Protein 1X9D (pdb70)

InterPro domains:
  IPR001382 Glycoside hydrolase family 47 [PF01532] (257-695)
  IPR001382 Glycoside hydrolase family 47 [PR00747] (256-276)
  IPR001382 Glycoside hydrolase family 47 [PR00747] (288-302)
  IPR001382 Glycoside hydrolase family 47 [PR00747] (325-343)
  IPR001382 Glycoside hydrolase family 47 [PR00747] (364-383)
  IPR001382 Glycoside hydrolase family 47 [PR00747] (459-476)
  IPR001382 Glycoside hydrolase family 47 [PR00747] (521-537)
  IPR001382 Glycoside hydrolase family 47 [PR00747] (595-619)
  IPR001382 Glycoside hydrolase family 47 [PR00747] (658-678)
  IPR012341 Six-hairpin glycosidase-like superfamily [G3DSA:1.50.10.10] (245-699)
  IPR036026 Seven-hairpin glycosidases [SSF48225] (245-696)
  IPR050749 Glycosyl Hydrolase Family 47 [PTHR11742] (71-697)

B-factor: mean 9.99, std 5.93, range [2.0, 48.61]

CATH classification: 1.50.10.10

Radius of gyration: 20.73 Å; Cα contacts (8 Å, |Δi|>4): 944; chains: 1; bounding box: 49×53×59 Å

Foldseek 3Di:
DADDLLVVLVVQLVLQVLLCVQAPPQAQWFLRQVSHGDHAQSFNQLLLLQLLLCLQSVVVVSNVVSVVCLVPPGDQQDFHKDFLQVCQQRQLLSLQLNCVSVVDCSSLVSSLLQLVLSLLQQPFQQSQGAGMGGSNPGDGAHDPPAQKDQLLSLQQRQVRLVQNCVVPVPCSSNVSSVSLVVLVLPAPQAQQLFAATIAGRHVRHDPLGQKGDCAPRGVCNLLSLLLVCQQAPNPPVSSVVSNVSVVVVQVVQFWAAFPPPGQIDGFITHNRDTFQKHFLRSLLQLLSLLLVVVVPDDCVSNVVSVSSLVVSLCCQCVAPLSGHWRMWGAHRDDDPPDDRTHDDLQGFKDALDASSLSSLLSNCVRPVDCVSLVSLSVNSVSQVQAFRDVSGRGFIFRHRRDSPPSHGPSIRRSLNSSPRSSSNSSSSDPDVRLDSNFWDARPSRRTDGRD

GO terms:
  GO:0044322 endoplasmic reticulum quality control compartment (C, IDA)
  GO:0036503 ERAD pathway (P, IDA)
  GO:1904380 endoplasmic reticulum mannose trimming (P, IDA)
  GO:0004571 mannosyl-oligosaccharide 1,2-alpha-mannosidase activity (F, IDA)
  GO:0044322 endoplasmic reticulum quality control compartment (C, TAS)
  GO:0005783 endoplasmic reticulum (C, TAS)
  GO:0005794 Golgi apparatus (C, TAS)
  GO:0036503 ERAD pathway (P, IMP)
  GO:1904380 endoplasmic reticulum mannose trimming (P, IMP)
  GO:0004571 mannosyl-oligosaccharide 1,2-alpha-mannosidase activity (F, IMP)
  GO:0005789 endoplasmic reticulum membrane (C, EXP)
  GO:0004571 mannosyl-oligosaccharide 1,2-alpha-mannosidase activity (F, EXP)
  GO:0009311 oligosaccharide metabolic process (P, TAS)
  GO:0004571 mannosyl-oligosaccharide 1,2-alpha-mannosidase activity (F, TAS)
  GO:0005789 endoplasmic reticulum membrane (C, IDA)
  GO:0140277 endoplasmic reticulum N-glycan trimming (P, IMP)
  GO:0036510 trimming of terminal mannose on C branch (P, TAS)
  GO:1904380 endoplasmic reticulum mannose trimming (P, TAS)
  GO:0019082 viral protein processing (P, TAS)
  GO:0005783 endoplasmic reticulum (C, IDA)

Sequence (451 aa):
HLNYRQKGVIDVFLHAWKGYRKFAWGHDELKPVSRSFSEWFFGLGLTLIDALDTMWILGLRKEFEEARKWVSKKLHFEKDVDVNLFESTIRILGGLLSAYHLSGDSLFLRKAEDFGNRLMPAFRTPSKIPYSDVNIGTGVAHPPRWTSDSTVAEVTSIQLEFRELSRLTGDKKFQEAVEKVTQHIHGLSGKKDGLVPMFINTHSGLFTHLGVFTLGARADSYYEYLLKQWIQGGKQETQLLEDYVEAIEGVRTHLLRHSEPSKLTFVGELAHGRFSAKMDHLVCFLPGTLALGVYHGLPASHMELAQELMETCYQMNRQMETGLSPEIVHFNLYPQPGRRDVEVKPADRHNLLRPETVESLFYLYRVTGDRKYQDWGWEILQSFSRFTRVPSGGYSSINNVQDPQKPEPRDKMESFFLGETLKYLFLLFSDDNLLSLDAYVFNTEAHPLPIW

Nearest PDB structures (foldseek):
  1x9d-assembly1_A  TM=1.002E+00  e=3.016E-83  Homo sapiens
  5kk7-assembly2_B  TM=1.002E+00  e=3.654E-81  Homo sapiens
  1fo3-assembly1_A  TM=9.950E-01  e=6.904E-77  Homo sapiens
  5kkb-assembly1_A  TM=9.571E-01  e=5.364E-42  Mus musculus
  1hcu-assembly3_C  TM=9.364E-01  e=4.295E-33  Trichoderma reesei

Solvent-accessible surface area: 15878 Å² total

Organism: Homo sapiens (NCBI:txid9606)

Secondary structure (P-SEA, 3-state):
cccaaaaaaaaaaaaaaaaaaacccccccccccccccccccccaaaaaaaaaaaaaacaaaaaaaaaaaaaccccccccccccaaaaaacaaaaaaaaaaaaccaaaaaaaaaaaaaaccccccccccccccccccccccccccccccccaaaaaaacaaaaaaaaacccaaaaaaaaaaaaaaaccccccccccccccccccccccccccccccccccaaaaaaaaaaaaacccaaaaaaaaaaaaaaaaccccccccccccccccccccccccccccccccaaaaaaaaaaaacccaaaaaaaaaaaaaaaaacccccccccccbbbbbcccccccccccccccccccccccaaaaaaaaaaaacccaaaaaaaaaaaaaaaacccccccbbbbbccccccccccccccccccccccaaaaaaaaaccccccccccccccccccccccc

Structure (mmCIF, N/CA/C/O backbone):
data_1X9D
#
_entry.id   1X9D
#
_cell.length_a   50.687
_cell.length_b   53.878
_cell.length_c   56.234
_cell.angle_alpha   89.49
_cell.angle_beta   63.60
_cell.angle_gamma   62.61
#
_symmetry.space_group_name_H-M   'P 1'
#
loop_
_entity.id
_entity.type
_entity.pdbx_description
1 polymer 'Endoplasmic reticulum mannosyl-oligosaccharide 1,2-alpha-mannosidase'
2 branched 'alpha-D-mannopyranose-(1-2)-methyl 2-thio-alpha-D-mannopyranoside'
3 non-polymer 'CALCIUM ION'
4 non-polymer 'SULFATE ION'
5 non-polymer 1,4-BUTANEDIOL
6 water water
#
loop_
_atom_site.group_PDB
_atom_site.id
_atom_site.type_symbol
_atom_site.label_atom_id
_atom_site.label_alt_id
_atom_site.label_comp_id
_atom_site.label_asym_id
_atom_site.label_entity_id
_atom_site.label_seq_id
_atom_site.pdbx_PDB_ins_code
_atom_site.Cartn_x
_atom_site.Cartn_y
_atom_site.Cartn_z
_atom_site.occupancy
_atom_site.B_iso_or_equiv
_atom_site.auth_seq_id
_atom_site.auth_comp_id
_atom_site.auth_asym_id
_atom_site.auth_atom_id
_atom_site.pdbx_PDB_model_num
ATOM 1 N N . HIS A 1 84 ? -4.300 26.686 3.330 1.00 28.32 245 HIS A N 1
ATOM 2 C CA . HIS A 1 84 ? -2.901 26.888 3.814 1.00 25.18 245 HIS A CA 1
ATOM 3 C C . HIS A 1 84 ? -2.338 25.592 4.393 1.00 17.30 245 HIS A C 1
ATOM 4 O O . HIS A 1 84 ? -3.090 24.785 4.968 1.00 20.39 245 HIS A O 1
ATOM 6 N N . LEU A 1 85 ? -1.025 25.389 4.257 1.00 15.30 246 LEU A N 1
ATOM 7 C CA . LEU A 1 85 ? -0.365 24.250 4.903 1.00 12.40 246 LEU A CA 1
ATOM 8 C C . LEU A 1 85 ? -0.181 24.548 6.349 1.00 12.85 246 LEU A C 1
ATOM 9 O O . LEU A 1 85 ? 0.184 25.664 6.714 1.00 14.84 246 LEU A O 1
ATOM 14 N N . ASN A 1 86 ? -0.422 23.559 7.186 1.00 8.70 247 ASN A N 1
ATOM 15 C CA . ASN A 1 86 ? -0.245 23.690 8.604 1.00 8.58 247 ASN A CA 1
ATOM 16 C C . ASN A 1 86 ? 1.101 23.121 9.084 1.00 7.35 247 ASN A C 1
ATOM 17 O O . ASN A 1 86 ? 1.882 22.566 8.296 1.00 7.41 247 ASN A O 1
ATOM 22 N N . TYR A 1 87 ? 1.396 23.282 10.357 1.00 6.64 248 TYR A N 1
ATOM 23 C CA . TYR A 1 87 ? 2.675 22.934 10.938 1.00 7.45 248 TYR A CA 1
ATOM 24 C C . TYR A 1 87 ? 3.056 21.482 10.673 1.00 8.54 248 TYR A C 1
ATOM 25 O O . TYR A 1 87 ? 4.181 21.190 10.305 1.00 7.91 248 TYR A O 1
ATOM 34 N N . ARG A 1 88 ? 2.118 20.570 10.876 1.00 6.83 249 ARG A N 1
ATOM 35 C CA . ARG A 1 88 ? 2.438 19.151 10.735 1.00 7.36 249 ARG A CA 1
ATOM 36 C C . ARG A 1 88 ? 2.634 18.797 9.239 1.00 6.11 249 ARG A C 1
ATOM 37 O O . ARG A 1 88 ? 3.516 18.005 8.907 1.00 6.23 249 ARG A O 1
ATOM 45 N N . GLN A 1 89 ? 1.878 19.412 8.347 1.00 6.49 250 GLN A N 1
ATOM 46 C CA . GLN A 1 89 ? 2.110 19.225 6.906 1.00 5.53 250 GLN A CA 1
ATOM 47 C C . GLN A 1 89 ? 3.466 19.745 6.482 1.00 6.24 250 GLN A C 1
ATOM 48 O O . GLN A 1 89 ? 4.125 19.133 5.666 1.00 5.71 250 GLN A O 1
ATOM 54 N N . LYS A 1 90 ? 3.892 20.881 7.027 1.00 5.63 251 LYS A N 1
ATOM 55 C CA . LYS A 1 90 ? 5.227 21.415 6.720 1.00 6.43 251 LYS A CA 1
ATOM 56 C C . LYS A 1 90 ? 6.301 20.446 7.164 1.00 5.96 251 LYS A C 1
ATOM 57 O O . LYS A 1 90 ? 7.326 20.281 6.507 1.00 6.39 251 LYS A O 1
ATOM 63 N N . GLY A 1 91 ? 6.071 19.769 8.274 1.00 5.97 252 GLY A N 1
ATOM 64 C CA . GLY A 1 91 ? 6.982 18.744 8.761 1.00 5.74 252 GLY A CA 1
ATOM 65 C C . GLY A 1 91 ? 7.062 17.553 7.809 1.00 6.13 252 GLY A C 1
ATOM 66 O O . GLY A 1 91 ? 8.148 17.038 7.526 1.00 6.40 252 GLY A O 1
ATOM 67 N N . VAL A 1 92 ? 5.921 17.134 7.271 1.00 4.98 253 VAL A N 1
ATOM 68 C CA . VAL A 1 92 ? 5.910 16.058 6.285 1.00 6.14 253 VAL A CA 1
ATOM 69 C C . VAL A 1 92 ? 6.692 16.465 5.040 1.00 5.11 253 VAL A C 1
ATOM 70 O O . VAL A 1 92 ? 7.466 15.698 4.521 1.00 4.74 253 VAL A O 1
ATOM 74 N N . ILE A 1 93 ? 6.479 17.685 4.563 1.00 4.48 254 ILE A N 1
ATOM 75 C CA . ILE A 1 93 ? 7.200 18.194 3.411 1.00 4.63 254 ILE A CA 1
ATOM 76 C C . ILE A 1 93 ? 8.725 18.242 3.685 1.00 5.26 254 ILE A C 1
ATOM 77 O O . ILE A 1 93 ? 9.518 17.862 2.815 1.00 4.56 254 ILE A O 1
ATOM 82 N N . ASP A 1 94 ? 9.138 18.646 4.885 1.00 4.27 255 ASP A N 1
ATOM 83 C CA . ASP A 1 94 ? 10.580 18.644 5.228 1.00 6.93 255 ASP A CA 1
ATOM 84 C C . ASP A 1 94 ? 11.143 17.227 5.132 1.00 4.96 255 ASP A C 1
ATOM 85 O O . ASP A 1 94 ? 12.244 17.011 4.621 1.00 5.28 255 ASP A O 1
ATOM 90 N N . VAL A 1 95 ? 10.366 16.269 5.591 1.00 4.51 256 VAL A N 1
ATOM 91 C CA . VAL A 1 95 ? 10.790 14.865 5.532 1.00 4.41 256 VAL A CA 1
ATOM 92 C C . VAL A 1 95 ? 10.853 14.401 4.086 1.00 3.69 256 VAL A C 1
ATOM 93 O O . VAL A 1 95 ? 11.856 13.800 3.660 1.00 4.62 256 VAL A O 1
ATOM 97 N N . PHE A 1 96 ? 9.830 14.707 3.289 1.00 4.23 257 PHE A N 1
ATOM 98 C CA . PHE A 1 96 ? 9.845 14.328 1.895 1.00 3.49 257 PHE A CA 1
ATOM 99 C C . PHE A 1 96 ? 11.071 14.894 1.178 1.00 4.58 257 PHE A C 1
ATOM 100 O O . PHE A 1 96 ? 11.773 14.194 0.453 1.00 4.16 257 PHE A O 1
ATOM 108 N N . LEU A 1 97 ? 11.342 16.169 1.386 1.00 3.90 258 LEU A N 1
ATOM 109 C CA . LEU A 1 97 ? 12.412 16.826 0.661 1.00 4.01 258 LEU A CA 1
ATOM 110 C C . LEU A 1 97 ? 13.774 16.342 1.099 1.00 4.25 258 LEU A C 1
ATOM 111 O O . LEU A 1 97 ? 14.702 16.284 0.269 1.00 5.26 258 LEU A O 1
ATOM 116 N N . HIS A 1 98 ? 13.929 16.003 2.369 1.00 3.84 259 HIS A N 1
ATOM 117 C CA . HIS A 1 98 ? 15.177 15.388 2.812 1.00 4.05 259 HIS A CA 1
ATOM 118 C C . HIS A 1 98 ? 15.367 13.993 2.186 1.00 4.37 259 HIS A C 1
ATOM 119 O O . HIS A 1 98 ? 16.499 13.604 1.799 1.00 4.93 259 HIS A O 1
ATOM 126 N N . ALA A 1 99 ? 14.299 13.234 2.090 1.00 3.52 260 ALA A N 1
ATOM 127 C CA . ALA A 1 99 ? 14.323 11.925 1.419 1.00 3.96 260 ALA A CA 1
ATOM 128 C C . ALA A 1 99 ? 14.683 12.081 -0.036 1.00 4.43 260 ALA A C 1
ATOM 129 O O . ALA A 1 99 ? 15.550 11.372 -0.574 1.00 5.24 260 ALA A O 1
ATOM 131 N N . TRP A 1 100 ? 14.009 13.020 -0.687 1.00 4.26 261 TRP A N 1
ATOM 132 C CA . TRP A 1 100 ? 14.159 13.240 -2.121 1.00 4.27 261 TRP A CA 1
ATOM 133 C C . TRP A 1 100 ? 15.518 13.768 -2.484 1.00 3.78 261 TRP A C 1
ATOM 134 O O . TRP A 1 100 ? 16.034 13.455 -3.542 1.00 4.95 261 TRP A O 1
ATOM 145 N N . LYS A 1 101 ? 16.129 14.572 -1.629 1.00 5.40 262 LYS A N 1
ATOM 146 C CA . LYS A 1 101 ? 17.460 15.081 -1.965 1.00 5.35 262 LYS A CA 1
ATOM 147 C C . LYS A 1 101 ? 18.463 13.923 -2.047 1.00 6.55 262 LYS A C 1
ATOM 148 O O . LYS A 1 101 ? 19.356 13.940 -2.895 1.00 6.91 262 LYS A O 1
ATOM 154 N N . GLY A 1 102 ? 18.306 12.913 -1.192 1.00 5.49 263 GLY A N 1
ATOM 155 C CA . GLY A 1 102 ? 19.133 11.731 -1.278 1.00 5.03 263 GLY A CA 1
ATOM 156 C C . GLY A 1 102 ? 18.869 10.972 -2.583 1.00 5.13 263 GLY A C 1
ATOM 157 O O . GLY A 1 102 ? 19.803 10.538 -3.270 1.00 5.11 263 GLY A O 1
ATOM 158 N N . TYR A 1 103 ? 17.593 10.819 -2.952 1.00 4.65 264 TYR A N 1
ATOM 159 C CA . TYR A 1 103 ? 17.243 10.128 -4.177 1.00 5.18 264 TYR A CA 1
ATOM 160 C C . TYR A 1 103 ? 17.856 10.846 -5.403 1.00 4.10 264 TYR A C 1
ATOM 161 O O . TYR A 1 103 ? 18.450 10.232 -6.272 1.00 5.34 264 TYR A O 1
ATOM 170 N N . ARG A 1 104 ? 17.711 12.158 -5.443 1.00 4.93 265 ARG A N 1
ATOM 171 C CA . ARG A 1 104 ? 18.230 12.941 -6.566 1.00 5.22 265 ARG A CA 1
ATOM 172 C C . ARG A 1 104 ? 19.751 12.858 -6.676 1.00 5.30 265 ARG A C 1
ATOM 173 O O . ARG A 1 104 ? 20.273 12.745 -7.761 1.00 6.53 265 ARG A O 1
ATOM 181 N N . LYS A 1 105 ? 20.442 12.917 -5.550 1.00 5.20 266 LYS A N 1
ATOM 182 C CA . LYS A 1 105 ? 21.900 12.989 -5.567 1.00 5.27 266 LYS A CA 1
ATOM 183 C C . LYS A 1 105 ? 22.523 11.662 -5.890 1.00 5.94 266 LYS A C 1
ATOM 184 O O . LYS A 1 105 ? 23.549 11.623 -6.558 1.00 8.36 266 LYS A O 1
ATOM 190 N N . PHE A 1 106 ? 21.917 10.586 -5.413 1.00 5.51 267 PHE A N 1
ATOM 191 C CA . PHE A 1 106 ? 22.590 9.281 -5.410 1.00 4.90 267 PHE A CA 1
ATOM 192 C C . PHE A 1 106 ? 21.871 8.176 -6.161 1.00 6.70 267 PHE A C 1
ATOM 193 O O . PHE A 1 106 ? 22.452 7.116 -6.374 1.00 7.84 267 PHE A O 1
ATOM 201 N N . ALA A 1 107 ? 20.614 8.383 -6.556 1.00 5.33 268 ALA A N 1
ATOM 202 C CA . ALA A 1 107 ? 19.832 7.298 -7.140 1.00 5.52 268 ALA A CA 1
ATOM 203 C C . ALA A 1 107 ? 18.880 7.754 -8.249 1.00 5.61 268 ALA A C 1
ATOM 204 O O . ALA A 1 107 ? 17.910 7.081 -8.523 1.00 6.17 268 ALA A O 1
ATOM 206 N N . TRP A 1 108 ? 19.175 8.881 -8.909 1.00 5.86 269 TRP A N 1
ATOM 207 C CA . TRP A 1 108 ? 18.198 9.472 -9.829 1.00 5.14 269 TRP A CA 1
ATOM 208 C C . TRP A 1 108 ? 17.890 8.543 -10.989 1.00 6.07 269 TRP A C 1
ATOM 209 O O . TRP A 1 108 ? 18.807 8.127 -11.719 1.00 6.69 269 TRP A O 1
ATOM 220 N N . GLY A 1 109 ? 16.604 8.229 -11.166 1.00 6.92 270 GLY A N 1
ATOM 221 C CA . GLY A 1 109 ? 16.163 7.372 -12.254 1.00 8.69 270 GLY A CA 1
ATOM 222 C C . GLY A 1 109 ? 16.337 5.897 -11.978 1.00 8.55 270 GLY A C 1
ATOM 223 O O . GLY A 1 109 ? 16.051 5.069 -12.821 1.00 10.51 270 GLY A O 1
ATOM 224 N N . HIS A 1 110 ? 16.812 5.575 -10.780 1.00 5.53 271 HIS A N 1
ATOM 225 C CA . HIS A 1 110 ? 16.995 4.186 -10.348 1.00 6.24 271 HIS A CA 1
ATOM 226 C C . HIS A 1 110 ? 15.866 3.756 -9.447 1.00 7.28 271 HIS A C 1
ATOM 227 O O . HIS A 1 110 ? 15.091 4.575 -8.956 1.00 6.28 271 HIS A O 1
ATOM 234 N N . ASP A 1 111 ? 15.739 2.460 -9.228 1.00 7.32 272 ASP A N 1
ATOM 235 C CA . ASP A 1 111 ? 14.563 1.965 -8.526 1.00 5.33 272 ASP A CA 1
ATOM 236 C C . ASP A 1 111 ? 14.539 2.354 -7.074 1.00 6.00 272 ASP A C 1
ATOM 237 O O . ASP A 1 111 ? 13.484 2.707 -6.557 1.00 6.54 272 ASP A O 1
ATOM 242 N N . GLU A 1 112 ? 15.667 2.238 -6.381 1.00 6.75 273 GLU A N 1
ATOM 243 C CA . GLU A 1 112 ? 15.736 2.495 -4.952 1.00 7.16 273 GLU A CA 1
ATOM 244 C C . GLU A 1 112 ? 17.017 3.148 -4.533 1.00 7.41 273 GLU A C 1
ATOM 245 O O . GLU A 1 112 ? 18.092 2.798 -5.012 1.00 9.31 273 GLU A O 1
ATOM 251 N N . LEU A 1 113 ? 16.888 4.087 -3.622 1.00 5.67 27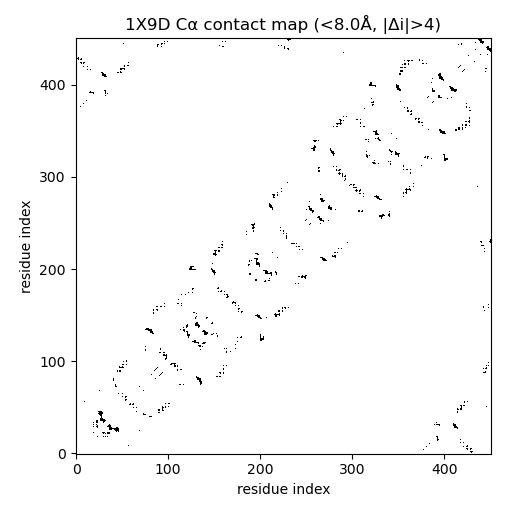4 LEU A N 1
ATOM 252 C CA . LEU A 1 113 ? 17.998 4.705 -2.929 1.00 5.64 274 LEU A CA 1
ATOM 253 C C . LEU A 1 113 ? 18.517 3.802 -1.832 1.00 6.58 274 LEU A C 1
ATOM 254 O O . LEU A 1 113 ? 17.735 3.231 -1.086 1.00 5.46 274 LEU A O 1
ATOM 259 N N . LYS A 1 114 ? 19.853 3.678 -1.768 1.00 4.66 275 LYS A N 1
ATOM 260 C CA . LYS A 1 114 ? 20.547 3.097 -0.640 1.00 4.67 275 LYS A CA 1
ATOM 261 C C . LYS A 1 114 ? 21.236 4.273 0.051 1.00 4.20 275 LYS A C 1
ATOM 262 O O . LYS A 1 114 ? 22.322 4.701 -0.354 1.00 5.74 275 LYS A O 1
ATOM 268 N N . PRO A 1 115 ? 20.579 4.869 1.050 1.00 4.04 276 PRO A N 1
ATOM 269 C CA . PRO A 1 115 ? 21.019 6.165 1.548 1.00 5.44 276 PRO A CA 1
ATOM 270 C C . PRO A 1 115 ? 22.271 6.154 2.387 1.00 4.75 276 PRO A C 1
ATOM 271 O O . PRO A 1 115 ? 23.025 7.117 2.361 1.00 5.56 276 PRO A O 1
ATOM 275 N N . VAL A 1 116 ? 22.492 5.081 3.141 1.00 5.84 277 VAL A N 1
ATOM 276 C CA . VAL A 1 116 ? 23.680 5.026 4.009 1.00 6.30 277 VAL A CA 1
ATOM 277 C C . VAL A 1 116 ? 24.971 4.924 3.158 1.00 4.98 277 VAL A C 1
ATOM 278 O O . VAL A 1 116 ? 25.978 5.588 3.481 1.00 7.50 277 VAL A O 1
ATOM 282 N N . SER A 1 117 ? 24.915 4.150 2.097 1.00 4.32 278 SER A N 1
ATOM 283 C CA . SER A 1 117 ? 26.040 3.981 1.179 1.00 4.99 278 SER A CA 1
ATOM 284 C C . SER A 1 117 ? 26.037 4.983 0.042 1.00 5.67 278 SER A C 1
ATOM 285 O O . SER A 1 117 ? 27.000 5.036 -0.711 1.00 6.77 278 SER A O 1
ATOM 290 N N . ARG A 1 118 ? 24.989 5.826 -0.057 1.00 5.19 279 ARG A N 1
ATOM 291 C CA . ARG A 1 118 ? 24.880 6.851 -1.088 1.00 6.91 279 ARG A CA 1
ATOM 292 C C . ARG A 1 118 ? 24.943 6.225 -2.461 1.00 5.88 279 ARG A C 1
ATOM 293 O O . ARG A 1 118 ? 25.699 6.668 -3.321 1.00 7.05 279 ARG A O 1
ATOM 301 N N . SER A 1 119 ? 24.116 5.213 -2.659 1.00 5.60 280 SER A N 1
ATOM 302 C CA . SER A 1 119 ? 24.064 4.487 -3.902 1.00 7.30 280 SER A CA 1
ATOM 303 C C . SER A 1 119 ? 22.630 4.084 -4.201 1.00 5.59 280 SER A C 1
ATOM 304 O O . SER A 1 119 ? 21.686 4.727 -3.694 1.00 6.08 280 SER A O 1
ATOM 309 N N . PHE A 1 120 ? 22.457 3.055 -5.018 1.00 7.28 281 PHE A N 1
ATOM 310 C CA . PHE A 1 120 ? 21.157 2.661 -5.482 1.00 7.21 281 PHE A CA 1
ATOM 311 C C . PHE A 1 120 ? 21.103 1.196 -5.802 1.00 8.85 281 PHE A C 1
ATOM 312 O O . PHE A 1 120 ? 22.146 0.559 -5.984 1.00 7.83 281 PHE A O 1
ATOM 320 N N . SER A 1 121 ? 19.887 0.667 -5.854 1.00 9.44 282 SER A N 1
ATOM 321 C CA . SER A 1 121 ? 19.634 -0.708 -6.307 1.00 10.68 282 SER A CA 1
ATOM 322 C C . SER A 1 121 ? 18.591 -0.697 -7.403 1.00 11.76 282 SER A C 1
ATOM 323 O O . SER A 1 121 ? 17.788 0.264 -7.555 1.00 10.96 282 SER A O 1
ATOM 326 N N . GLU A 1 122 ? 18.596 -1.755 -8.185 1.00 11.75 283 GLU A N 1
ATOM 327 C CA . GLU A 1 122 ? 17.619 -1.962 -9.243 1.00 12.61 283 GLU A CA 1
ATOM 328 C C . GLU A 1 122 ? 16.960 -3.320 -9.076 1.00 12.41 283 GLU A C 1
ATOM 329 O O . GLU A 1 122 ? 17.603 -4.290 -8.662 1.00 15.52 283 GLU A O 1
ATOM 335 N N . TRP A 1 123 ? 15.680 -3.398 -9.404 1.00 11.92 284 TRP A N 1
ATOM 336 C CA . TRP A 1 123 ? 15.039 -4.720 -9.631 1.00 13.17 284 TRP A CA 1
ATOM 337 C C . TRP A 1 123 ? 14.208 -4.760 -10.878 1.00 13.98 284 TRP A C 1
ATOM 338 O O . TRP A 1 123 ? 14.310 -5.715 -11.628 1.00 20.13 284 TRP A O 1
ATOM 349 N N A PHE A 1 124 ? 13.369 -3.729 -11.061 0.60 8.72 285 PHE A N 1
ATOM 350 N N B PHE A 1 124 ? 13.418 -3.741 -11.159 0.40 12.46 285 PHE A N 1
ATOM 351 C CA A PHE A 1 124 ? 12.680 -3.437 -12.323 0.60 11.36 285 PHE A CA 1
ATOM 352 C CA B PHE A 1 124 ? 12.800 -3.679 -12.474 0.40 13.28 285 PHE A CA 1
ATOM 353 C C A PHE A 1 124 ? 13.622 -2.808 -13.359 0.60 11.97 285 PHE A C 1
ATOM 354 C C B PHE A 1 124 ? 13.560 -2.743 -13.433 0.40 12.87 285 PHE A C 1
ATOM 355 O O A PHE A 1 124 ? 13.621 -3.171 -14.522 0.60 12.34 285 PHE A O 1
ATOM 356 O O B PHE A 1 124 ? 13.400 -2.855 -14.645 0.40 10.04 285 PHE A O 1
ATOM 371 N N . GLY A 1 125 ? 14.393 -1.831 -12.906 1.00 11.74 286 GLY A N 1
ATOM 372 C CA . GLY A 1 125 ? 15.145 -0.922 -13.788 1.00 10.95 286 GLY A CA 1
ATOM 373 C C . GLY A 1 125 ? 14.208 0.080 -14.462 1.00 13.54 286 GLY A C 1
ATOM 374 O O . GLY A 1 125 ? 14.438 0.475 -15.612 1.00 13.09 286 GLY A O 1
ATOM 375 N N . LEU A 1 126 ? 13.158 0.514 -13.736 1.00 10.42 287 LEU A N 1
ATOM 376 C CA . LEU A 1 126 ? 12.150 1.440 -14.265 1.00 10.00 287 LEU A CA 1
ATOM 377 C C . LEU A 1 126 ? 11.883 2.664 -13.354 1.00 8.55 287 LEU A C 1
ATOM 378 O O . LEU A 1 126 ? 10.765 3.171 -13.328 1.00 12.06 287 LEU A O 1
ATOM 383 N N . GLY A 1 127 ? 12.890 3.116 -12.656 1.00 9.16 288 GLY A N 1
ATOM 384 C CA . GLY A 1 127 ? 12.745 4.315 -11.817 1.00 7.40 288 GLY A CA 1
ATOM 385 C C . GLY A 1 127 ? 11.625 4.185 -10.796 1.00 6.70 288 GLY A C 1
ATOM 386 O O . GLY A 1 127 ? 10.880 5.127 -10.562 1.00 6.06 288 GLY A O 1
ATOM 387 N N . LEU A 1 128 ? 11.499 3.017 -10.164 1.00 6.17 289 LEU A N 1
ATOM 388 C CA . LEU A 1 128 ? 10.408 2.736 -9.280 1.00 6.72 289 LEU A CA 1
ATOM 389 C C . LEU A 1 128 ? 10.118 3.842 -8.256 1.00 5.02 289 LEU A C 1
ATOM 390 O O . LEU A 1 128 ? 8.967 4.243 -8.090 1.00 6.12 289 LEU A O 1
ATOM 399 N N . THR A 1 129 ? 11.131 4.308 -7.540 1.00 3.66 290 THR A N 1
ATOM 400 C CA . THR A 1 129 ? 10.898 5.295 -6.506 1.00 4.80 290 THR A CA 1
ATOM 401 C C . THR A 1 129 ? 10.349 6.579 -7.089 1.00 3.91 290 THR A C 1
ATOM 402 O O . THR A 1 129 ? 9.474 7.199 -6.507 1.00 4.44 290 THR A O 1
ATOM 406 N N . LEU A 1 130 ? 10.858 6.969 -8.252 1.00 2.94 291 LEU A N 1
ATOM 407 C CA . LEU A 1 130 ? 10.397 8.164 -8.922 1.00 3.82 291 LEU A CA 1
ATOM 408 C C . LEU A 1 130 ? 8.913 8.026 -9.319 1.00 4.41 291 LEU A C 1
ATOM 409 O O . LEU A 1 130 ? 8.085 8.914 -9.024 1.00 4.18 291 LEU A O 1
ATOM 414 N N . ILE A 1 131 ? 8.534 6.917 -9.945 1.00 3.80 292 ILE A N 1
ATOM 415 C CA . ILE A 1 131 ? 7.159 6.750 -10.389 1.00 4.62 292 ILE A CA 1
ATOM 416 C C . ILE A 1 131 ? 6.214 6.690 -9.198 1.00 4.05 292 ILE A C 1
ATOM 417 O O . ILE A 1 131 ? 5.144 7.307 -9.197 1.00 4.33 292 ILE A O 1
ATOM 424 N N . ASP A 1 132 ? 6.609 5.971 -8.168 1.00 3.62 293 ASP A N 1
ATOM 425 C CA . ASP A 1 132 ? 5.767 5.816 -6.977 1.00 3.99 293 ASP A CA 1
ATOM 426 C C . ASP A 1 132 ? 5.565 7.156 -6.271 1.00 5.05 293 ASP A C 1
ATOM 427 O O . ASP A 1 132 ? 4.552 7.339 -5.593 1.00 4.97 293 ASP A O 1
ATOM 432 N N . ALA A 1 133 ? 6.510 8.088 -6.425 1.00 3.68 294 ALA A N 1
ATOM 433 C CA . ALA A 1 133 ? 6.465 9.369 -5.745 1.00 4.10 294 ALA A CA 1
ATOM 434 C C . ALA A 1 133 ? 5.828 10.474 -6.553 1.00 3.90 294 ALA A C 1
ATOM 435 O O . ALA A 1 133 ? 5.652 11.580 -6.015 1.00 4.04 294 ALA A O 1
ATOM 437 N N . LEU A 1 134 ? 5.502 10.241 -7.828 1.00 3.60 295 LEU A N 1
ATOM 438 C CA . LEU A 1 134 ? 4.943 11.318 -8.682 1.00 4.49 295 LEU A CA 1
ATOM 439 C C . LEU A 1 134 ? 3.754 11.957 -8.040 1.00 3.88 295 LEU A C 1
ATOM 440 O O . LEU A 1 134 ? 3.693 13.197 -7.905 1.00 4.73 295 LEU A O 1
ATOM 445 N N . ASP A 1 135 ? 2.748 11.156 -7.710 1.00 3.40 296 ASP A N 1
ATOM 446 C CA . ASP A 1 135 ? 1.532 11.736 -7.149 1.00 4.60 296 ASP A CA 1
ATOM 447 C C . ASP A 1 135 ? 1.752 12.365 -5.783 1.00 4.55 296 ASP A C 1
ATOM 448 O O . ASP A 1 135 ? 1.156 13.420 -5.480 1.00 4.31 296 ASP A O 1
ATOM 453 N N . THR A 1 136 ? 2.609 11.790 -4.973 1.00 4.07 297 THR A N 1
ATOM 454 C CA . THR A 1 136 ? 2.939 12.411 -3.688 1.00 3.52 297 THR A CA 1
ATOM 455 C C . THR A 1 136 ? 3.544 13.806 -3.918 1.00 3.24 297 THR A C 1
ATOM 456 O O . THR A 1 136 ? 3.169 14.770 -3.231 1.00 4.42 297 THR A O 1
ATOM 460 N N . MET A 1 137 ? 4.470 13.938 -4.868 1.00 3.74 298 MET A N 1
ATOM 461 C CA . MET A 1 137 ? 5.038 15.276 -5.153 1.00 4.68 298 MET A CA 1
ATOM 462 C C . MET A 1 137 ? 3.939 16.249 -5.561 1.00 4.12 298 MET A C 1
ATOM 463 O O . MET A 1 137 ? 3.910 17.391 -5.098 1.00 5.33 298 MET A O 1
ATOM 468 N N . TRP A 1 138 ? 3.038 15.803 -6.434 1.00 4.79 299 TRP A N 1
ATOM 469 C CA . TRP A 1 138 ? 1.964 16.670 -6.897 1.00 5.23 299 TRP A CA 1
ATOM 470 C C . TRP A 1 138 ? 1.119 17.141 -5.698 1.00 5.73 299 TRP A C 1
ATOM 471 O O . TRP A 1 138 ? 0.878 18.335 -5.504 1.00 6.01 299 TRP A O 1
ATOM 482 N N . ILE A 1 139 ? 0.671 16.203 -4.881 1.00 4.66 300 ILE A N 1
ATOM 483 C CA . ILE A 1 139 ? -0.232 16.495 -3.762 1.00 5.24 300 ILE A CA 1
ATOM 484 C C . ILE A 1 139 ? 0.432 17.426 -2.737 1.00 6.38 300 ILE A C 1
ATOM 485 O O . ILE A 1 139 ? -0.208 18.323 -2.197 1.00 7.19 300 ILE A O 1
ATOM 490 N N . LEU A 1 140 ? 1.708 17.209 -2.477 1.00 5.09 301 LEU A N 1
ATOM 491 C CA . LEU A 1 140 ? 2.458 18.015 -1.518 1.00 5.12 301 LEU A CA 1
ATOM 492 C C . LEU A 1 140 ? 2.821 19.403 -2.075 1.00 7.03 301 LEU A C 1
ATOM 493 O O . LEU A 1 140 ? 3.381 20.222 -1.340 1.00 7.74 301 LEU A O 1
ATOM 498 N N . GLY A 1 141 ? 2.524 19.655 -3.339 1.00 5.62 302 GLY A N 1
ATOM 499 C CA . GLY A 1 141 ? 2.813 20.961 -3.946 1.00 5.49 302 GLY A CA 1
ATOM 500 C C . GLY A 1 141 ? 4.252 21.101 -4.403 1.00 6.00 302 GLY A C 1
ATOM 501 O O . GLY A 1 141 ? 4.730 22.219 -4.614 1.00 7.69 302 GLY A O 1
ATOM 502 N N . LEU A 1 142 ? 4.951 19.986 -4.572 1.00 5.39 303 LEU A N 1
ATOM 503 C CA . LEU A 1 142 ? 6.367 19.987 -4.927 1.00 5.19 303 LEU A CA 1
ATOM 504 C C . LEU A 1 142 ? 6.456 19.990 -6.429 1.00 5.18 303 LEU A C 1
ATOM 505 O O . LEU A 1 142 ? 6.884 18.997 -7.072 1.00 5.99 303 LEU A O 1
ATOM 510 N N . ARG A 1 143 ? 6.026 21.100 -7.032 1.00 5.74 304 ARG A N 1
ATOM 511 C CA . ARG A 1 143 ? 5.784 21.136 -8.448 1.00 6.75 304 ARG A CA 1
ATOM 512 C C . ARG A 1 143 ? 7.051 21.230 -9.289 1.00 6.55 304 ARG A C 1
ATOM 513 O O . ARG A 1 143 ? 7.104 20.701 -10.393 1.00 6.13 304 ARG A O 1
ATOM 521 N N . LYS A 1 144 ? 8.081 21.888 -8.788 1.00 5.36 305 LYS A N 1
ATOM 522 C CA . LYS A 1 144 ? 9.361 21.897 -9.520 1.00 5.04 305 LYS A CA 1
ATOM 523 C C . LYS A 1 144 ? 9.987 20.502 -9.543 1.00 5.52 305 LYS A C 1
ATOM 524 O O . LYS A 1 144 ? 10.545 20.069 -10.549 1.00 5.78 305 LYS A O 1
ATOM 530 N N . GLU A 1 145 ? 9.874 19.785 -8.431 1.00 4.65 306 GLU A N 1
ATOM 531 C CA . GLU A 1 145 ? 10.335 18.397 -8.371 1.00 4.52 306 GLU A CA 1
ATOM 532 C C . GLU A 1 145 ? 9.528 17.496 -9.309 1.00 4.01 306 GLU A C 1
ATOM 533 O O . GLU A 1 145 ? 10.096 16.649 -10.016 1.00 5.08 306 GLU A O 1
ATOM 539 N N . PHE A 1 146 ? 8.217 17.702 -9.333 1.00 4.82 307 PHE A N 1
ATOM 540 C CA . PHE A 1 146 ? 7.359 16.954 -10.231 1.00 4.67 307 PHE A CA 1
ATOM 541 C C . PHE A 1 146 ? 7.742 17.179 -11.689 1.00 4.44 307 PHE A C 1
ATOM 542 O O . PHE A 1 146 ? 7.855 16.225 -12.451 1.00 5.69 307 PHE A O 1
ATOM 550 N N . GLU A 1 147 ? 7.979 18.433 -12.069 1.00 5.44 308 GLU A N 1
ATOM 551 C CA . GLU A 1 147 ? 8.365 18.746 -13.425 1.00 6.09 308 GLU A CA 1
ATOM 552 C C . GLU A 1 147 ? 9.663 18.053 -13.811 1.00 6.34 308 GLU A C 1
ATOM 553 O O . GLU A 1 147 ? 9.789 17.556 -14.935 1.00 6.66 308 GLU A O 1
ATOM 563 N N . GLU A 1 148 ? 10.638 18.031 -12.894 1.00 5.81 309 GLU A N 1
ATOM 564 C CA . GLU A 1 148 ? 11.904 17.381 -13.175 1.00 5.31 309 GLU A CA 1
ATOM 565 C C . GLU A 1 148 ? 11.687 15.877 -13.379 1.00 6.75 309 GLU A C 1
ATOM 566 O O . GLU A 1 148 ? 12.242 15.266 -14.294 1.00 5.95 309 GLU A O 1
ATOM 572 N N . ALA A 1 149 ? 10.835 15.289 -12.562 1.00 5.15 310 ALA A N 1
ATOM 573 C CA . ALA A 1 149 ? 10.543 13.863 -12.670 1.00 5.12 310 ALA A CA 1
ATOM 574 C C . ALA A 1 149 ? 9.755 13.548 -13.949 1.00 5.09 310 ALA A C 1
ATOM 575 O O . ALA A 1 149 ? 9.969 12.512 -14.584 1.00 5.49 310 ALA A O 1
ATOM 577 N N . ARG A 1 150 ? 8.856 14.443 -14.336 1.00 5.48 311 ARG A N 1
ATOM 578 C CA . ARG A 1 150 ? 8.098 14.293 -15.577 1.00 5.12 311 ARG A CA 1
ATOM 579 C C . ARG A 1 150 ? 9.036 14.257 -16.775 1.00 6.44 311 ARG A C 1
ATOM 580 O O . ARG A 1 150 ? 8.853 13.445 -17.700 1.00 6.64 311 ARG A O 1
ATOM 588 N N . LYS A 1 151 ? 10.046 15.128 -16.781 1.00 6.30 312 LYS A N 1
ATOM 589 C CA . LYS A 1 151 ? 11.017 15.121 -17.848 1.00 8.65 312 LYS A CA 1
ATOM 590 C C . LYS A 1 151 ? 11.727 13.769 -17.935 1.00 7.20 312 LYS A C 1
ATOM 591 O O . LYS A 1 151 ? 11.944 13.243 -19.046 1.00 8.65 312 LYS A O 1
ATOM 594 N N . TRP A 1 152 ? 12.071 13.170 -16.785 1.00 7.27 313 TRP A N 1
ATOM 595 C CA . TRP A 1 152 ? 12.698 11.849 -16.782 1.00 7.13 313 TRP A CA 1
ATOM 596 C C . TRP A 1 152 ? 11.752 10.821 -17.395 1.00 6.17 313 TRP A C 1
ATOM 597 O O . TRP A 1 152 ? 12.159 10.003 -18.253 1.00 7.62 313 TRP A O 1
ATOM 608 N N . VAL A 1 153 ? 10.487 10.838 -17.003 1.00 5.82 314 VAL A N 1
ATOM 609 C CA . VAL A 1 153 ? 9.519 9.907 -17.590 1.00 6.33 314 VAL A CA 1
ATOM 610 C C . VAL A 1 153 ? 9.451 10.083 -19.117 1.00 6.50 314 VAL A C 1
ATOM 611 O O . VAL A 1 153 ? 9.413 9.092 -19.858 1.00 8.95 314 VAL A O 1
ATOM 615 N N . SER A 1 154 ? 9.448 11.328 -19.569 1.00 6.73 315 SER A N 1
ATOM 616 C CA . SER A 1 154 ? 9.305 11.626 -20.997 1.00 7.95 315 SER A CA 1
ATOM 617 C C . SER A 1 154 ? 10.478 11.104 -21.820 1.00 9.62 315 SER A C 1
ATOM 618 O O . SER A 1 154 ? 10.278 10.651 -22.950 1.00 12.51 315 SER A O 1
ATOM 623 N N . LYS A 1 155 ? 11.686 11.190 -21.279 1.00 8.58 316 LYS A N 1
ATOM 624 C CA . LYS A 1 155 ? 12.926 10.883 -22.020 1.00 10.54 316 LYS A CA 1
ATOM 625 C C . LYS A 1 155 ? 13.553 9.539 -21.706 1.00 11.97 316 LYS A C 1
ATOM 626 O O . LYS A 1 155 ? 14.212 8.939 -22.580 1.00 9.77 316 LYS A O 1
ATOM 628 N N . LYS A 1 156 ? 13.379 9.047 -20.483 1.00 8.75 317 LYS A N 1
ATOM 629 C CA . LYS A 1 156 ? 14.184 7.930 -19.989 1.00 9.12 317 LYS A CA 1
ATOM 630 C C . LYS A 1 156 ? 13.426 6.659 -19.622 1.00 9.64 317 LYS A C 1
ATOM 631 O O . LYS A 1 156 ? 14.063 5.626 -19.407 1.00 11.66 317 LYS A O 1
ATOM 637 N N . LEU A 1 157 ? 12.097 6.720 -19.505 1.00 7.39 318 LEU A N 1
ATOM 638 C CA . LEU A 1 157 ? 11.296 5.548 -19.097 1.00 7.13 318 LEU A CA 1
ATOM 639 C C . LEU A 1 157 ? 10.903 4.754 -20.323 1.00 8.69 318 LEU A C 1
ATOM 640 O O . LEU A 1 157 ? 10.147 5.242 -21.160 1.00 9.54 318 LEU A O 1
ATOM 645 N N . HIS A 1 158 ? 11.432 3.541 -20.420 1.00 7.45 319 HIS A N 1
ATOM 646 C CA . HIS A 1 158 ? 11.229 2.656 -21.577 1.00 7.30 319 HIS A CA 1
ATOM 647 C C . HIS A 1 158 ? 11.036 1.240 -21.067 1.00 9.43 319 HIS A C 1
ATOM 648 O O . HIS A 1 158 ? 11.734 0.807 -20.152 1.00 13.67 319 HIS A O 1
ATOM 655 N N . PHE A 1 159 ? 10.077 0.531 -21.657 1.00 10.26 320 PHE A N 1
ATOM 656 C CA . PHE A 1 159 ? 9.641 -0.755 -21.130 1.00 9.03 320 PHE A CA 1
ATOM 657 C C . PHE A 1 159 ? 10.093 -1.976 -21.945 1.00 13.00 320 PHE A C 1
ATOM 658 O O . PHE A 1 159 ? 9.599 -3.058 -21.725 1.00 13.16 320 PHE A O 1
ATOM 666 N N . GLU A 1 160 ? 11.045 -1.814 -22.865 1.00 16.71 321 GLU A N 1
ATOM 667 C CA . GLU A 1 160 ? 11.424 -2.944 -23.766 1.00 15.94 321 GLU A CA 1
ATOM 668 C C . GLU A 1 160 ? 12.549 -3.853 -23.246 1.00 15.62 321 GLU A C 1
ATOM 669 O O . GLU A 1 160 ? 12.909 -4.813 -23.930 1.00 15.68 321 GLU A O 1
ATOM 680 N N . LYS A 1 161 ? 13.121 -3.581 -22.079 1.00 13.16 322 LYS A N 1
ATOM 681 C CA . LYS A 1 161 ? 14.265 -4.359 -21.617 1.00 16.42 322 LYS A CA 1
ATOM 682 C C . LYS A 1 161 ? 13.873 -5.799 -21.324 1.00 15.44 322 LYS A C 1
ATOM 683 O O . LYS A 1 161 ? 12.720 -6.093 -20.979 1.00 17.39 322 LYS A O 1
ATOM 685 N N . ASP A 1 162 ? 14.853 -6.677 -21.450 1.00 18.18 323 ASP A N 1
ATOM 686 C CA . ASP A 1 162 ? 14.712 -8.073 -21.123 1.00 19.53 323 ASP A CA 1
ATOM 687 C C . ASP A 1 162 ? 14.794 -8.179 -19.624 1.00 17.76 323 ASP A C 1
ATOM 688 O O . ASP A 1 162 ? 15.879 -8.329 -19.047 1.00 19.20 323 ASP A O 1
ATOM 693 N N . VAL A 1 163 ? 13.631 -8.081 -18.982 1.00 14.74 324 VAL A N 1
ATOM 694 C CA . VAL A 1 163 ? 13.551 -8.107 -17.531 1.00 13.22 324 VAL A CA 1
ATOM 695 C C . VAL A 1 163 ? 12.219 -8.714 -17.086 1.00 10.44 324 VAL A C 1
ATOM 696 O O . VAL A 1 163 ? 11.180 -8.380 -17.624 1.00 11.23 324 VAL A O 1
ATOM 700 N N . ASP A 1 164 ? 12.325 -9.632 -16.130 1.00 11.52 325 ASP A N 1
ATOM 701 C CA . ASP A 1 164 ? 11.166 -10.252 -15.492 1.00 11.11 325 ASP A CA 1
ATOM 702 C C . ASP A 1 164 ? 10.695 -9.352 -14.384 1.00 11.07 325 ASP A C 1
ATOM 703 O O . ASP A 1 164 ? 11.488 -8.938 -13.553 1.00 14.84 325 ASP A O 1
ATOM 708 N N . VAL A 1 165 ? 9.406 -9.097 -14.375 1.00 8.24 326 VAL A N 1
ATOM 709 C CA . VAL A 1 165 ? 8.763 -8.299 -13.323 1.00 7.68 326 VAL A CA 1
ATOM 710 C C . VAL A 1 165 ? 7.639 -9.109 -12.674 1.00 7.70 326 VAL A C 1
ATOM 711 O O . VAL A 1 165 ? 6.992 -9.935 -13.333 1.00 8.43 326 VAL A O 1
ATOM 715 N N . ASN A 1 166 ? 7.392 -8.861 -11.406 1.00 6.49 327 ASN A N 1
ATOM 716 C CA . ASN A 1 166 ? 6.251 -9.431 -10.709 1.00 6.27 327 ASN A CA 1
ATOM 717 C C . ASN A 1 166 ? 5.016 -8.640 -11.133 1.00 5.87 327 ASN A C 1
ATOM 718 O O . ASN A 1 166 ? 5.009 -7.403 -11.022 1.00 5.93 327 ASN A O 1
ATOM 723 N N . LEU A 1 167 ? 3.981 -9.328 -11.636 1.00 4.82 328 LEU A N 1
ATOM 724 C CA . LEU A 1 167 ? 2.791 -8.675 -12.123 1.00 4.42 328 LEU A CA 1
ATOM 725 C C . LEU A 1 167 ? 2.163 -7.766 -11.064 1.00 4.66 328 LEU A C 1
ATOM 726 O O . LEU A 1 167 ? 1.801 -6.615 -11.342 1.00 4.53 328 LEU A O 1
ATOM 731 N N . PHE A 1 168 ? 2.000 -8.271 -9.851 1.00 5.27 329 PHE A N 1
ATOM 732 C CA . PHE A 1 168 ? 1.376 -7.486 -8.796 1.00 4.39 329 PHE A CA 1
ATOM 733 C C . PHE A 1 168 ? 2.199 -6.247 -8.419 1.00 4.76 329 PHE A C 1
ATOM 734 O O . PHE A 1 168 ? 1.667 -5.139 -8.351 1.00 4.99 329 PHE A O 1
ATOM 742 N N . GLU A 1 169 ? 3.480 -6.411 -8.173 1.00 5.21 330 GLU A N 1
ATOM 743 C CA . GLU A 1 169 ? 4.282 -5.265 -7.731 1.00 5.14 330 GLU A CA 1
ATOM 744 C C . GLU A 1 169 ? 4.326 -4.205 -8.818 1.00 6.89 330 GLU A C 1
ATOM 745 O O . GLU A 1 169 ? 4.259 -3.012 -8.536 1.00 9.17 330 GLU A O 1
ATOM 751 N N . SER A 1 170 ? 4.467 -4.658 -10.053 1.00 6.99 331 SER A N 1
ATOM 752 C CA . SER A 1 170 ? 4.394 -3.818 -11.287 1.00 8.72 331 SER A CA 1
ATOM 753 C C . SER A 1 170 ? 3.128 -3.014 -11.335 1.00 6.10 331 SER A C 1
ATOM 754 O O . SER A 1 170 ? 3.132 -1.784 -11.615 1.00 6.83 331 SER A O 1
ATOM 757 N N . THR A 1 171 ? 2.032 -3.697 -11.167 1.00 4.78 332 THR A N 1
ATOM 758 C CA . THR A 1 171 ? 0.726 -3.126 -11.309 1.00 4.67 332 THR A CA 1
ATOM 759 C C . THR A 1 171 ? 0.468 -2.075 -10.238 1.00 5.62 332 THR A C 1
ATOM 760 O O . THR A 1 171 ? 0.024 -0.941 -10.551 1.00 5.18 332 THR A O 1
ATOM 764 N N . ILE A 1 172 ? 0.705 -2.418 -8.971 1.00 4.04 333 ILE A N 1
ATOM 765 C CA . ILE A 1 172 ? 0.312 -1.470 -7.901 1.00 3.24 333 ILE A CA 1
ATOM 766 C C . ILE A 1 172 ? 1.208 -0.239 -7.860 1.00 4.42 333 ILE A C 1
ATOM 767 O O . ILE A 1 172 ? 0.737 0.850 -7.553 1.00 5.46 333 ILE A O 1
ATOM 772 N N . ARG A 1 173 ? 2.484 -0.405 -8.208 1.00 5.91 334 ARG A N 1
ATOM 773 C CA . ARG A 1 173 ? 3.447 0.699 -8.143 1.00 6.65 334 ARG A CA 1
ATOM 774 C C . ARG A 1 173 ? 3.480 1.492 -9.446 1.00 7.32 334 ARG A C 1
ATOM 775 O O . ARG A 1 173 ? 3.230 2.708 -9.483 1.00 7.44 334 ARG A O 1
ATOM 783 N N . ILE A 1 174 ? 3.802 0.817 -10.541 1.00 7.20 335 ILE A N 1
ATOM 784 C CA . ILE A 1 174 ? 4.045 1.509 -11.808 1.00 8.18 335 ILE A CA 1
ATOM 785 C C . ILE A 1 174 ? 2.737 1.846 -12.543 1.00 7.43 335 ILE A C 1
ATOM 786 O O . ILE A 1 174 ? 2.457 2.997 -12.905 1.00 6.53 335 ILE A O 1
ATOM 791 N N . LEU A 1 175 ? 1.881 0.866 -12.750 1.00 7.49 336 LEU A N 1
ATOM 792 C CA . LEU A 1 175 ? 0.661 1.173 -13.409 1.00 6.36 336 LEU A CA 1
ATOM 793 C C . LEU A 1 175 ? -0.197 2.128 -12.573 1.00 6.56 336 LEU A C 1
ATOM 794 O O . LEU A 1 175 ? -0.655 3.154 -13.050 1.00 6.92 336 LEU A O 1
ATOM 799 N N . GLY A 1 176 ? -0.377 1.811 -11.292 1.00 5.36 337 GLY A N 1
ATOM 800 C CA . GLY A 1 176 ? -1.118 2.675 -10.408 1.00 6.18 337 GLY A CA 1
ATOM 801 C C . GLY A 1 176 ? -0.521 4.076 -10.297 1.00 4.20 337 GLY A C 1
ATOM 802 O O . GLY A 1 176 ? -1.231 5.065 -10.310 1.00 6.74 337 GLY A O 1
ATOM 803 N N . GLY A 1 177 ? 0.801 4.149 -10.181 1.00 4.59 338 GLY A N 1
ATOM 804 C CA . GLY A 1 177 ? 1.460 5.432 -10.027 1.00 5.37 338 GLY A CA 1
ATOM 805 C C . GLY A 1 177 ? 1.351 6.315 -11.271 1.00 4.68 338 GLY A C 1
ATOM 806 O O . GLY A 1 177 ? 1.215 7.529 -11.171 1.00 4.42 338 GLY A O 1
ATOM 807 N N . LEU A 1 178 ? 1.446 5.703 -12.438 1.00 5.19 339 LEU A N 1
ATOM 808 C CA . LEU A 1 178 ? 1.278 6.441 -13.667 1.00 5.01 339 LEU A CA 1
ATOM 809 C C . LEU A 1 178 ? -0.148 6.920 -13.815 1.00 4.97 339 LEU A C 1
ATOM 810 O O . LEU A 1 178 ? -0.377 8.043 -14.263 1.00 5.39 339 LEU A O 1
ATOM 815 N N . LEU A 1 179 ? -1.127 6.080 -13.480 1.00 6.21 340 LEU A N 1
ATOM 816 C CA . LEU A 1 179 ? -2.527 6.456 -13.621 1.00 5.71 340 LEU A CA 1
ATOM 817 C C . LEU A 1 179 ? -2.908 7.606 -12.696 1.00 5.36 340 LEU A C 1
ATOM 818 O O . LEU A 1 179 ? -3.594 8.512 -13.094 1.00 6.50 340 LEU A O 1
ATOM 823 N N . SER A 1 180 ? -2.431 7.572 -11.455 1.00 5.36 341 SER A N 1
ATOM 824 C CA . SER A 1 180 ? -2.698 8.665 -10.538 1.00 5.49 341 SER A CA 1
ATOM 825 C C . SER A 1 180 ? -1.988 9.932 -10.991 1.00 5.64 341 SER A C 1
ATOM 826 O O . SER A 1 180 ? -2.567 11.000 -10.927 1.00 5.94 341 SER A O 1
ATOM 831 N N . ALA A 1 181 ? -0.736 9.810 -11.453 1.00 5.31 342 ALA A N 1
ATOM 832 C CA . ALA A 1 181 ? -0.017 10.987 -11.986 1.00 6.36 342 ALA A CA 1
ATOM 833 C C . ALA A 1 181 ? -0.814 11.606 -13.141 1.00 6.21 342 ALA A C 1
ATOM 834 O O . ALA A 1 181 ? -0.918 12.818 -13.226 1.00 7.19 342 ALA A O 1
ATOM 836 N N . TYR A 1 182 ? -1.367 10.783 -14.024 1.00 6.00 343 TYR A N 1
ATOM 837 C CA . TYR A 1 182 ? -2.217 11.278 -15.119 1.00 7.18 343 TYR A CA 1
ATOM 838 C C . TYR A 1 182 ? -3.408 12.059 -14.626 1.00 7.64 343 TYR A C 1
ATOM 839 O O . TYR A 1 182 ? -3.697 13.176 -15.114 1.00 7.49 343 TYR A O 1
ATOM 848 N N . HIS A 1 183 ? -4.148 11.483 -13.701 1.00 6.41 344 HIS A N 1
ATOM 849 C CA . HIS A 1 183 ? -5.360 12.108 -13.218 1.00 7.25 344 HIS A CA 1
ATOM 850 C C . HIS A 1 183 ? -5.092 13.428 -12.519 1.00 9.23 344 HIS A C 1
ATOM 851 O O . HIS A 1 183 ? -5.811 14.389 -12.722 1.00 10.47 344 HIS A O 1
ATOM 858 N N . LEU A 1 184 ? -4.059 13.477 -11.688 1.00 7.26 345 LEU A N 1
ATOM 859 C CA . LEU A 1 184 ? -3.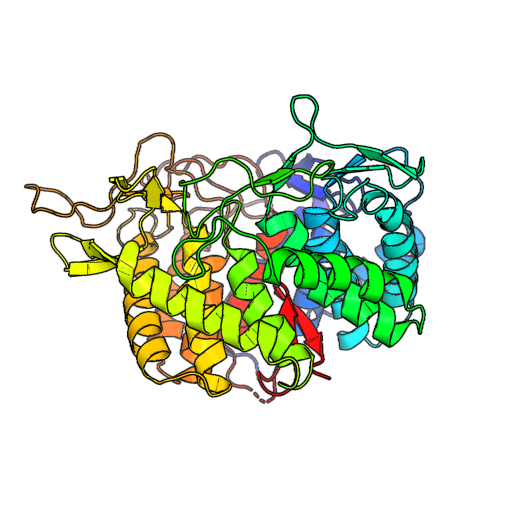742 14.688 -10.943 1.00 7.85 345 LEU A CA 1
ATOM 860 C C . LEU A 1 184 ? -3.194 15.791 -11.854 1.00 8.50 345 LEU A C 1
ATOM 861 O O . LEU A 1 184 ? -3.609 16.945 -11.746 1.00 11.12 345 LEU A O 1
ATOM 866 N N . SER A 1 185 ? -2.279 15.449 -12.741 1.00 7.19 346 SER A N 1
ATOM 867 C CA . SER A 1 185 ? -1.567 16.442 -13.562 1.00 9.69 346 SER A CA 1
ATOM 868 C C . SER A 1 185 ? -2.283 16.790 -14.851 1.00 11.78 346 SER A C 1
ATOM 869 O O . SER A 1 185 ? -2.000 17.827 -15.461 1.00 12.20 346 SER A O 1
ATOM 872 N N . GLY A 1 186 ? -3.175 15.912 -15.293 1.00 9.71 347 GLY A N 1
ATOM 873 C CA . GLY A 1 186 ? -3.797 16.027 -16.613 1.00 12.65 347 GLY A CA 1
ATOM 874 C C . GLY A 1 186 ? -2.854 15.774 -17.787 1.00 11.37 347 GLY A C 1
ATOM 875 O O . GLY A 1 186 ? -3.211 16.030 -18.939 1.00 13.23 347 GLY A O 1
ATOM 876 N N . ASP A 1 187 ? -1.639 15.271 -17.524 1.00 9.28 348 ASP A N 1
ATOM 877 C CA . ASP A 1 187 ? -0.616 15.137 -18.553 1.00 9.08 348 ASP A CA 1
ATOM 878 C C . ASP A 1 187 ? -0.692 13.755 -19.209 1.00 10.79 348 ASP A C 1
ATOM 879 O O . ASP A 1 187 ? -0.417 12.734 -18.577 1.00 8.75 348 ASP A O 1
ATOM 884 N N . SER A 1 188 ? -1.050 13.728 -20.487 1.00 10.52 349 SER A N 1
ATOM 885 C CA . SER A 1 188 ? -1.286 12.482 -21.197 1.00 11.63 349 SER A CA 1
ATOM 886 C C . SER A 1 188 ? -0.041 11.571 -21.328 1.00 8.41 349 SER A C 1
ATOM 887 O O . SER A 1 188 ? -0.163 10.391 -21.622 1.00 8.08 349 SER A O 1
ATOM 892 N N . LEU A 1 189 ? 1.159 12.119 -21.138 1.00 6.92 350 LEU A N 1
ATOM 893 C CA . LEU A 1 189 ? 2.368 11.307 -21.114 1.00 8.36 350 LEU A CA 1
ATOM 894 C C . LEU A 1 189 ? 2.174 10.102 -20.185 1.00 6.24 350 LEU A C 1
ATOM 895 O O . LEU A 1 189 ? 2.539 9.000 -20.503 1.00 6.89 350 LEU A O 1
ATOM 900 N N . PHE A 1 190 ? 1.616 10.372 -19.018 1.00 6.44 351 PHE A N 1
ATOM 901 C CA . PHE A 1 190 ? 1.514 9.343 -17.983 1.00 6.59 351 PHE A CA 1
ATOM 902 C C . PHE A 1 190 ? 0.572 8.233 -18.415 1.00 7.42 351 PHE A C 1
ATOM 903 O O . PHE A 1 190 ? 0.843 7.065 -18.152 1.00 7.06 351 PHE A O 1
ATOM 911 N N . LEU A 1 191 ? -0.523 8.586 -19.112 1.00 6.05 352 LEU A N 1
ATOM 912 C CA . LEU A 1 191 ? -1.447 7.593 -19.635 1.00 7.49 352 LEU A CA 1
ATOM 913 C C . LEU A 1 191 ? -0.817 6.805 -20.787 1.00 7.52 352 LEU A C 1
ATOM 914 O O . LEU A 1 191 ? -0.987 5.598 -20.884 1.00 8.40 352 LEU A O 1
ATOM 919 N N . ARG A 1 192 ? -0.069 7.465 -21.672 1.00 7.24 353 ARG A N 1
ATOM 920 C CA . ARG A 1 192 ? 0.585 6.748 -22.754 1.00 9.26 353 ARG A CA 1
ATOM 921 C C . ARG A 1 192 ? 1.546 5.712 -22.202 1.00 7.97 353 ARG A C 1
ATOM 922 O O . ARG A 1 192 ? 1.574 4.569 -22.660 1.00 7.88 353 ARG A O 1
ATOM 930 N N . LYS A 1 193 ? 2.307 6.089 -21.189 1.00 7.50 354 LYS A N 1
ATOM 931 C CA . LYS A 1 193 ? 3.227 5.153 -20.565 1.00 7.32 354 LYS A CA 1
ATOM 932 C C . LYS A 1 193 ? 2.488 4.021 -19.843 1.00 7.42 354 LYS A C 1
ATOM 933 O O . LYS A 1 193 ? 2.899 2.863 -19.926 1.00 7.17 354 LYS A O 1
ATOM 939 N N . ALA A 1 194 ? 1.395 4.360 -19.181 1.00 6.95 355 ALA A N 1
ATOM 940 C CA . ALA A 1 194 ? 0.590 3.323 -18.477 1.00 7.78 355 ALA A CA 1
ATOM 941 C C . ALA A 1 194 ? 0.067 2.275 -19.468 1.00 7.63 355 ALA A C 1
ATOM 942 O O . ALA A 1 194 ? 0.088 1.081 -19.187 1.00 7.92 355 ALA A O 1
ATOM 944 N N . GLU A 1 195 ? -0.398 2.737 -20.628 1.00 6.59 356 GLU A N 1
ATOM 945 C CA . GLU A 1 195 ? -0.971 1.832 -21.621 1.00 9.02 356 GLU A CA 1
ATOM 946 C C . GLU A 1 195 ? 0.091 0.930 -22.222 1.00 7.75 356 GLU A C 1
ATOM 947 O O . GLU A 1 195 ? -0.130 -0.259 -22.414 1.00 8.35 356 GLU A O 1
ATOM 953 N N . ASP A 1 196 ? 1.260 1.482 -22.501 1.00 7.32 357 ASP A N 1
ATOM 954 C CA . ASP A 1 196 ? 2.385 0.709 -23.017 1.00 8.93 357 ASP A CA 1
ATOM 955 C C . ASP A 1 196 ? 2.748 -0.398 -22.000 1.00 10.00 357 ASP A C 1
ATOM 956 O O . ASP A 1 196 ? 2.853 -1.592 -22.334 1.00 10.45 357 ASP A O 1
ATOM 961 N N . PHE A 1 197 ? 2.876 -0.013 -20.741 1.00 9.32 358 PHE A N 1
ATOM 962 C CA . PHE A 1 197 ? 3.220 -0.968 -19.681 1.00 8.84 358 PHE A CA 1
ATOM 963 C C . PHE A 1 197 ? 2.146 -2.032 -19.508 1.00 9.02 358 PHE A C 1
ATOM 964 O O . PHE A 1 197 ? 2.464 -3.222 -19.430 1.00 8.93 358 PHE A O 1
ATOM 972 N N . GLY A 1 198 ? 0.881 -1.607 -19.451 1.00 6.98 359 GLY A N 1
ATOM 973 C CA . GLY A 1 198 ? -0.226 -2.527 -19.314 1.00 7.36 359 GLY A CA 1
ATOM 974 C C . GLY A 1 198 ? -0.230 -3.586 -20.406 1.00 8.06 359 GLY A C 1
ATOM 975 O O . GLY A 1 198 ? -0.423 -4.767 -20.148 1.00 7.75 359 GLY A O 1
ATOM 976 N N . ASN A 1 199 ? 0.009 -3.166 -21.636 1.00 7.91 360 ASN A N 1
ATOM 977 C CA . ASN A 1 199 ? 0.066 -4.120 -22.742 1.00 7.64 360 ASN A CA 1
ATOM 978 C C . ASN A 1 199 ? 1.145 -5.153 -22.541 1.00 9.58 360 ASN A C 1
ATOM 979 O O . ASN A 1 199 ? 0.946 -6.338 -22.849 1.00 9.87 360 ASN A O 1
ATOM 984 N N . ARG A 1 200 ? 2.284 -4.744 -22.010 1.00 7.23 361 ARG A N 1
ATOM 985 C CA . ARG A 1 200 ? 3.407 -5.649 -21.790 1.00 8.53 361 ARG A CA 1
ATOM 986 C C . ARG A 1 200 ? 3.177 -6.620 -20.613 1.00 8.15 361 ARG A C 1
ATOM 987 O O . ARG A 1 200 ? 3.891 -7.642 -20.503 1.00 8.87 361 ARG A O 1
ATOM 995 N N . LEU A 1 201 ? 2.199 -6.317 -19.736 1.00 7.45 362 LEU A N 1
ATOM 996 C CA . LEU A 1 201 ? 1.862 -7.229 -18.619 1.00 7.32 362 LEU A CA 1
ATOM 997 C C . LEU A 1 201 ? 0.907 -8.337 -19.043 1.00 9.70 362 LEU A C 1
ATOM 998 O O . LEU A 1 201 ? 0.826 -9.404 -18.396 1.00 9.09 362 LEU A O 1
ATOM 1003 N N . MET A 1 202 ? 0.220 -8.137 -20.153 1.00 8.65 363 MET A N 1
ATOM 1004 C CA . MET A 1 202 ? -0.878 -9.031 -20.545 1.00 10.03 363 MET A CA 1
ATOM 1005 C C . MET A 1 202 ? -0.498 -10.517 -20.720 1.00 9.26 363 MET A C 1
ATOM 1006 O O . MET A 1 202 ? -1.339 -11.383 -20.446 1.00 10.02 363 MET A O 1
ATOM 1011 N N . PRO A 1 203 ? 0.708 -10.859 -21.189 1.00 7.66 364 PRO A N 1
ATOM 1012 C CA . PRO A 1 203 ? 1.041 -12.288 -21.311 1.00 9.85 364 PRO A CA 1
ATOM 1013 C C . PRO A 1 203 ? 0.926 -13.088 -20.002 1.00 8.90 364 PRO A C 1
ATOM 1014 O O . PRO A 1 203 ? 0.806 -14.330 -20.043 1.00 9.19 364 PRO A O 1
ATOM 1018 N N . ALA A 1 204 ? 0.949 -12.409 -18.847 1.00 8.26 365 ALA A N 1
ATOM 1019 C CA . ALA A 1 204 ? 0.803 -13.127 -17.585 1.00 8.02 365 ALA A CA 1
ATOM 1020 C C . ALA A 1 204 ? -0.532 -13.881 -17.460 1.00 6.44 365 ALA A C 1
ATOM 1021 O O . ALA A 1 204 ? -0.600 -14.875 -16.739 1.00 7.34 365 ALA A O 1
ATOM 1023 N N . PHE A 1 205 ? -1.573 -13.417 -18.131 1.00 7.61 366 PHE A N 1
ATOM 1024 C CA . PHE A 1 205 ? -2.903 -14.039 -18.043 1.00 7.47 366 PHE A CA 1
ATOM 1025 C C . PHE A 1 205 ? -3.098 -15.278 -18.911 1.00 10.77 366 PHE A C 1
ATOM 1026 O O . PHE A 1 205 ? -4.130 -15.935 -18.808 1.00 11.33 366 PHE A O 1
ATOM 1034 N N . ARG A 1 206 ? -2.120 -15.608 -19.750 1.00 10.53 367 ARG A N 1
ATOM 1035 C CA . ARG A 1 206 ? -2.261 -16.735 -20.685 1.00 11.88 367 ARG A CA 1
ATOM 1036 C C . ARG A 1 206 ? -1.892 -18.046 -19.988 1.00 10.87 367 ARG A C 1
ATOM 1037 O O . ARG A 1 206 ? -0.846 -18.629 -20.236 1.00 13.67 367 ARG A O 1
ATOM 1040 N N . THR A 1 207 ? -2.770 -18.461 -19.079 1.00 11.22 368 THR A N 1
ATOM 1041 C CA . THR A 1 207 ? -2.625 -19.706 -18.327 1.00 9.95 368 THR A CA 1
ATOM 1042 C C . THR A 1 207 ? -3.876 -20.527 -18.579 1.00 9.49 368 THR A C 1
ATOM 1043 O O . THR A 1 207 ? -4.877 -19.993 -18.994 1.00 12.72 368 THR A O 1
ATOM 1047 N N . PRO A 1 208 ? -3.839 -21.829 -18.288 1.00 12.67 369 PRO A N 1
ATOM 1048 C CA . PRO A 1 208 ? -5.024 -22.636 -18.514 1.00 12.04 369 PRO A CA 1
ATOM 1049 C C . PRO A 1 208 ? -6.271 -22.134 -17.783 1.00 12.96 369 PRO A C 1
ATOM 1050 O O . PRO A 1 208 ? -7.360 -22.181 -18.314 1.00 13.80 369 PRO A O 1
ATOM 1054 N N . SER A 1 209 ? -6.098 -21.618 -16.575 1.00 10.23 370 SER A N 1
ATOM 1055 C CA . SER A 1 209 ? -7.219 -21.174 -15.771 1.00 9.99 370 SER A CA 1
ATOM 1056 C C . SER A 1 209 ? -7.571 -19.682 -15.942 1.00 8.07 370 SER A C 1
ATOM 1057 O O . SER A 1 209 ? -8.578 -19.220 -15.429 1.00 10.99 370 SER A O 1
ATOM 1060 N N . LYS A 1 210 ? -6.674 -18.950 -16.628 1.00 9.79 371 LYS A N 1
ATOM 1061 C CA . LYS A 1 210 ? -6.740 -17.477 -16.753 1.00 10.82 371 LYS A CA 1
ATOM 1062 C C . LYS A 1 210 ? -6.421 -16.739 -15.446 1.00 9.61 371 LYS A C 1
ATOM 1063 O O . LYS A 1 210 ? -6.489 -15.530 -15.394 1.00 9.52 371 LYS A O 1
ATOM 1067 N N . ILE A 1 211 ? -6.049 -17.470 -14.409 1.00 7.30 372 ILE A N 1
ATOM 1068 C CA . ILE A 1 211 ? -5.415 -16.870 -13.227 1.00 6.80 372 ILE A CA 1
ATOM 1069 C C . ILE A 1 211 ? -3.968 -16.613 -13.615 1.00 7.21 372 ILE A C 1
ATOM 1070 O O . ILE A 1 211 ? -3.296 -17.520 -14.077 1.00 7.87 372 ILE A O 1
ATOM 1075 N N . PRO A 1 212 ? -3.481 -15.383 -13.483 1.00 6.12 373 PRO A N 1
ATOM 1076 C CA . PRO A 1 212 ? -2.174 -15.056 -14.063 1.00 6.18 373 PRO A CA 1
ATOM 1077 C C . PRO A 1 212 ? -0.986 -15.644 -13.347 1.00 6.68 373 PRO A C 1
ATOM 1078 O O . PRO A 1 212 ? -1.003 -15.803 -12.127 1.00 7.13 373 PRO A O 1
ATOM 1082 N N . TYR A 1 213 ? 0.057 -15.922 -14.118 1.00 6.38 374 TYR A N 1
ATOM 1083 C CA . TYR A 1 213 ? 1.355 -16.213 -13.573 1.00 6.97 374 TYR A CA 1
ATOM 1084 C C . TYR A 1 213 ? 1.889 -15.062 -12.729 1.00 5.41 374 TYR A C 1
ATOM 1085 O O . TYR A 1 213 ? 1.490 -13.895 -12.907 1.00 8.34 374 TYR A O 1
ATOM 1094 N N . SER A 1 214 ? 2.817 -15.367 -11.850 1.00 6.10 375 SER A N 1
ATOM 1095 C CA . SER A 1 214 ? 3.421 -14.375 -10.943 1.00 6.32 375 SER A CA 1
ATOM 1096 C C . SER A 1 214 ? 4.283 -13.370 -11.696 1.00 7.55 375 SER A C 1
ATOM 1097 O O . SER A 1 214 ? 4.328 -12.190 -11.332 1.00 7.18 375 SER A O 1
ATOM 1102 N N . ASP A 1 215 ? 4.992 -13.834 -12.724 1.00 7.38 376 ASP A N 1
ATOM 1103 C CA . ASP A 1 215 ? 6.025 -13.037 -13.387 1.00 8.27 376 ASP A CA 1
ATOM 1104 C C . ASP A 1 215 ? 5.822 -12.939 -14.878 1.00 9.30 376 ASP A C 1
ATOM 1105 O O . ASP A 1 215 ? 5.292 -13.865 -15.513 1.00 8.26 376 ASP A O 1
ATOM 1110 N N . VAL A 1 216 ? 6.242 -11.816 -15.449 1.00 7.14 377 VAL A N 1
ATOM 1111 C CA . VAL A 1 216 ? 6.180 -11.602 -16.885 1.00 9.05 377 VAL A CA 1
ATOM 1112 C C . VAL A 1 216 ? 7.373 -10.751 -17.314 1.00 9.21 377 VAL A C 1
ATOM 1113 O O . VAL A 1 216 ? 7.786 -9.823 -16.603 1.00 9.68 377 VAL A O 1
ATOM 1117 N N . ASN A 1 217 ? 7.965 -11.101 -18.456 1.00 10.04 378 ASN A N 1
ATOM 1118 C CA . ASN A 1 217 ? 9.076 -10.349 -18.991 1.00 10.41 378 ASN A CA 1
ATOM 1119 C C . ASN A 1 217 ? 8.506 -9.339 -19.953 1.00 9.62 378 ASN A C 1
ATOM 1120 O O . ASN A 1 217 ? 7.887 -9.674 -20.976 1.00 10.76 378 ASN A O 1
ATOM 1125 N N . ILE A 1 218 ? 8.669 -8.067 -19.603 1.00 10.04 379 ILE A N 1
ATOM 1126 C CA . ILE A 1 218 ? 8.063 -6.992 -20.368 1.00 10.14 379 ILE A CA 1
ATOM 1127 C C . ILE A 1 218 ? 8.696 -6.786 -21.756 1.00 10.70 379 ILE A C 1
ATOM 1128 O O . ILE A 1 218 ? 8.076 -6.226 -22.620 1.00 13.10 379 ILE A O 1
ATOM 1133 N N . GLY A 1 219 ? 9.928 -7.227 -21.916 1.00 12.79 380 GLY A N 1
ATOM 1134 C CA . GLY A 1 219 ? 10.641 -7.105 -23.206 1.00 14.90 380 GLY A CA 1
ATOM 1135 C C . GLY A 1 219 ? 10.458 -8.299 -24.133 1.00 16.70 380 GLY A C 1
ATOM 1136 O O . GLY A 1 219 ? 10.325 -8.128 -25.351 1.00 17.96 380 GLY A O 1
ATOM 1137 N N . THR A 1 220 ? 10.425 -9.511 -23.571 1.00 12.54 381 THR A N 1
ATOM 1138 C CA . THR A 1 220 ? 10.369 -10.731 -24.408 1.00 14.85 381 THR A CA 1
ATOM 1139 C C . THR A 1 220 ? 8.954 -11.299 -24.552 1.00 15.18 381 THR A C 1
ATOM 1140 O O . THR A 1 220 ? 8.705 -12.100 -25.436 1.00 15.65 381 THR A O 1
ATOM 1144 N N . GLY A 1 221 ? 8.045 -10.916 -23.645 1.00 14.08 382 GLY A N 1
ATOM 1145 C CA . GLY A 1 221 ? 6.655 -11.410 -23.685 1.00 14.87 382 GLY A CA 1
ATOM 1146 C C . GLY A 1 221 ? 6.426 -12.774 -23.032 1.00 12.08 382 GLY A C 1
ATOM 1147 O O . GLY A 1 221 ? 5.327 -13.332 -23.121 1.00 17.92 382 GLY A O 1
ATOM 1148 N N . VAL A 1 222 ? 7.457 -13.316 -22.403 1.00 12.76 383 VAL A N 1
ATOM 1149 C CA . VAL A 1 222 ? 7.371 -14.611 -21.758 1.00 12.24 383 VAL A CA 1
ATOM 1150 C C . VAL A 1 222 ? 6.882 -14.400 -20.320 1.00 13.78 383 VAL A C 1
ATOM 1151 O O . VAL A 1 222 ? 7.422 -13.593 -19.607 1.00 12.79 383 VAL A O 1
ATOM 1155 N N . ALA A 1 223 ? 5.858 -15.149 -19.914 1.00 12.70 384 ALA A N 1
ATOM 1156 C CA . ALA A 1 223 ? 5.418 -15.158 -18.518 1.00 10.54 384 ALA A CA 1
ATOM 1157 C C . ALA A 1 223 ? 5.631 -16.549 -17.929 1.00 10.43 384 ALA A C 1
ATOM 1158 O O . ALA A 1 223 ? 5.652 -17.547 -18.662 1.00 12.90 384 ALA A O 1
ATOM 1160 N N . HIS A 1 224 ? 5.785 -16.629 -16.613 1.00 10.07 385 HIS A N 1
ATOM 1161 C CA . HIS A 1 224 ? 6.020 -17.885 -15.956 1.00 9.38 385 HIS A CA 1
ATOM 1162 C C . HIS A 1 224 ? 5.722 -17.781 -14.462 1.00 12.32 385 HIS A C 1
ATOM 1163 O O . HIS A 1 224 ? 5.710 -16.675 -13.890 1.00 9.84 385 HIS A O 1
ATOM 1170 N N . PRO A 1 225 ? 5.483 -18.918 -13.815 1.00 10.43 386 PRO A N 1
ATOM 1171 C CA . PRO A 1 225 ? 5.337 -18.952 -12.371 1.00 11.92 386 PRO A CA 1
ATOM 1172 C C . PRO A 1 225 ? 6.692 -19.027 -11.701 1.00 15.31 386 PRO A C 1
ATOM 1173 O O . PRO A 1 225 ? 7.711 -19.109 -12.413 1.00 16.71 386 PRO A O 1
ATOM 1177 N N . PRO A 1 226 ? 6.749 -19.044 -10.370 1.00 14.90 387 PRO A N 1
ATOM 1178 C CA . PRO A 1 226 ? 8.018 -19.264 -9.682 1.00 18.32 387 PRO A CA 1
ATOM 1179 C C . PRO A 1 226 ? 8.632 -20.641 -10.048 1.00 22.85 387 PRO A C 1
ATOM 1180 O O . PRO A 1 226 ? 7.939 -21.515 -10.589 1.00 21.95 387 PRO A O 1
ATOM 1184 N N . ARG A 1 227 ? 9.919 -20.809 -9.767 1.00 27.86 388 ARG A N 1
ATOM 1185 C CA . ARG A 1 227 ? 10.654 -22.014 -10.170 1.00 29.11 388 ARG A CA 1
ATOM 1186 C C . ARG A 1 227 ? 10.094 -23.318 -9.592 1.00 31.55 388 ARG A C 1
ATOM 1187 O O . ARG A 1 227 ? 10.050 -24.335 -10.286 1.00 30.98 388 ARG A O 1
ATOM 1188 N N . TRP A 1 228 ? 9.655 -23.277 -8.333 1.00 30.47 389 TRP A N 1
ATOM 1189 C CA . TRP A 1 228 ? 9.230 -24.492 -7.616 1.00 29.78 389 TRP A CA 1
ATOM 1190 C C . TRP A 1 228 ? 7.724 -24.812 -7.630 1.00 26.58 389 TRP A C 1
ATOM 1191 O O . TRP A 1 228 ? 7.300 -25.840 -7.095 1.00 25.04 389 TRP A O 1
ATOM 1192 N N . THR A 1 229 ? 6.920 -23.954 -8.248 1.00 21.97 390 THR A N 1
ATOM 1193 C CA . THR A 1 229 ? 5.467 -24.139 -8.202 1.00 19.74 390 THR A CA 1
ATOM 1194 C C . THR A 1 229 ? 4.772 -23.497 -9.379 1.00 14.29 390 THR A C 1
ATOM 1195 O O . THR A 1 229 ? 5.278 -22.518 -9.938 1.00 16.75 390 THR A O 1
ATOM 1199 N N . SER A 1 230 ? 3.598 -24.027 -9.755 1.00 11.74 391 SER A N 1
ATOM 1200 C CA . SER A 1 230 ? 2.717 -23.329 -10.702 1.00 14.37 391 SER A CA 1
ATOM 1201 C C . SER A 1 230 ? 1.613 -22.516 -9.974 1.00 11.07 391 SER A C 1
ATOM 1202 O O . SER A 1 230 ? 0.691 -22.000 -10.608 1.00 10.80 391 SER A O 1
ATOM 1205 N N . ASP A 1 231 ? 1.732 -22.390 -8.651 1.00 9.65 392 ASP A N 1
ATOM 1206 C CA . ASP A 1 231 ? 0.838 -21.494 -7.887 1.00 8.16 392 ASP A CA 1
ATOM 1207 C C . ASP A 1 231 ? 1.189 -20.034 -8.063 1.00 9.27 392 ASP A C 1
ATOM 1208 O O . ASP A 1 231 ? 2.358 -19.685 -8.283 1.00 10.67 392 ASP A O 1
ATOM 1213 N N . SER A 1 232 ? 0.147 -19.200 -8.011 1.00 6.96 393 SER A N 1
ATOM 1214 C CA . SER A 1 232 ? 0.263 -17.774 -7.753 1.00 6.69 393 SER A CA 1
ATOM 1215 C C . SER A 1 232 ? -0.212 -17.457 -6.341 1.00 6.31 393 SER A C 1
ATOM 1216 O O . SER A 1 232 ? -0.845 -18.286 -5.666 1.00 6.56 393 SER A O 1
ATOM 1219 N N . THR A 1 233 ? 0.081 -16.249 -5.902 1.00 6.10 394 THR A N 1
ATOM 1220 C CA . THR A 1 233 ? -0.304 -15.757 -4.595 1.00 5.71 394 THR A CA 1
ATOM 1221 C C . THR A 1 233 ? -1.672 -15.091 -4.701 1.00 7.00 394 THR A C 1
ATOM 1222 O O . THR A 1 233 ? -1.899 -14.262 -5.579 1.00 5.86 394 THR A O 1
ATOM 1226 N N . VAL A 1 234 ? -2.576 -15.425 -3.800 1.00 5.40 395 VAL A N 1
ATOM 1227 C CA . VAL A 1 234 ? -3.955 -14.955 -3.917 1.00 4.85 395 VAL A CA 1
ATOM 1228 C C . VAL A 1 234 ? -4.049 -13.415 -3.867 1.00 5.81 395 VAL A C 1
ATOM 1229 O O . VAL A 1 234 ? -4.706 -12.824 -4.704 1.00 5.19 395 VAL A O 1
ATOM 1233 N N . ALA A 1 235 ? -3.384 -12.775 -2.922 1.00 5.10 396 ALA A N 1
ATOM 1234 C CA . ALA A 1 235 ? -3.441 -11.318 -2.898 1.00 4.67 396 ALA A CA 1
ATOM 1235 C C . ALA A 1 235 ? -2.902 -10.742 -4.185 1.00 6.58 396 ALA A C 1
ATOM 1236 O O . ALA A 1 235 ? -3.394 -9.723 -4.647 1.00 5.81 396 ALA A O 1
ATOM 1238 N N . GLU A 1 236 ? -1.880 -11.364 -4.772 1.00 4.28 397 GLU A N 1
ATOM 1239 C CA . GLU A 1 236 ? -1.288 -10.802 -5.983 1.00 4.70 397 GLU A CA 1
ATOM 1240 C C . GLU A 1 236 ? -2.242 -10.811 -7.158 1.00 6.14 397 GLU A C 1
ATOM 1241 O O . GLU A 1 236 ? -2.243 -9.857 -7.944 1.00 9.11 397 GLU A O 1
ATOM 1247 N N . VAL A 1 237 ? -3.042 -11.849 -7.326 1.00 4.55 398 VAL A N 1
ATOM 1248 C CA . VAL A 1 237 ? -3.949 -11.922 -8.471 1.00 4.73 398 VAL A CA 1
ATOM 1249 C C . VAL A 1 237 ? -5.275 -11.189 -8.246 1.00 4.46 398 VAL A C 1
ATOM 1250 O O . VAL A 1 237 ? -6.021 -10.957 -9.203 1.00 4.47 398 VAL A O 1
ATOM 1254 N N . THR A 1 238 ? -5.566 -10.832 -6.986 1.00 4.40 399 THR A N 1
ATOM 1255 C CA . THR A 1 238 ? -6.808 -10.138 -6.619 1.00 3.51 399 THR A CA 1
ATOM 1256 C C . THR A 1 238 ? -6.594 -8.693 -6.196 1.00 5.48 399 THR A C 1
ATOM 1257 O O . THR A 1 238 ? -7.552 -8.038 -5.750 1.00 5.25 399 THR A O 1
ATOM 1261 N N . SER A 1 239 ? -5.375 -8.194 -6.358 1.00 4.30 400 SER A N 1
ATOM 1262 C CA . SER A 1 239 ? -5.015 -6.815 -5.986 1.00 5.07 400 SER A CA 1
ATOM 1263 C C . SER A 1 239 ? -4.437 -6.044 -7.154 1.00 4.51 400 SER A C 1
ATOM 1264 O O . SER A 1 239 ? -3.630 -5.141 -6.968 1.00 5.29 400 SER A O 1
ATOM 1267 N N . ILE A 1 240 ? -4.902 -6.373 -8.368 1.00 4.14 401 ILE A N 1
ATOM 1268 C CA . ILE A 1 240 ? -4.509 -5.678 -9.604 1.00 4.62 401 ILE A CA 1
ATOM 1269 C C . ILE A 1 240 ? -5.717 -5.095 -10.368 1.00 4.38 401 ILE A C 1
ATOM 1270 O O . ILE A 1 240 ? -5.580 -4.532 -11.449 1.00 4.80 401 ILE A O 1
ATOM 1275 N N . GLN A 1 241 ? -6.901 -5.240 -9.792 1.00 3.31 402 GLN A N 1
ATOM 1276 C CA . GLN A 1 241 ? -8.153 -5.000 -10.525 1.00 4.00 402 GLN A CA 1
ATOM 1277 C C . GLN A 1 241 ? -8.468 -3.534 -10.686 1.00 3.47 402 GLN A C 1
ATOM 1278 O O . GLN A 1 241 ? -8.933 -3.122 -11.740 1.00 5.03 402 GLN A O 1
ATOM 1284 N N . LEU A 1 242 ? -8.249 -2.731 -9.656 1.00 3.41 403 LEU A N 1
ATOM 1285 C CA . LEU A 1 242 ? -8.563 -1.304 -9.741 1.00 3.72 403 LEU A CA 1
ATOM 1286 C C . LEU A 1 242 ? -7.841 -0.688 -10.926 1.00 3.83 403 LEU A C 1
ATOM 1287 O O . LEU A 1 242 ? -8.418 0.118 -11.695 1.00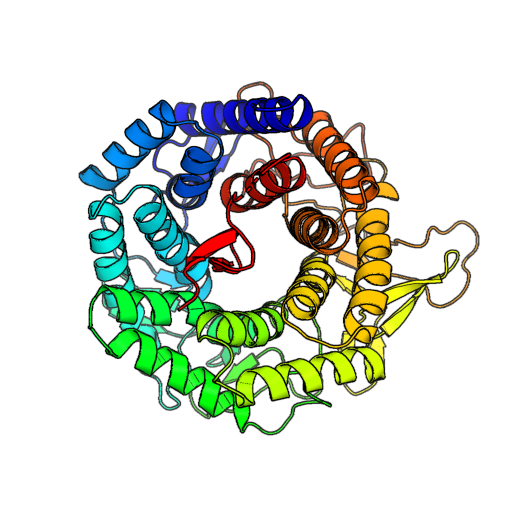 4.80 403 LEU A O 1
ATOM 1292 N N . GLU A 1 243 ? -6.581 -1.065 -11.073 1.00 3.90 404 GLU A N 1
ATOM 1293 C CA . GLU A 1 243 ? -5.667 -0.458 -12.017 1.00 4.70 404 GLU A CA 1
ATOM 1294 C C . GLU A 1 243 ? -5.978 -0.874 -13.427 1.00 4.59 404 GLU A C 1
ATOM 1295 O O . GLU A 1 243 ? -6.039 -0.040 -14.343 1.00 4.59 404 GLU A O 1
ATOM 1301 N N . PHE A 1 244 ? -6.171 -2.163 -13.638 1.00 4.39 405 PHE A N 1
ATOM 1302 C CA . PHE A 1 244 ? -6.526 -2.646 -14.988 1.00 4.21 405 PHE A CA 1
ATOM 1303 C C . PHE A 1 244 ? -7.923 -2.172 -15.401 1.00 4.56 405 PHE A C 1
ATOM 1304 O O . PHE A 1 244 ? -8.142 -1.834 -16.588 1.00 5.47 405 PHE A O 1
ATOM 1312 N N . ARG A 1 245 ? -8.876 -2.142 -14.482 1.00 5.40 406 ARG A N 1
ATOM 1313 C CA . ARG A 1 245 ? -10.198 -1.614 -14.772 1.00 5.08 406 ARG A CA 1
ATOM 1314 C C . ARG A 1 245 ? -10.113 -0.173 -15.197 1.00 5.74 406 ARG A C 1
ATOM 1315 O O . ARG A 1 245 ? -10.732 0.226 -16.197 1.00 6.50 406 ARG A O 1
ATOM 1323 N N . GLU A 1 246 ? -9.364 0.643 -14.467 1.00 6.02 407 GLU A N 1
ATOM 1324 C CA . GLU A 1 246 ? -9.237 2.052 -14.815 1.00 6.03 407 GLU A CA 1
ATOM 1325 C C . GLU A 1 246 ? -8.509 2.229 -16.137 1.00 6.52 407 GLU A C 1
ATOM 1326 O O . GLU A 1 246 ? -8.905 3.093 -16.953 1.00 6.92 407 GLU A O 1
ATOM 1332 N N . LEU A 1 247 ? -7.471 1.445 -16.399 1.00 4.56 408 LEU A N 1
ATOM 1333 C CA . LEU A 1 247 ? -6.777 1.522 -17.692 1.00 6.22 408 LEU A CA 1
ATOM 1334 C C . LEU A 1 247 ? -7.747 1.248 -18.844 1.00 6.96 408 LEU A C 1
ATOM 1335 O O . LEU A 1 247 ? -7.718 1.966 -19.875 1.00 7.37 408 LEU A O 1
ATOM 1340 N N . SER A 1 248 ? -8.610 0.241 -18.716 1.00 6.58 409 SER A N 1
ATOM 1341 C CA . SER A 1 248 ? -9.618 0.009 -19.762 1.00 7.06 409 SER A CA 1
ATOM 1342 C C . SER A 1 248 ? -10.557 1.196 -19.906 1.00 8.09 409 SER A C 1
ATOM 1343 O O . SER A 1 248 ? -10.907 1.574 -21.043 1.00 8.64 409 SER A O 1
ATOM 1346 N N . ARG A 1 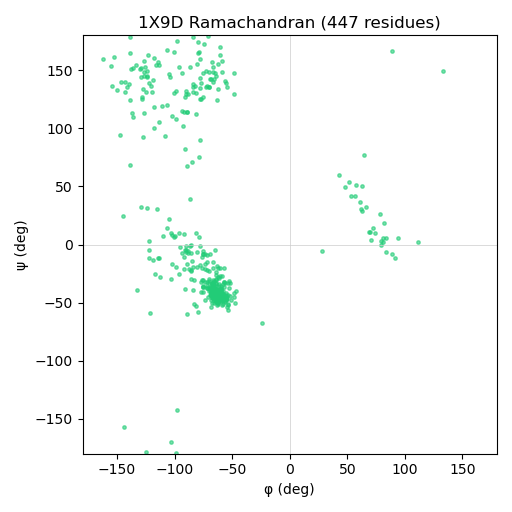249 ? -10.977 1.788 -18.806 1.00 6.60 410 ARG A N 1
ATOM 1347 C CA . ARG A 1 249 ? -11.915 2.926 -18.869 1.00 7.91 410 ARG A CA 1
ATOM 1348 C C . ARG A 1 249 ? -11.295 4.085 -19.654 1.00 8.80 410 ARG A C 1
ATOM 1349 O O . ARG A 1 249 ? -11.960 4.710 -20.477 1.00 11.27 410 ARG A O 1
ATOM 1357 N N . LEU A 1 250 ? -10.038 4.375 -19.396 1.00 7.96 411 LEU A N 1
ATOM 1358 C CA . LEU A 1 250 ? -9.380 5.535 -20.012 1.00 7.14 411 LEU A CA 1
ATOM 1359 C C . LEU A 1 250 ? -9.025 5.290 -21.458 1.00 9.45 411 LEU A C 1
ATOM 1360 O O . LEU A 1 250 ? -9.093 6.231 -22.270 1.00 11.12 411 LEU A O 1
ATOM 1365 N N . THR A 1 251 ? -8.627 4.075 -21.804 1.00 9.22 412 THR A N 1
ATOM 1366 C CA . THR A 1 251 ? -8.133 3.761 -23.157 1.00 8.66 412 THR A CA 1
ATOM 1367 C C . THR A 1 251 ? -9.202 3.283 -24.098 1.00 11.16 412 THR A C 1
ATOM 1368 O O . THR A 1 251 ? -8.986 3.306 -25.296 1.00 13.35 412 THR A O 1
ATOM 1372 N N . GLY A 1 252 ? -10.315 2.780 -23.573 1.00 9.90 413 GLY A N 1
ATOM 1373 C CA . GLY A 1 252 ? -11.352 2.137 -24.421 1.00 10.03 413 GLY A CA 1
ATOM 1374 C C . GLY A 1 252 ? -10.930 0.747 -24.929 1.00 13.04 413 GLY A C 1
ATOM 1375 O O . GLY A 1 252 ? -11.608 0.144 -25.794 1.00 13.85 413 GLY A O 1
ATOM 1376 N N . ASP A 1 253 ? -9.826 0.217 -24.395 1.00 10.81 414 ASP A N 1
ATOM 1377 C CA . ASP A 1 253 ? -9.364 -1.125 -24.724 1.00 9.84 414 ASP A CA 1
ATOM 1378 C C . ASP A 1 253 ? -9.831 -2.051 -23.614 1.00 9.67 414 ASP A C 1
ATOM 1379 O O . ASP A 1 253 ? -9.318 -1.985 -22.488 1.00 10.65 414 ASP A O 1
ATOM 1384 N N . LYS A 1 254 ? -10.815 -2.891 -23.899 1.00 11.48 415 LYS A N 1
ATOM 1385 C CA . LYS A 1 254 ? -11.462 -3.721 -22.858 1.00 11.80 415 LYS A CA 1
ATOM 1386 C C . LYS A 1 254 ? -10.618 -4.881 -22.364 1.00 8.86 415 LYS A C 1
ATOM 1387 O O . LYS A 1 254 ? -11.001 -5.541 -21.372 1.00 10.38 415 LYS A O 1
ATOM 1389 N N . LYS A 1 255 ? -9.491 -5.146 -22.988 1.00 9.34 416 LYS A N 1
ATOM 1390 C CA . LYS A 1 255 ? -8.731 -6.366 -22.664 1.00 10.20 416 LYS A CA 1
ATOM 1391 C C . LYS A 1 255 ? -8.209 -6.385 -21.211 1.00 8.95 416 LYS A C 1
ATOM 1392 O O . LYS A 1 255 ? -8.119 -7.441 -20.595 1.00 8.69 416 LYS A O 1
ATOM 1398 N N . PHE A 1 256 ? -7.880 -5.211 -20.681 1.00 7.71 417 PHE A N 1
ATOM 1399 C CA . PHE A 1 256 ? -7.323 -5.106 -19.311 1.00 5.95 417 PHE A CA 1
ATOM 1400 C C . PHE A 1 256 ? -8.407 -5.468 -18.291 1.00 6.95 417 PHE A C 1
ATOM 1401 O O . PHE A 1 256 ? -8.214 -6.338 -17.451 1.00 7.20 417 PHE A O 1
ATOM 1409 N N . GLN A 1 257 ? -9.553 -4.803 -18.382 1.00 6.44 418 GLN A N 1
ATOM 1410 C CA . GLN A 1 257 ? -10.683 -5.092 -17.512 1.00 8.20 418 GLN A CA 1
ATOM 1411 C C . GLN A 1 257 ? -11.125 -6.538 -17.650 1.00 8.36 418 GLN A C 1
ATOM 1412 O O . GLN A 1 257 ? -11.370 -7.214 -16.638 1.00 7.25 418 GLN A O 1
ATOM 1418 N N . GLU A 1 258 ? -11.212 -7.046 -18.881 1.00 6.65 419 GLU A N 1
ATOM 1419 C CA . GLU A 1 258 ? -11.741 -8.388 -19.063 1.00 8.30 419 GLU A CA 1
ATOM 1420 C C . GLU A 1 258 ? -10.852 -9.409 -18.375 1.00 7.93 419 GLU A C 1
ATOM 1421 O O . GLU A 1 258 ? -11.348 -10.328 -17.713 1.00 8.42 419 GLU A O 1
ATOM 1427 N N . ALA A 1 259 ? -9.552 -9.235 -18.472 1.00 7.18 420 ALA A N 1
ATOM 1428 C CA . ALA A 1 259 ? -8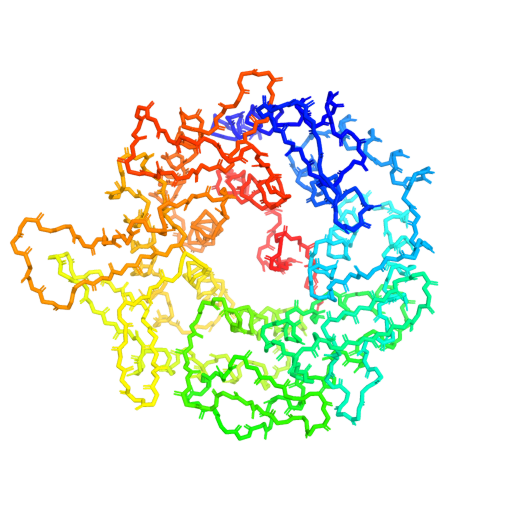.606 -10.192 -17.881 1.00 6.20 420 ALA A CA 1
ATOM 1429 C C . ALA A 1 259 ? -8.715 -10.212 -16.356 1.00 6.15 420 ALA A C 1
ATOM 1430 O O . ALA A 1 259 ? -8.787 -11.277 -15.752 1.00 7.17 420 ALA A O 1
ATOM 1432 N N . VAL A 1 260 ? -8.738 -9.047 -15.723 1.00 5.85 421 VAL A N 1
ATOM 1433 C CA . VAL A 1 260 ? -8.745 -9.034 -14.275 1.00 5.90 421 VAL A CA 1
ATOM 1434 C C . VAL A 1 260 ? -10.090 -9.377 -13.721 1.00 5.16 421 VAL A C 1
ATOM 1435 O O . VAL A 1 260 ? -10.158 -9.961 -12.640 1.00 6.35 421 VAL A O 1
ATOM 1439 N N . GLU A 1 261 ? -11.184 -9.058 -14.419 1.00 5.73 422 GLU A N 1
ATOM 1440 C CA . GLU A 1 261 ? -12.508 -9.396 -13.921 1.00 6.02 422 GLU A CA 1
ATOM 1441 C C . GLU A 1 261 ? -12.763 -10.903 -13.977 1.00 6.38 422 GLU A C 1
ATOM 1442 O O . GLU A 1 261 ? -13.488 -11.428 -13.122 1.00 6.68 422 GLU A O 1
ATOM 1448 N N . LYS A 1 262 ? -12.141 -11.598 -14.926 1.00 7.06 423 LYS A N 1
ATOM 1449 C CA . LYS A 1 262 ? -12.261 -13.070 -14.977 1.00 8.67 423 LYS A CA 1
ATOM 1450 C C . LYS A 1 262 ? -11.725 -13.675 -13.673 1.00 8.37 423 LYS A C 1
ATOM 1451 O O . LYS A 1 262 ? -12.282 -14.630 -13.133 1.00 7.16 423 LYS A O 1
ATOM 1456 N N . VAL A 1 263 ? -10.630 -13.126 -13.182 1.00 6.46 424 VAL A N 1
ATOM 1457 C CA . VAL A 1 263 ? -9.995 -13.606 -11.963 1.00 6.76 424 VAL A CA 1
ATOM 1458 C C . VAL A 1 263 ? -10.943 -13.430 -10.785 1.00 6.44 424 VAL A C 1
ATOM 1459 O O . VAL A 1 263 ? -11.211 -14.372 -10.032 1.00 6.95 424 VAL A O 1
ATOM 1463 N N . THR A 1 264 ? -11.471 -12.220 -10.622 1.00 6.04 425 THR A N 1
ATOM 1464 C CA . THR A 1 264 ? -12.420 -11.922 -9.536 1.00 5.64 425 THR A CA 1
ATOM 1465 C C . THR A 1 264 ? -13.645 -12.856 -9.542 1.00 5.85 425 THR A C 1
ATOM 1466 O O . THR A 1 264 ? -14.063 -13.367 -8.498 1.00 5.77 425 THR A O 1
ATOM 1470 N N . GLN A 1 265 ? -14.227 -13.035 -10.711 1.00 5.97 426 GLN A N 1
ATOM 1471 C CA . GLN A 1 265 ? -15.428 -13.852 -10.857 1.00 5.33 426 GLN A CA 1
ATOM 1472 C C . GLN A 1 265 ? -15.153 -15.300 -10.563 1.00 6.39 426 GLN A C 1
ATOM 1473 O O . GLN A 1 265 ? -15.976 -15.969 -9.914 1.00 7.07 426 GLN A O 1
ATOM 1479 N N . HIS A 1 266 ? -14.012 -15.784 -11.010 1.00 5.60 427 HIS A N 1
ATOM 1480 C CA . HIS A 1 266 ? -13.597 -17.154 -10.731 1.00 6.25 427 HIS A CA 1
ATOM 1481 C C . HIS A 1 266 ? -13.417 -17.394 -9.243 1.00 6.77 427 HIS A C 1
ATOM 1482 O O . HIS A 1 266 ? -13.955 -18.335 -8.690 1.00 6.64 427 HIS A O 1
ATOM 1489 N N . ILE A 1 267 ? -12.710 -16.491 -8.568 1.00 5.72 428 ILE A N 1
ATOM 1490 C CA . ILE A 1 267 ? -12.480 -16.645 -7.143 1.00 5.11 428 ILE A CA 1
ATOM 1491 C C . ILE A 1 267 ? -13.769 -16.520 -6.342 1.00 5.75 428 ILE A C 1
ATOM 1492 O O . ILE A 1 267 ? -13.932 -17.197 -5.301 1.00 6.14 428 ILE A O 1
ATOM 1497 N N . HIS A 1 268 ? -14.715 -15.735 -6.837 1.00 5.80 429 HIS A N 1
ATOM 1498 C CA . HIS A 1 268 ? -16.027 -15.656 -6.216 1.00 6.43 429 HIS A CA 1
ATOM 1499 C C . HIS A 1 268 ? -16.698 -17.015 -6.034 1.00 6.64 429 HIS A C 1
ATOM 1500 O O . HIS A 1 268 ? -17.435 -17.222 -5.088 1.00 8.31 429 HIS A O 1
ATOM 1507 N N . GLY A 1 269 ? -16.440 -17.934 -6.952 1.00 6.52 430 GLY A N 1
ATOM 1508 C CA . GLY A 1 269 ? -17.092 -19.264 -6.909 1.00 6.03 430 GLY A CA 1
ATOM 1509 C C . GLY A 1 269 ? -16.242 -20.413 -6.383 1.00 7.68 430 GLY A C 1
ATOM 1510 O O . GLY A 1 269 ? -16.676 -21.571 -6.442 1.00 8.61 430 GLY A O 1
ATOM 1511 N N . LEU A 1 270 ? -15.044 -20.135 -5.844 1.00 6.60 431 LEU A N 1
ATOM 1512 C CA . LEU A 1 270 ? -14.133 -21.203 -5.416 1.00 5.69 431 LEU A CA 1
ATOM 1513 C C . LEU A 1 270 ? -14.531 -21.800 -4.084 1.00 6.33 431 LEU A C 1
ATOM 1514 O O . LEU A 1 270 ? -14.986 -21.090 -3.172 1.00 6.62 431 LEU A O 1
ATOM 1519 N N . SER A 1 271 ? -14.329 -23.115 -3.967 1.00 5.96 432 SER A N 1
ATOM 1520 C CA . SER A 1 271 ? -14.456 -23.823 -2.708 1.00 5.49 432 SER A CA 1
ATOM 1521 C C . SER A 1 271 ? -13.197 -23.593 -1.866 1.00 5.99 432 SER A C 1
ATOM 1522 O O . SER A 1 271 ? -12.154 -23.143 -2.354 1.00 7.57 432 SER A O 1
ATOM 1527 N N . GLY A 1 272 ? -13.298 -23.928 -0.587 1.00 5.94 433 GLY A N 1
ATOM 1528 C CA . GLY A 1 272 ? -12.156 -23.890 0.306 1.00 5.11 433 GLY A CA 1
ATOM 1529 C C . GLY A 1 272 ? -11.964 -22.611 1.122 1.00 5.78 433 GLY A C 1
ATOM 1530 O O . GLY A 1 272 ? -10.954 -22.490 1.810 1.00 7.92 433 GLY A O 1
ATOM 1531 N N . LYS A 1 273 ? -12.904 -21.679 1.057 1.00 6.15 434 LYS A N 1
ATOM 1532 C CA . LYS A 1 273 ? -12.861 -20.535 1.944 1.00 4.78 434 LYS A CA 1
ATOM 1533 C C . LYS A 1 273 ? -13.361 -20.952 3.326 1.00 8.44 434 LYS A C 1
ATOM 1534 O O . LYS A 1 273 ? -14.071 -21.979 3.490 1.00 9.86 434 LYS A O 1
ATOM 1540 N N . LYS A 1 274 ? -13.006 -20.185 4.342 1.00 6.39 435 LYS A N 1
ATOM 1541 C CA . LYS A 1 274 ? -13.573 -20.371 5.686 1.00 6.42 435 LYS A CA 1
ATOM 1542 C C . LYS A 1 274 ? -14.334 -19.093 6.050 1.00 7.63 435 LYS A C 1
ATOM 1543 O O . LYS A 1 274 ? -13.728 -18.093 6.417 1.00 5.91 435 LYS A O 1
ATOM 1552 N N . ASP A 1 275 ? -15.646 -19.116 5.913 1.00 7.02 436 ASP A N 1
ATOM 1553 C CA . ASP A 1 275 ? -16.499 -17.963 6.196 1.00 6.35 436 ASP A CA 1
ATOM 1554 C C . ASP A 1 275 ? -15.939 -16.704 5.530 1.00 7.28 436 ASP A C 1
ATOM 1555 O O . ASP A 1 275 ? -15.827 -15.636 6.145 1.00 7.21 436 ASP A O 1
ATOM 1560 N N . GLY A 1 276 ? -15.621 -16.830 4.252 1.00 7.05 437 GLY A N 1
ATOM 1561 C CA . GLY A 1 276 ? -15.152 -15.711 3.437 1.00 6.65 437 GLY A CA 1
ATOM 1562 C C . GLY A 1 276 ? -13.650 -15.499 3.467 1.00 6.03 437 GLY A C 1
ATOM 1563 O O . GLY A 1 276 ? -13.123 -14.665 2.716 1.00 6.90 437 GLY A O 1
ATOM 1564 N N . LEU A 1 277 ? -12.941 -16.207 4.332 1.00 5.40 438 LEU A N 1
ATOM 1565 C CA . LEU A 1 277 ? -11.496 -16.086 4.412 1.00 4.83 438 LEU A CA 1
ATOM 1566 C C . LEU A 1 277 ? -10.874 -16.962 3.335 1.00 6.77 438 LEU A C 1
ATOM 1567 O O . LEU A 1 277 ? -11.298 -18.109 3.151 1.00 5.78 438 LEU A O 1
ATOM 1572 N N . VAL A 1 278 ? -9.868 -16.444 2.631 1.00 4.17 439 VAL A N 1
ATOM 1573 C CA . VAL A 1 278 ? -9.253 -17.177 1.523 1.00 4.29 439 VAL A CA 1
ATOM 1574 C C . VAL A 1 278 ? -7.885 -17.772 1.868 1.00 4.90 439 VAL A C 1
ATOM 1575 O O . VAL A 1 278 ? -7.119 -17.185 2.637 1.00 5.14 439 VAL A O 1
ATOM 1579 N N . PRO A 1 279 ? -7.569 -18.935 1.287 1.00 4.76 440 PRO A N 1
ATOM 1580 C CA . PRO A 1 279 ? -6.203 -19.429 1.316 1.00 5.62 440 PRO A CA 1
ATOM 1581 C C . PRO A 1 279 ? -5.204 -18.487 0.624 1.00 6.21 440 PRO A C 1
ATOM 1582 O O . PRO A 1 279 ? -5.621 -17.542 -0.052 1.00 7.44 440 PRO A O 1
ATOM 1586 N N . MET A 1 280 ? -3.917 -18.766 0.788 1.00 5.54 441 MET A N 1
ATOM 1587 C CA . MET A 1 280 ? -2.838 -17.886 0.345 1.00 7.52 441 MET A CA 1
ATOM 1588 C C . MET A 1 280 ? -2.421 -18.075 -1.088 1.00 6.94 441 MET A C 1
ATOM 1589 O O . MET A 1 280 ? -1.804 -17.188 -1.663 1.00 5.73 441 MET A O 1
ATOM 1594 N N . PHE A 1 281 ? -2.709 -19.263 -1.649 1.00 5.29 442 PHE A N 1
ATOM 1595 C CA . PHE A 1 281 ? -2.191 -19.618 -2.959 1.00 6.36 442 PHE A CA 1
ATOM 1596 C C . PHE A 1 281 ? -3.288 -20.202 -3.826 1.00 4.70 442 PHE A C 1
ATOM 1597 O O . PHE A 1 281 ? -4.287 -20.739 -3.309 1.00 5.94 442 PHE A O 1
ATOM 1605 N N . ILE A 1 282 ? -3.104 -20.066 -5.138 1.00 4.64 443 ILE A N 1
ATOM 1606 C CA . ILE A 1 282 ? -4.059 -20.516 -6.128 1.00 6.31 443 ILE A CA 1
ATOM 1607 C C . ILE A 1 282 ? -3.270 -21.057 -7.317 1.00 6.72 443 ILE A C 1
ATOM 1608 O O . ILE A 1 282 ? -2.326 -20.422 -7.790 1.00 7.54 443 ILE A O 1
ATOM 1613 N N . ASN A 1 283 ? -3.628 -22.255 -7.780 1.00 5.96 444 ASN A N 1
ATOM 1614 C CA . ASN A 1 283 ? -2.892 -22.872 -8.856 1.00 6.63 444 ASN A CA 1
ATOM 1615 C C . ASN A 1 283 ? -3.316 -22.341 -10.213 1.00 7.31 444 ASN A C 1
ATOM 1616 O O . ASN A 1 283 ? -4.504 -22.287 -10.534 1.00 6.96 444 ASN A O 1
ATOM 1621 N N . THR A 1 284 ? -2.331 -21.944 -11.024 1.00 8.02 445 THR A N 1
ATOM 1622 C CA . THR A 1 284 ? -2.643 -21.371 -12.350 1.00 7.84 445 THR A CA 1
ATOM 1623 C C . THR A 1 284 ? -3.105 -22.391 -13.384 1.00 7.10 445 THR A C 1
ATOM 1624 O O . THR A 1 284 ? -3.731 -22.010 -14.376 1.00 9.11 445 THR A O 1
ATOM 1628 N N . HIS A 1 285 ? -2.783 -23.673 -13.184 1.00 8.00 446 HIS A N 1
ATOM 1629 C CA . HIS A 1 285 ? -3.235 -24.699 -14.128 1.00 7.61 446 HIS A CA 1
ATOM 1630 C C . HIS A 1 285 ? -4.664 -25.126 -13.798 1.00 7.25 446 HIS A C 1
ATOM 1631 O O . HIS A 1 285 ? -5.512 -25.114 -14.655 1.00 9.39 446 HIS A O 1
ATOM 1644 N N . SER A 1 286 ? -4.925 -25.471 -12.531 1.00 6.92 447 SER A N 1
ATOM 1645 C CA . SER A 1 286 ? -6.255 -25.981 -12.130 1.00 7.32 447 SER A CA 1
ATOM 1646 C C . SER A 1 286 ? -7.234 -24.873 -11.791 1.00 6.81 447 SER A C 1
ATOM 1647 O O . SER A 1 286 ? -8.454 -25.087 -11.842 1.00 7.31 447 SER A O 1
ATOM 1650 N N . GLY A 1 287 ? -6.713 -23.688 -11.426 1.00 6.83 448 GLY A N 1
ATOM 1651 C CA . GLY A 1 287 ? -7.551 -22.615 -10.961 1.00 7.21 448 GLY A CA 1
ATOM 1652 C C . GLY A 1 287 ? -8.012 -22.738 -9.509 1.00 6.08 448 GLY A C 1
ATOM 1653 O O . GLY A 1 287 ? -8.731 -21.864 -9.030 1.00 8.15 448 GLY A O 1
ATOM 1654 N N . LEU A 1 288 ? -7.622 -23.804 -8.802 1.00 6.93 449 LEU A N 1
ATOM 1655 C CA . LEU A 1 288 ? -8.130 -24.024 -7.444 1.00 5.44 449 LEU A CA 1
ATOM 1656 C C . LEU A 1 288 ? -7.165 -23.502 -6.381 1.00 5.62 449 LEU A C 1
ATOM 1657 O O . LEU A 1 288 ? -5.940 -23.461 -6.587 1.00 6.54 449 LEU A O 1
ATOM 1662 N N . PHE A 1 289 ? -7.701 -23.129 -5.225 1.00 4.99 450 PHE A N 1
ATOM 1663 C CA . PHE A 1 289 ? -6.852 -22.787 -4.088 1.00 5.82 450 PHE A CA 1
ATOM 1664 C C . PHE A 1 289 ? -5.963 -23.967 -3.707 1.00 6.53 450 PHE A C 1
ATOM 1665 O O . PHE A 1 289 ? -6.385 -25.138 -3.822 1.00 6.83 450 PHE A O 1
ATOM 1673 N N . THR A 1 290 ? -4.782 -23.644 -3.207 1.00 5.9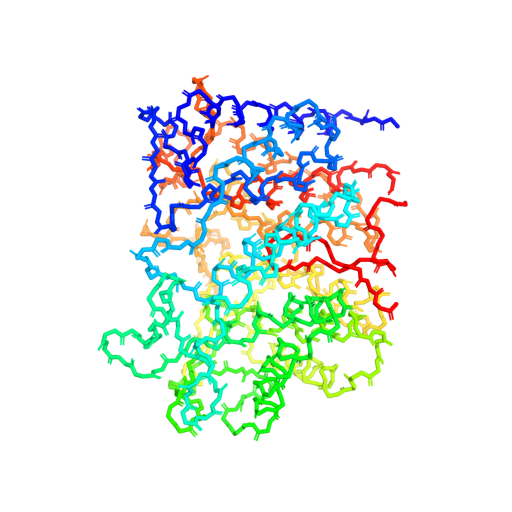4 451 THR A N 1
ATOM 1674 C CA . THR A 1 290 ? -3.909 -24.618 -2.572 1.00 5.95 451 THR A CA 1
ATOM 1675 C C . THR A 1 290 ? -3.565 -24.102 -1.171 1.00 8.08 451 THR A C 1
ATOM 1676 O O . THR A 1 290 ? -4.048 -23.047 -0.742 1.00 8.36 451 THR A O 1
ATOM 1680 N N . HIS A 1 291 ? -2.743 -24.862 -0.450 1.00 8.10 452 HIS A N 1
ATOM 1681 C CA . HIS A 1 291 ? -2.461 -24.596 0.966 1.00 8.98 452 HIS A CA 1
ATOM 1682 C C . HIS A 1 291 ? -3.760 -24.442 1.721 1.00 8.47 452 HIS A C 1
ATOM 1683 O O . HIS A 1 291 ? -3.993 -23.461 2.450 1.00 8.17 452 HIS A O 1
ATOM 1690 N N . LEU A 1 292 ? -4.613 -25.429 1.582 1.00 9.16 453 LEU A N 1
ATOM 1691 C CA . LEU A 1 292 ? -5.930 -25.374 2.173 1.00 8.82 453 LEU A CA 1
ATOM 1692 C C . LEU A 1 292 ? -5.865 -25.405 3.695 1.00 8.51 453 LEU A C 1
ATOM 1693 O O . LEU A 1 292 ? -4.953 -25.997 4.285 1.00 9.58 453 LEU A O 1
ATOM 1698 N N . GLY A 1 293 ? -6.826 -24.752 4.315 1.00 7.04 454 GLY A N 1
ATOM 1699 C CA . GLY A 1 293 ? -6.961 -24.747 5.743 1.00 7.56 454 GLY A CA 1
ATOM 1700 C C . GLY A 1 293 ? -6.062 -23.780 6.487 1.00 8.57 454 GLY A C 1
ATOM 1701 O O . GLY A 1 293 ? -6.092 -23.756 7.722 1.00 8.00 454 GLY A O 1
ATOM 1702 N N . VAL A 1 294 ? -5.324 -22.947 5.761 1.00 7.07 455 VAL A N 1
ATOM 1703 C CA . VAL A 1 294 ? -4.392 -21.997 6.353 1.00 6.20 455 VAL A CA 1
ATOM 1704 C C . VAL A 1 294 ? -4.821 -20.576 5.994 1.00 6.65 455 VAL A C 1
ATOM 1705 O O . VAL A 1 294 ? -4.849 -20.208 4.808 1.00 6.71 455 VAL A O 1
ATOM 1709 N N . PHE A 1 295 ? -5.143 -19.782 7.020 1.00 5.57 456 PHE A N 1
ATOM 1710 C CA . PHE A 1 295 ? -5.775 -18.468 6.842 1.00 7.16 456 PHE A CA 1
ATOM 1711 C C . PHE A 1 295 ? -5.046 -17.378 7.576 1.00 7.39 456 PHE A C 1
ATOM 1712 O O . PHE A 1 295 ? -4.835 -17.455 8.802 1.00 8.21 456 PHE A O 1
ATOM 1720 N N . THR A 1 296 ? -4.685 -16.344 6.824 1.00 6.11 457 THR A N 1
ATOM 1721 C CA . THR A 1 296 ? -4.055 -15.156 7.368 1.00 7.04 457 THR A CA 1
ATOM 1722 C C . THR A 1 296 ? -4.666 -13.931 6.718 1.00 5.42 457 THR A C 1
ATOM 1723 O O . THR A 1 296 ? -5.094 -13.977 5.555 1.00 5.55 457 THR A O 1
ATOM 1727 N N . LEU A 1 297 ? -4.684 -12.825 7.444 1.00 6.74 458 LEU A N 1
ATOM 1728 C CA . LEU A 1 297 ? -5.011 -11.519 6.880 1.00 5.79 458 LEU A CA 1
ATOM 1729 C C . LEU A 1 297 ? -3.777 -10.689 6.582 1.00 5.50 458 LEU A C 1
ATOM 1730 O O . LEU A 1 297 ? -3.882 -9.496 6.270 1.00 6.50 458 LEU A O 1
ATOM 1735 N N . GLY A 1 298 ? -2.601 -11.283 6.709 1.00 5.58 459 GLY A N 1
ATOM 1736 C CA . GLY A 1 298 ? -1.350 -10.597 6.415 1.00 6.17 459 GLY A CA 1
ATOM 1737 C C . GLY A 1 298 ? -0.847 -10.932 5.032 1.00 6.09 459 GLY A C 1
ATOM 1738 O O . GLY A 1 298 ? -1.631 -11.091 4.084 1.00 6.43 459 GLY A O 1
ATOM 1739 N N . ALA A 1 299 ? 0.467 -11.055 4.904 1.00 7.17 460 ALA A N 1
ATOM 1740 C CA . ALA A 1 299 ? 1.089 -11.222 3.606 1.00 7.25 460 ALA A CA 1
ATOM 1741 C C . ALA A 1 299 ? 0.472 -12.399 2.896 1.00 6.03 460 ALA A C 1
ATOM 1742 O O . ALA A 1 299 ? 0.265 -13.463 3.489 1.00 7.80 460 ALA A O 1
ATOM 1744 N N . ARG A 1 300 ? 0.175 -12.181 1.604 1.00 5.99 461 ARG A N 1
ATOM 1745 C CA . ARG A 1 300 ? -0.361 -13.155 0.616 1.00 7.06 461 ARG A CA 1
ATOM 1746 C C . ARG A 1 300 ? -1.863 -13.179 0.541 1.00 5.60 461 ARG A C 1
ATOM 1747 O O . ARG A 1 300 ? -2.410 -13.772 -0.373 1.00 6.99 461 ARG A O 1
ATOM 1752 N N . ALA A 1 301 ? -2.554 -12.539 1.495 1.00 5.72 462 ALA A N 1
ATOM 1753 C CA . ALA A 1 301 ? -4.022 -12.473 1.464 1.00 5.28 462 ALA A CA 1
ATOM 1754 C C . ALA A 1 301 ? -4.608 -11.063 1.712 1.00 7.00 462 ALA A C 1
ATOM 1755 O O . ALA A 1 301 ? -5.593 -10.723 1.091 1.00 6.43 462 ALA A O 1
ATOM 1757 N N . ASP A 1 302 ? -4.026 -10.289 2.628 1.00 4.57 463 ASP A N 1
ATOM 1758 C CA . ASP A 1 302 ? -4.476 -8.932 2.974 1.00 5.31 463 ASP A CA 1
ATOM 1759 C C . ASP A 1 302 ? -5.263 -8.171 1.908 1.00 3.79 463 ASP A C 1
ATOM 1760 O O . ASP A 1 302 ? -6.425 -7.854 2.106 1.00 4.21 463 ASP A O 1
ATOM 1765 N N . SER A 1 303 ? -4.617 -7.815 0.803 1.00 3.47 464 SER A N 1
ATOM 1766 C CA . SER A 1 303 ? -5.221 -6.874 -0.108 1.00 4.60 464 SER A CA 1
ATOM 1767 C C . SER A 1 303 ? -6.328 -7.474 -0.965 1.00 4.26 464 SER A C 1
ATOM 1768 O O . SER A 1 303 ? -7.075 -6.718 -1.589 1.00 3.97 464 SER A O 1
ATOM 1771 N N . TYR A 1 304 ? -6.496 -8.792 -0.981 1.00 3.79 465 TYR A N 1
ATOM 1772 C CA . TYR A 1 304 ? -7.733 -9.367 -1.493 1.00 3.96 465 TYR A CA 1
ATOM 1773 C C . TYR A 1 304 ? -8.959 -8.726 -0.863 1.00 3.47 465 TYR A C 1
ATOM 1774 O O . TYR A 1 304 ? -9.899 -8.333 -1.554 1.00 4.48 465 TYR A O 1
ATOM 1783 N N . TYR A 1 305 ? -8.942 -8.612 0.451 1.00 3.94 466 TYR A N 1
ATOM 1784 C CA . TYR A 1 305 ? -10.089 -8.095 1.185 1.00 4.04 466 TYR A CA 1
ATOM 1785 C C . TYR A 1 305 ? -10.287 -6.615 0.903 1.00 4.19 466 TYR A C 1
ATOM 1786 O O . TYR A 1 305 ? -11.392 -6.150 0.661 1.00 4.28 466 TYR A O 1
ATOM 1795 N N . GLU A 1 306 ? -9.185 -5.898 0.909 1.00 3.52 467 GLU A N 1
ATOM 1796 C CA . GLU A 1 306 ? -9.147 -4.487 0.585 1.00 3.24 467 GLU A CA 1
ATOM 1797 C C . GLU A 1 306 ? -9.756 -4.209 -0.773 1.00 3.72 467 GLU A C 1
ATOM 1798 O O . GLU A 1 306 ? -10.547 -3.287 -0.920 1.00 3.56 467 GLU A O 1
ATOM 1804 N N . TYR A 1 307 ? -9.381 -4.998 -1.782 1.00 3.12 468 TYR A N 1
ATOM 1805 C CA . TYR A 1 307 ? -9.848 -4.762 -3.143 1.00 2.90 468 TYR A CA 1
ATOM 1806 C C . TYR A 1 307 ? -11.248 -5.227 -3.394 1.00 4.30 468 TYR A C 1
ATOM 1807 O O . TYR A 1 307 ? -11.866 -4.756 -4.356 1.00 3.96 468 TYR A O 1
ATOM 1816 N N . LEU A 1 308 ? -11.819 -6.098 -2.558 1.00 4.36 469 LEU A N 1
ATOM 1817 C CA . LEU A 1 308 ? -13.276 -6.375 -2.686 1.00 3.43 469 LEU A CA 1
ATOM 1818 C C . LEU A 1 308 ? -14.045 -5.097 -2.427 1.00 4.36 469 LEU A C 1
ATOM 1819 O O . LEU A 1 308 ? -14.886 -4.657 -3.229 1.00 4.86 469 LEU A O 1
ATOM 1824 N N . LEU A 1 309 ? -13.738 -4.452 -1.321 1.00 3.63 470 LEU A N 1
ATOM 1825 C CA . LEU A 1 309 ? -14.416 -3.203 -0.963 1.00 3.89 470 LEU A CA 1
ATOM 1826 C C . LEU A 1 309 ? -14.088 -2.120 -1.966 1.00 4.14 470 LEU A C 1
ATOM 1827 O O . LEU A 1 309 ? -14.976 -1.406 -2.444 1.00 4.29 470 LEU A O 1
ATOM 1832 N N . LYS A 1 310 ? -12.819 -1.955 -2.297 1.00 3.62 471 LYS A N 1
ATOM 1833 C CA . LYS A 1 310 ? -12.445 -0.827 -3.135 1.00 3.85 471 LYS A CA 1
ATOM 1834 C C . LYS A 1 310 ? -12.982 -0.937 -4.564 1.00 4.38 471 LYS A C 1
ATOM 1835 O O . LYS A 1 310 ? -13.370 0.067 -5.162 1.00 4.83 471 LYS A O 1
ATOM 1841 N N . GLN A 1 311 ? -13.036 -2.144 -5.117 1.00 4.08 472 GLN A N 1
ATOM 1842 C CA . GLN A 1 311 ? -13.663 -2.323 -6.440 1.00 3.95 472 GLN A CA 1
ATOM 1843 C C . GLN A 1 311 ? -15.141 -1.977 -6.370 1.00 5.19 472 GLN A C 1
ATOM 1844 O O . GLN A 1 311 ? -15.696 -1.353 -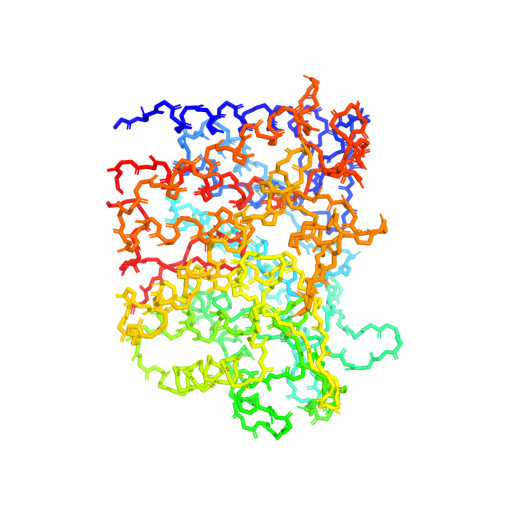7.299 1.00 5.32 472 GLN A O 1
ATOM 1850 N N . TRP A 1 312 ? -15.802 -2.404 -5.302 1.00 4.66 473 TRP A N 1
ATOM 1851 C CA . TRP A 1 312 ? -17.227 -2.094 -5.132 1.00 4.58 473 TRP A CA 1
ATOM 1852 C C . TRP A 1 312 ? -17.428 -0.571 -5.142 1.00 4.80 473 TRP A C 1
ATOM 1853 O O . TRP A 1 312 ? -18.319 -0.046 -5.852 1.00 5.12 473 TRP A O 1
ATOM 1864 N N . ILE A 1 313 ? -16.597 0.153 -4.398 1.00 4.78 474 ILE A N 1
ATOM 1865 C CA . ILE A 1 313 ? -16.659 1.621 -4.375 1.00 5.33 474 ILE A CA 1
ATOM 1866 C C . ILE A 1 313 ? -16.358 2.187 -5.756 1.00 6.35 474 ILE A C 1
ATOM 1867 O O . ILE A 1 313 ? -17.117 3.043 -6.272 1.00 6.59 474 ILE A O 1
ATOM 1872 N N . GLN A 1 314 ? -15.272 1.727 -6.365 1.00 5.44 475 GLN A N 1
ATOM 1873 C CA . GLN A 1 314 ? -14.846 2.243 -7.687 1.00 4.60 475 GLN A CA 1
ATOM 1874 C C . GLN A 1 314 ? -15.970 2.152 -8.703 1.00 6.53 475 GLN A C 1
ATOM 1875 O O . GLN A 1 314 ? -16.201 3.096 -9.487 1.00 6.16 475 GLN A O 1
ATOM 1881 N N . GLY A 1 315 ? -16.659 1.026 -8.699 1.00 5.56 476 GLY A N 1
ATOM 1882 C CA . GLY A 1 315 ? -17.693 0.755 -9.686 1.00 6.93 476 GLY A CA 1
ATOM 1883 C C . GLY A 1 315 ? -19.034 1.385 -9.390 1.00 8.27 476 GLY A C 1
ATOM 1884 O O . GLY A 1 315 ? -20.019 1.085 -10.067 1.00 9.59 476 GLY A O 1
ATOM 1885 N N . GLY A 1 316 ? -19.105 2.274 -8.408 1.00 6.60 477 GLY A N 1
ATOM 1886 C CA . GLY A 1 316 ? -20.371 2.951 -8.101 1.00 7.40 477 GLY A CA 1
ATOM 1887 C C . GLY A 1 316 ? -21.346 2.101 -7.313 1.00 10.09 477 GLY A C 1
ATOM 1888 O O . GLY A 1 316 ? -22.573 2.296 -7.393 1.00 10.08 477 GLY A O 1
ATOM 1889 N N . LYS A 1 317 ? -20.825 1.145 -6.541 1.00 7.72 478 LYS A N 1
ATOM 1890 C CA . LYS A 1 317 ? -21.631 0.352 -5.608 1.00 7.41 478 LYS A CA 1
ATOM 1891 C C . LYS A 1 317 ? -22.714 -0.501 -6.285 1.00 10.23 478 LYS A C 1
ATOM 1892 O O . LYS A 1 317 ? -23.755 -0.828 -5.678 1.00 10.69 478 LYS A O 1
ATOM 1898 N N . GLN A 1 318 ? -22.452 -0.902 -7.516 1.00 8.92 479 GLN A N 1
ATOM 1899 C CA . GLN A 1 318 ? -23.396 -1.750 -8.250 1.00 10.51 479 GLN A CA 1
ATOM 1900 C C . GLN A 1 318 ? -23.019 -3.243 -8.319 1.00 11.54 479 GLN A C 1
ATOM 1901 O O . GLN A 1 318 ? -23.870 -4.094 -8.595 1.00 13.43 479 GLN A O 1
ATOM 1907 N N . GLU A 1 319 ? -21.768 -3.563 -8.030 1.00 8.66 480 GLU A N 1
ATOM 1908 C CA . GLU A 1 319 ? -21.266 -4.922 -8.139 1.00 9.83 480 GLU A CA 1
ATOM 1909 C C . GLU A 1 319 ? -21.447 -5.639 -6.792 1.00 9.75 480 GLU A C 1
ATOM 1910 O O . GLU A 1 319 ? -20.542 -5.758 -5.972 1.00 9.80 480 GLU A O 1
ATOM 1916 N N . THR A 1 320 ? -22.656 -6.136 -6.579 1.00 9.63 481 THR A N 1
ATOM 1917 C CA . THR A 1 320 ? -23.055 -6.624 -5.264 1.00 8.72 481 THR A CA 1
ATOM 1918 C C . THR A 1 320 ? -22.264 -7.833 -4.782 1.00 9.19 481 THR A C 1
ATOM 1919 O O . THR A 1 320 ? -22.092 -8.006 -3.576 1.00 8.95 481 THR A O 1
ATOM 1926 N N . GLN A 1 321 ? -21.778 -8.677 -5.699 1.00 7.43 482 GLN A N 1
ATOM 1927 C CA . GLN A 1 321 ? -20.997 -9.845 -5.295 1.00 7.00 482 GLN A CA 1
ATOM 1928 C C . GLN A 1 321 ? -19.744 -9.441 -4.523 1.00 7.00 482 GLN A C 1
ATOM 1929 O O . GLN A 1 321 ? -19.339 -10.122 -3.593 1.00 8.12 482 GLN A O 1
ATOM 1935 N N . LEU A 1 322 ? -19.120 -8.337 -4.937 1.00 6.84 483 LEU A N 1
ATOM 1936 C CA . LEU A 1 322 ? -17.900 -7.842 -4.251 1.00 8.23 483 LEU A CA 1
ATOM 1937 C C . LEU A 1 322 ? -18.235 -7.476 -2.811 1.00 6.66 483 LEU A C 1
ATOM 1938 O O . LEU A 1 322 ? -17.512 -7.855 -1.878 1.00 6.85 483 LEU A O 1
ATOM 1943 N N . LEU A 1 323 ? -19.305 -6.711 -2.646 1.00 6.55 484 LEU A N 1
ATOM 1944 C CA . LEU A 1 323 ? -19.772 -6.326 -1.304 1.00 6.55 484 LEU A CA 1
ATOM 1945 C C . LEU A 1 323 ? -20.108 -7.549 -0.459 1.00 6.62 484 LEU A C 1
ATOM 1946 O O . LEU A 1 323 ? -19.688 -7.661 0.687 1.00 6.70 484 LEU A O 1
ATOM 1951 N N . GLU A 1 324 ? -20.858 -8.477 -1.038 1.00 7.35 485 GLU A N 1
ATOM 1952 C CA . GLU A 1 324 ? -21.234 -9.688 -0.314 1.00 8.52 485 GLU A CA 1
ATOM 1953 C C . GLU A 1 324 ? -20.006 -10.455 0.188 1.00 7.58 485 GLU A C 1
ATOM 1954 O O . GLU A 1 324 ? -19.951 -10.897 1.332 1.00 7.29 485 GLU A O 1
ATOM 1960 N N . ASP A 1 325 ? -19.009 -10.610 -0.678 1.00 6.59 486 ASP A N 1
ATOM 1961 C CA . ASP A 1 325 ? -17.810 -11.362 -0.309 1.00 6.72 486 ASP A CA 1
ATOM 1962 C C . ASP A 1 325 ? -16.991 -10.627 0.769 1.00 5.41 486 ASP A C 1
ATOM 1963 O O . ASP A 1 325 ? -16.383 -11.254 1.616 1.00 6.63 486 ASP A O 1
ATOM 1968 N N . TYR A 1 326 ? -17.003 -9.299 0.705 1.00 5.86 487 TYR A N 1
ATOM 1969 C CA . TYR A 1 326 ? -16.334 -8.484 1.705 1.00 6.11 487 TYR A CA 1
ATOM 1970 C C . TYR A 1 326 ? -17.015 -8.599 3.066 1.00 5.88 487 TYR A C 1
ATOM 1971 O O . TYR A 1 326 ? -16.359 -8.839 4.093 1.00 5.33 487 TYR A O 1
ATOM 1980 N N . VAL A 1 327 ? -18.337 -8.413 3.072 1.00 5.63 488 VAL A N 1
ATOM 1981 C CA . VAL A 1 327 ? -19.120 -8.509 4.299 1.00 5.88 488 VAL A CA 1
ATOM 1982 C C . VAL A 1 327 ? -18.966 -9.881 4.939 1.00 6.37 488 VAL A C 1
ATOM 1983 O O . VAL A 1 327 ? -18.838 -9.993 6.152 1.00 6.47 488 VAL A O 1
ATOM 1987 N N . GLU A 1 328 ? -18.992 -10.932 4.107 1.00 6.31 489 GLU A N 1
ATOM 1988 C CA . GLU A 1 328 ? -18.804 -12.271 4.589 1.00 6.79 489 GLU A CA 1
ATOM 1989 C C . GLU A 1 328 ? -17.433 -12.439 5.272 1.00 6.77 489 GLU A C 1
ATOM 1990 O O . GLU A 1 328 ? -17.318 -12.974 6.376 1.00 6.52 489 GLU A O 1
ATOM 1996 N N . ALA A 1 329 ? -16.388 -11.947 4.604 1.00 5.56 490 ALA A N 1
ATOM 1997 C CA . ALA A 1 329 ? -15.021 -12.045 5.124 1.00 6.63 490 ALA A CA 1
ATOM 1998 C C . ALA A 1 329 ? -14.875 -11.347 6.470 1.00 5.04 490 ALA A C 1
ATOM 1999 O O . ALA A 1 329 ? -14.217 -11.876 7.367 1.00 6.37 490 ALA A O 1
ATOM 2001 N N . ILE A 1 330 ? -15.461 -10.151 6.622 1.00 5.90 491 ILE A N 1
ATOM 2002 C CA . ILE A 1 330 ? -15.315 -9.460 7.901 1.00 5.43 491 ILE A CA 1
ATOM 2003 C C . ILE A 1 330 ? -15.997 -10.260 9.017 1.00 6.61 491 ILE A C 1
ATOM 2004 O O . ILE A 1 330 ? -15.471 -10.362 10.104 1.00 7.20 491 ILE A O 1
ATOM 2009 N N . GLU A 1 331 ? -17.142 -10.875 8.722 1.00 6.49 492 GLU A N 1
ATOM 2010 C CA . GLU A 1 331 ? -17.742 -11.772 9.713 1.00 8.51 492 GLU A CA 1
ATOM 2011 C C . GLU A 1 331 ? -16.834 -12.955 10.029 1.00 6.34 492 GLU A C 1
ATOM 2012 O O . GLU A 1 331 ? -16.712 -13.363 11.171 1.00 7.56 492 GLU A O 1
ATOM 2018 N N . GLY A 1 332 ? -16.185 -13.524 9.011 1.00 7.63 493 GLY A N 1
ATOM 2019 C CA . GLY A 1 332 ? -15.194 -14.546 9.229 1.00 6.00 493 GLY A CA 1
ATOM 2020 C C . GLY A 1 332 ? -14.017 -14.141 10.109 1.00 6.14 493 GLY A C 1
ATOM 2021 O O . GLY A 1 332 ? -13.568 -14.921 10.952 1.00 7.33 493 GLY A O 1
ATOM 2022 N N . VAL A 1 333 ? -13.484 -12.936 9.894 1.00 6.00 494 VAL A N 1
ATOM 2023 C CA . VAL A 1 333 ? -12.453 -12.392 10.775 1.00 7.08 494 VAL A CA 1
ATOM 2024 C C . VAL A 1 333 ? -12.974 -12.357 12.237 1.00 6.39 494 VAL A C 1
ATOM 2025 O O . VAL A 1 333 ? -12.312 -12.839 13.146 1.00 7.54 494 VAL A O 1
ATOM 2029 N N . ARG A 1 334 ? -14.163 -11.826 12.425 1.00 8.27 495 ARG A N 1
ATOM 2030 C CA . ARG A 1 334 ? -14.759 -11.741 13.776 1.00 10.04 495 ARG A CA 1
ATOM 2031 C C . ARG A 1 334 ? -14.935 -13.112 14.416 1.00 12.45 495 ARG A C 1
ATOM 2032 O O . ARG A 1 334 ? -14.670 -13.300 15.614 1.00 13.01 495 ARG A O 1
ATOM 2040 N N . THR A 1 335 ? -15.346 -14.089 13.622 1.00 9.43 496 THR A N 1
ATOM 2041 C CA . THR A 1 335 ? -15.649 -15.403 14.146 1.00 9.96 496 THR A CA 1
ATOM 2042 C C . THR A 1 335 ? -14.423 -16.206 14.482 1.00 13.05 496 THR A C 1
ATOM 2043 O O . THR A 1 335 ? -14.402 -16.921 15.501 1.00 13.55 496 THR A O 1
ATOM 2047 N N . HIS A 1 336 ? -13.394 -16.128 13.627 1.00 8.10 497 HIS A N 1
ATOM 2048 C CA . HIS A 1 336 ? -12.253 -17.032 13.700 1.00 9.93 497 HIS A CA 1
ATOM 2049 C C . HIS A 1 336 ? -10.920 -16.425 14.091 1.00 9.54 497 HIS A C 1
ATOM 2050 O O . HIS A 1 336 ? -10.062 -17.142 14.601 1.00 11.94 497 HIS A O 1
ATOM 2057 N N . LEU A 1 337 ? -10.701 -15.134 13.809 1.00 7.68 498 LEU A N 1
ATOM 2058 C CA . LEU A 1 337 ? -9.332 -14.592 13.911 1.00 7.86 498 LEU A CA 1
ATOM 2059 C C . LEU A 1 337 ? -9.133 -13.573 15.004 1.00 5.94 498 LEU A C 1
ATOM 2060 O O . LEU A 1 337 ? -7.986 -13.235 15.294 1.00 8.30 498 LEU A O 1
ATOM 2065 N N . LEU A 1 338 ? -10.204 -13.077 15.605 1.00 6.83 499 LEU A N 1
ATOM 2066 C CA . LEU A 1 338 ? -10.087 -12.020 16.598 1.00 6.38 499 LEU A CA 1
ATOM 2067 C C . LEU A 1 338 ? -9.922 -12.578 17.994 1.00 8.55 499 LEU A C 1
ATOM 2068 O O . LEU A 1 338 ? -10.703 -13.440 18.427 1.00 10.84 499 LEU A O 1
ATOM 2073 N N . ARG A 1 339 ? -8.911 -12.088 18.698 1.00 7.17 500 ARG A N 1
ATOM 2074 C CA . ARG A 1 339 ? -8.689 -12.400 20.134 1.00 7.67 500 ARG A CA 1
ATOM 2075 C C . ARG A 1 339 ? -8.269 -11.108 20.849 1.00 7.49 500 ARG A C 1
ATOM 2076 O O . ARG A 1 339 ? -8.179 -10.041 20.230 1.00 7.62 500 ARG A O 1
ATOM 2088 N N . HIS A 1 340 ? -8.050 -11.203 22.159 1.00 7.01 501 HIS A N 1
ATOM 2089 C CA . HIS A 1 340 ? -7.604 -10.075 22.956 1.00 7.07 501 HIS A CA 1
ATOM 2090 C C . HIS A 1 340 ? -6.297 -10.375 23.656 1.00 8.17 501 HIS A C 1
ATOM 2091 O O . HIS A 1 340 ? -6.084 -11.473 24.190 1.00 8.82 501 HIS A O 1
ATOM 2098 N N . SER A 1 341 ? -5.419 -9.385 23.672 1.00 7.42 502 SER A N 1
ATOM 2099 C CA . SER A 1 341 ? -4.112 -9.511 24.286 1.00 8.31 502 SER A CA 1
ATOM 2100 C C . SER A 1 341 ? -4.142 -9.350 25.808 1.00 7.40 502 SER A C 1
ATOM 2101 O O . SER A 1 341 ? -5.112 -8.852 26.400 1.00 7.73 502 SER A O 1
ATOM 2104 N N . GLU A 1 342 ? -3.042 -9.766 26.418 1.00 7.99 503 GLU A N 1
ATOM 2105 C CA . GLU A 1 342 ? -2.748 -9.475 27.829 1.00 7.20 503 GLU A CA 1
ATOM 2106 C C . GLU A 1 342 ? -1.450 -8.664 27.895 1.00 9.02 503 GLU A C 1
ATOM 2107 O O . GLU A 1 342 ? -0.518 -8.968 27.155 1.00 9.00 503 GLU A O 1
ATOM 2113 N N . PRO A 1 343 ? -1.338 -7.670 28.783 1.00 8.86 504 PRO A N 1
ATOM 2114 C CA . PRO A 1 343 ? -2.327 -7.326 29.799 1.00 10.08 504 PRO A CA 1
ATOM 2115 C C . PRO A 1 343 ? -3.407 -6.322 29.424 1.00 10.27 504 PRO A C 1
ATOM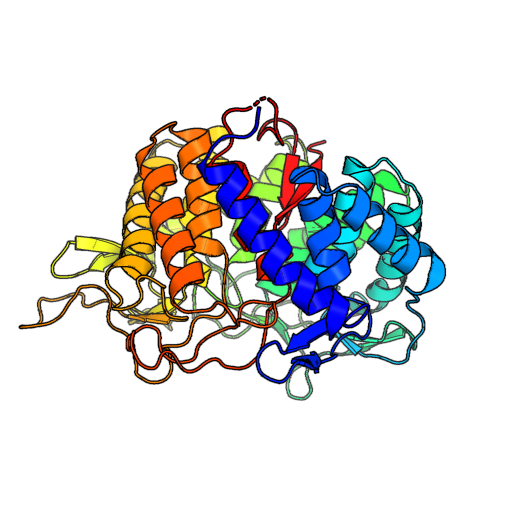 2116 O O . PRO A 1 343 ? -4.320 -6.087 30.222 1.00 12.33 504 PRO A O 1
ATOM 2120 N N . SER A 1 344 ? -3.322 -5.710 28.246 1.00 9.08 505 SER A N 1
ATOM 2121 C CA . SER A 1 344 ? -4.184 -4.566 27.920 1.00 8.69 505 SER A CA 1
ATOM 2122 C C . SER A 1 344 ? -5.532 -4.891 27.223 1.00 6.51 505 SER A C 1
ATOM 2123 O O . SER A 1 344 ? -6.319 -3.969 26.993 1.00 8.56 505 SER A O 1
ATOM 2126 N N . LYS A 1 345 ? -5.766 -6.172 26.880 1.00 6.87 506 LYS A N 1
ATOM 2127 C CA . LYS A 1 345 ? -7.016 -6.590 26.190 1.00 8.31 506 LYS A CA 1
ATOM 2128 C C . LYS A 1 345 ? -7.192 -5.913 24.840 1.00 8.29 506 LYS A C 1
ATOM 2129 O O . LYS A 1 345 ? -8.309 -5.583 24.438 1.00 9.13 506 LYS A O 1
ATOM 2135 N N . LEU A 1 346 ? -6.088 -5.723 24.129 1.00 6.68 507 LEU A N 1
ATOM 2136 C CA . LEU A 1 346 ? -6.122 -5.168 22.774 1.00 7.14 507 LEU A CA 1
ATOM 2137 C C . LEU A 1 346 ? -6.718 -6.191 21.849 1.00 6.67 507 LEU A C 1
ATOM 2138 O O . LEU A 1 346 ? -6.350 -7.373 21.896 1.00 7.06 507 LEU A O 1
ATOM 2143 N N . THR A 1 347 ? -7.614 -5.743 20.981 1.00 6.42 508 THR A N 1
ATOM 2144 C CA . THR A 1 347 ? -8.169 -6.605 19.940 1.00 6.43 508 THR A CA 1
ATOM 2145 C C . THR A 1 347 ? -7.152 -6.800 18.843 1.00 6.29 508 THR A C 1
ATOM 2146 O O . THR A 1 347 ? -6.635 -5.829 18.307 1.00 6.04 508 THR A O 1
ATOM 2150 N N . PHE A 1 348 ? -6.856 -8.039 18.484 1.00 5.47 509 PHE A N 1
ATOM 2151 C CA . PHE A 1 348 ? -5.908 -8.297 17.414 1.00 5.81 509 PHE A CA 1
ATOM 2152 C C . PHE A 1 348 ? -6.407 -9.433 16.526 1.00 6.19 509 PHE A C 1
ATOM 2153 O O . PHE A 1 348 ? -7.335 -10.157 16.880 1.00 6.09 509 PHE A O 1
ATOM 2161 N N . VAL A 1 349 ? -5.791 -9.542 15.363 1.00 6.24 510 VAL A N 1
ATOM 2162 C CA . VAL A 1 349 ? -6.142 -10.526 14.358 1.00 5.83 510 VAL A CA 1
ATOM 2163 C C . VAL A 1 349 ? -5.013 -11.494 14.285 1.00 6.77 510 VAL A C 1
ATOM 2164 O O . VAL A 1 349 ? -3.901 -11.111 13.986 1.00 8.34 510 VAL A O 1
ATOM 2168 N N . GLY A 1 350 ? -5.296 -12.758 14.568 1.00 6.66 511 GLY A N 1
ATOM 2169 C CA . GLY A 1 350 ? -4.307 -13.818 14.453 1.00 6.98 511 GLY A CA 1
ATOM 2170 C C . GLY A 1 350 ? -4.500 -14.666 13.197 1.00 7.44 511 GLY A C 1
ATOM 2171 O O . GLY A 1 350 ? -5.323 -14.342 12.321 1.00 8.54 511 GLY A O 1
ATOM 2172 N N . GLU A 1 351 ? -3.768 -15.759 13.130 1.00 7.53 512 GLU A N 1
ATOM 2173 C CA . GLU A 1 351 ? -3.757 -16.651 11.976 1.00 7.61 512 GLU A CA 1
ATOM 2174 C C . GLU A 1 351 ? -4.339 -18.009 12.367 1.00 8.57 512 GLU A C 1
ATOM 2175 O O . GLU A 1 351 ? -4.358 -18.377 13.553 1.00 9.08 512 GLU A O 1
ATOM 2181 N N . LEU A 1 352 ? -4.830 -18.757 11.380 1.00 8.08 513 LEU A N 1
ATOM 2182 C CA . LEU A 1 352 ? -5.437 -20.071 11.629 1.00 9.07 513 LEU A CA 1
ATOM 2183 C C . LEU A 1 352 ? -4.778 -21.083 10.716 1.00 10.16 513 LEU A C 1
ATOM 2184 O O . LEU A 1 352 ? -4.596 -20.833 9.523 1.00 10.75 513 LEU A O 1
ATOM 2189 N N . ALA A 1 353 ? -4.401 -22.222 11.260 1.00 8.73 514 ALA A N 1
ATOM 2190 C CA . ALA A 1 353 ? -3.839 -23.300 10.455 1.00 9.55 514 ALA A CA 1
ATOM 2191 C C . ALA A 1 353 ? -4.468 -24.608 10.889 1.00 11.11 514 ALA A C 1
ATOM 2192 O O . ALA A 1 353 ? -4.257 -25.061 12.012 1.00 11.95 514 ALA A O 1
ATOM 2194 N N . HIS A 1 354 ? -5.315 -25.169 10.028 1.00 11.07 515 HIS A N 1
ATOM 2195 C CA . HIS A 1 354 ? -6.012 -26.444 10.311 1.00 13.74 515 HIS A CA 1
ATOM 2196 C C . HIS A 1 354 ? -6.745 -26.361 11.653 1.00 13.33 515 HIS A C 1
ATOM 2197 O O . HIS A 1 354 ? -6.707 -27.300 12.474 1.00 16.09 515 HIS A O 1
ATOM 2204 N N . GLY A 1 355 ? -7.379 -25.214 11.876 1.00 13.48 516 GLY A N 1
ATOM 2205 C CA . GLY A 1 355 ? -8.187 -24.961 13.073 1.00 17.12 516 GLY A CA 1
ATOM 2206 C C . GLY A 1 355 ? -7.409 -24.499 14.307 1.00 16.26 516 GLY A C 1
ATOM 2207 O O . GLY A 1 355 ? -8.023 -24.177 15.319 1.00 19.92 516 GLY A O 1
ATOM 2208 N N . ARG A 1 356 ? -6.077 -24.490 14.237 1.00 13.23 517 ARG A N 1
ATOM 2209 C CA . ARG A 1 356 ? -5.221 -24.027 15.354 1.00 14.65 517 ARG A CA 1
ATOM 2210 C C . ARG A 1 356 ? -4.927 -22.533 15.238 1.00 14.18 517 ARG A C 1
ATOM 2211 O O . ARG A 1 356 ? -4.429 -22.078 14.198 1.00 12.36 517 ARG A O 1
ATOM 2213 N N . PHE A 1 357 ? -5.203 -21.791 16.304 1.00 11.80 518 PHE A N 1
ATOM 2214 C CA . PHE A 1 357 ? -5.007 -20.343 16.331 1.00 11.04 518 PHE A CA 1
ATOM 2215 C C . PHE A 1 357 ? -3.557 -19.992 16.669 1.00 11.05 518 PHE A C 1
ATOM 2216 O O . PHE A 1 357 ? -2.943 -20.586 17.550 1.00 12.77 518 PHE A O 1
ATOM 2224 N N . SER A 1 358 ? -3.014 -19.006 15.958 1.00 10.01 519 SER A N 1
ATOM 2225 C CA . SER A 1 358 ? -1.690 -18.472 16.217 1.00 9.61 519 SER A CA 1
ATOM 2226 C C . SER A 1 358 ? -1.785 -16.967 16.433 1.00 9.73 519 SER A C 1
ATOM 2227 O O . SER A 1 358 ? -2.397 -16.250 15.639 1.00 8.54 519 SER A O 1
ATOM 2230 N N . ALA A 1 359 ? -1.172 -16.463 17.498 1.00 8.85 520 ALA A N 1
ATOM 2231 C CA . ALA A 1 359 ? -1.277 -15.047 17.861 1.00 7.37 520 ALA A CA 1
ATOM 2232 C C . ALA A 1 359 ? -0.225 -14.181 17.148 1.00 10.47 520 ALA A C 1
ATOM 2233 O O . ALA A 1 359 ? 0.318 -13.243 17.723 1.00 16.53 520 ALA A O 1
ATOM 2235 N N . LYS A 1 360 ? 0.032 -14.489 15.893 1.00 8.76 521 LYS A N 1
ATOM 2236 C CA . LYS A 1 360 ? 1.010 -13.794 15.057 1.00 8.57 521 LYS A CA 1
ATOM 2237 C C . LYS A 1 360 ? 0.246 -12.811 14.191 1.00 8.27 521 LYS A C 1
ATOM 2238 O O . LYS A 1 360 ? -0.745 -13.179 13.576 1.00 7.48 521 LYS A O 1
ATOM 2244 N N . MET A 1 361 ? 0.724 -11.564 14.143 1.00 6.29 522 MET A N 1
ATOM 2245 C CA . MET A 1 361 ? 0.093 -10.524 13.336 1.00 7.80 522 MET A CA 1
ATOM 2246 C C . MET A 1 361 ? 1.176 -9.718 12.616 1.00 6.46 522 MET A C 1
ATOM 2247 O O . MET A 1 361 ? 1.956 -8.989 13.222 1.00 6.04 522 MET A O 1
ATOM 2252 N N . ASP A 1 362 ? 1.204 -9.843 11.305 1.00 4.79 523 ASP A N 1
ATOM 2253 C CA . ASP A 1 362 ? 2.084 -8.998 10.468 1.00 5.54 523 ASP A CA 1
ATOM 2254 C C . ASP A 1 362 ? 1.649 -7.540 10.600 1.00 4.42 523 ASP A C 1
ATOM 2255 O O . ASP A 1 362 ? 0.444 -7.250 10.692 1.00 4.68 523 ASP A O 1
ATOM 2260 N N . HIS A 1 363 ? 2.601 -6.607 10.567 1.00 5.25 524 HIS A N 1
ATOM 2261 C CA . HIS A 1 363 ? 2.249 -5.187 10.445 1.00 5.00 524 HIS A CA 1
ATOM 2262 C C . HIS A 1 363 ? 1.330 -4.944 9.250 1.00 4.01 524 HIS A C 1
ATOM 2263 O O . HIS A 1 363 ? 0.474 -4.047 9.313 1.00 4.73 524 HIS A O 1
ATOM 2270 N N . LEU A 1 364 ? 1.467 -5.726 8.204 1.00 4.26 525 LEU A N 1
ATOM 2271 C CA . LEU A 1 364 ? 0.587 -5.618 7.026 1.00 4.32 525 LEU A CA 1
ATOM 2272 C C . LEU A 1 364 ? -0.881 -5.647 7.385 1.00 5.16 525 LEU A C 1
ATOM 2273 O O . LEU A 1 364 ? -1.696 -5.024 6.693 1.00 4.62 525 LEU A O 1
ATOM 2278 N N . VAL A 1 365 ? -1.242 -6.391 8.426 1.00 4.70 526 VAL A N 1
ATOM 2279 C CA . VAL A 1 365 ? -2.638 -6.493 8.847 1.00 4.19 526 VAL A CA 1
ATOM 2280 C C . VAL A 1 365 ? -3.206 -5.156 9.272 1.00 4.12 526 VAL A C 1
ATOM 2281 O O . VAL A 1 365 ? -4.419 -4.959 9.247 1.00 4.92 526 VAL A O 1
ATOM 2285 N N . CYS A 1 366 ? -2.338 -4.211 9.606 1.00 4.22 527 CYS A N 1
ATOM 2286 C CA . CYS A 1 366 ? -2.786 -2.876 9.974 1.00 3.67 527 CYS A CA 1
ATOM 2287 C C . CYS A 1 366 ? -3.470 -2.076 8.859 1.00 4.76 527 CYS A C 1
ATOM 2288 O O . CYS A 1 366 ? -4.004 -1.017 9.149 1.00 4.85 527 CYS A O 1
ATOM 2291 N N . PHE A 1 367 ? -3.520 -2.596 7.636 1.00 4.71 528 PHE A N 1
ATOM 2292 C CA . PHE A 1 367 ? -4.379 -2.012 6.613 1.00 4.50 528 PHE A CA 1
ATOM 2293 C C . PHE A 1 367 ? -5.835 -2.104 7.043 1.00 3.96 528 PHE A C 1
ATOM 2294 O O . PHE A 1 367 ? -6.676 -1.293 6.599 1.00 4.41 528 PHE A O 1
ATOM 2302 N N . LEU A 1 368 ? -6.178 -3.101 7.862 1.00 3.94 529 LEU A N 1
ATOM 2303 C CA . LEU A 1 368 ? -7.570 -3.464 8.046 1.00 4.17 529 LEU A CA 1
ATOM 2304 C C . LEU A 1 368 ? -8.422 -2.377 8.747 1.00 3.89 529 LEU A C 1
ATOM 2305 O O . LEU A 1 368 ? -9.522 -2.081 8.270 1.00 3.77 529 LEU A O 1
ATOM 2310 N N . PRO A 1 369 ? -7.971 -1.769 9.838 1.00 3.52 530 PRO A N 1
ATOM 2311 C CA . PRO A 1 369 ? -8.782 -0.673 10.428 1.00 4.65 530 PRO A CA 1
ATOM 2312 C C . PRO A 1 369 ? -9.156 0.375 9.410 1.00 3.74 530 PRO A C 1
ATOM 2313 O O . PRO A 1 369 ? -10.298 0.845 9.396 1.00 4.87 530 PRO A O 1
ATOM 2317 N N . GLY A 1 370 ? -8.222 0.792 8.576 1.00 4.08 531 GLY A N 1
ATOM 2318 C CA . GLY A 1 370 ? -8.517 1.825 7.578 1.00 4.04 531 GLY A CA 1
ATOM 2319 C C . GLY A 1 370 ? -9.545 1.377 6.560 1.00 4.59 531 GLY A C 1
ATOM 2320 O O . GLY A 1 370 ? -10.462 2.146 6.194 1.00 4.35 531 GLY A O 1
ATOM 2321 N N . THR A 1 371 ? -9.416 0.150 6.082 1.00 3.68 532 THR A N 1
ATOM 2322 C CA . THR A 1 371 ? -10.367 -0.411 5.127 1.00 3.68 532 THR A CA 1
ATOM 2323 C C . THR A 1 371 ? -11.747 -0.533 5.785 1.00 3.10 532 THR A C 1
ATOM 2324 O O . THR A 1 371 ? -12.756 -0.170 5.158 1.00 3.69 532 THR A O 1
ATOM 2328 N N . LEU A 1 372 ? -11.812 -0.994 7.035 1.00 3.00 533 LEU A N 1
ATOM 2329 C CA . LEU A 1 372 ? -13.087 -1.063 7.735 1.00 3.25 533 LEU A CA 1
ATOM 2330 C C . LEU A 1 372 ? -13.747 0.319 7.824 1.00 4.00 533 LEU A C 1
ATOM 2331 O O . LEU A 1 372 ? -14.943 0.445 7.539 1.00 4.35 533 LEU A O 1
ATOM 2336 N N . ALA A 1 373 ? -12.995 1.344 8.204 1.00 3.38 534 ALA A N 1
ATOM 2337 C CA . ALA A 1 373 ? -13.521 2.708 8.344 1.00 4.39 534 ALA A CA 1
ATOM 2338 C C . ALA A 1 373 ? -13.965 3.256 7.000 1.00 4.59 534 ALA A C 1
ATOM 2339 O O . ALA A 1 373 ? -15.010 3.895 6.888 1.00 4.94 534 ALA A O 1
ATOM 2341 N N . LEU A 1 374 ? -13.176 3.020 5.966 1.00 4.12 535 LEU A N 1
ATOM 2342 C CA . LEU A 1 374 ? -13.546 3.406 4.601 1.00 4.45 535 LEU A CA 1
ATOM 2343 C C . LEU A 1 374 ? -14.907 2.809 4.250 1.00 4.35 535 LEU A C 1
ATOM 2344 O O . LEU A 1 374 ? -15.798 3.485 3.659 1.00 5.25 535 LEU A O 1
ATOM 2349 N N . GLY A 1 375 ? -15.099 1.537 4.544 1.00 4.49 536 GLY A N 1
ATOM 2350 C CA . GLY A 1 375 ? -16.368 0.894 4.251 1.00 4.65 536 GLY A CA 1
ATOM 2351 C C . GLY A 1 375 ? -17.522 1.562 4.986 1.00 5.64 536 GLY A C 1
ATOM 2352 O O . GLY A 1 375 ? -18.581 1.796 4.389 1.00 5.75 536 GLY A O 1
ATOM 2353 N N . VAL A 1 376 ? -17.328 1.885 6.248 1.00 3.96 537 VAL A N 1
ATOM 2354 C CA . VAL A 1 376 ? -18.381 2.548 7.041 1.00 5.53 537 VAL A CA 1
ATOM 2355 C C . VAL A 1 376 ? -18.738 3.894 6.415 1.00 6.02 537 VAL A C 1
ATOM 2356 O O . VAL A 1 376 ? -19.932 4.238 6.302 1.00 6.67 537 VAL A O 1
ATOM 2360 N N . TYR A 1 377 ? -17.758 4.656 5.983 1.00 4.77 538 TYR A N 1
ATOM 2361 C CA . TYR A 1 377 ? -18.061 5.908 5.278 1.00 6.78 538 TYR A CA 1
ATOM 2362 C C . TYR A 1 377 ? -19.031 5.662 4.107 1.00 6.61 538 TYR A C 1
ATOM 2363 O O . TYR A 1 377 ? -19.921 6.484 3.817 1.00 7.26 538 TYR A O 1
ATOM 2372 N N . HIS A 1 378 ? -18.855 4.543 3.439 1.00 4.45 539 HIS A N 1
ATOM 2373 C CA . HIS A 1 378 ? -19.638 4.151 2.283 1.00 5.51 539 HIS A CA 1
ATOM 2374 C C . HIS A 1 378 ? -20.852 3.306 2.581 1.00 6.41 539 HIS A C 1
ATOM 2375 O O . HIS A 1 378 ? -21.509 2.824 1.654 1.00 7.97 539 HIS A O 1
ATOM 2382 N N . GLY A 1 379 ? -21.197 3.155 3.838 1.00 6.09 540 GLY A N 1
ATOM 2383 C CA . GLY A 1 379 ? -22.466 2.532 4.218 1.00 7.94 540 GLY A CA 1
ATOM 2384 C C . GLY A 1 379 ? -22.393 1.190 4.885 1.00 10.58 540 GLY A C 1
ATOM 2385 O O . GLY A 1 379 ? -23.438 0.583 5.190 1.00 10.04 540 GLY A O 1
ATOM 2386 N N . LEU A 1 380 ? -21.189 0.678 5.121 1.00 6.63 541 LEU A N 1
ATOM 2387 C CA . LEU A 1 380 ? -21.056 -0.581 5.848 1.00 7.66 541 LEU A CA 1
ATOM 2388 C C . LEU A 1 380 ? -21.497 -0.399 7.325 1.00 9.18 541 LEU A C 1
ATOM 2389 O O . LEU A 1 380 ? -21.529 0.711 7.817 1.00 8.16 541 LEU A O 1
ATOM 2394 N N . PRO A 1 381 ? -21.879 -1.492 7.988 1.00 9.96 542 PRO A N 1
ATOM 2395 C CA . PRO A 1 381 ? -22.482 -1.416 9.322 1.00 11.35 542 PRO A CA 1
ATOM 2396 C C . PRO A 1 381 ? -21.593 -0.819 10.394 1.00 12.08 542 PRO A C 1
ATOM 2397 O O . PRO A 1 381 ? -20.362 -0.887 10.306 1.00 9.57 542 PRO A O 1
ATOM 2401 N N . ALA A 1 382 ? -22.206 -0.266 11.427 1.00 11.20 543 ALA A N 1
ATOM 2402 C CA . ALA A 1 382 ? -21.485 0.312 12.539 1.00 10.71 543 ALA A CA 1
ATOM 2403 C C . ALA A 1 382 ? -20.566 -0.673 13.244 1.00 8.51 543 ALA A C 1
ATOM 2404 O O . ALA A 1 382 ? -19.558 -0.254 13.850 1.00 10.34 543 ALA A O 1
ATOM 2406 N N . SER A 1 383 ? -20.883 -1.961 13.201 1.00 8.84 544 SER A N 1
ATOM 2407 C CA . SER A 1 383 ? -20.019 -2.971 13.782 1.00 9.46 544 SER A CA 1
ATOM 2408 C C . SER A 1 383 ? -18.617 -2.917 13.188 1.00 10.02 544 SER A C 1
ATOM 2409 O O . SER A 1 383 ? -17.635 -3.212 13.861 1.00 9.47 544 SER A O 1
ATOM 2412 N N . HIS A 1 384 ? -18.529 -2.547 11.915 1.00 8.03 545 HIS A N 1
ATOM 2413 C CA . HIS A 1 384 ? -17.234 -2.415 11.272 1.00 7.50 545 HIS A CA 1
ATOM 2414 C C . HIS A 1 384 ? -16.421 -1.250 11.871 1.00 6.87 545 HIS A C 1
ATOM 2415 O O . HIS A 1 384 ? -15.198 -1.352 11.971 1.00 6.16 545 HIS A O 1
ATOM 2422 N N . MET A 1 385 ? -17.097 -0.169 12.270 1.00 6.87 546 MET A N 1
ATOM 2423 C CA . MET A 1 385 ? -16.399 0.950 12.878 1.00 5.35 546 MET A CA 1
ATOM 2424 C C . MET A 1 385 ? -15.932 0.602 14.283 1.00 6.55 546 MET A C 1
ATOM 2425 O O . MET A 1 385 ? -14.862 1.045 14.709 1.00 6.23 546 MET A O 1
ATOM 2430 N N . GLU A 1 386 ? -16.741 -0.155 15.026 1.00 6.02 547 GLU A N 1
ATOM 2431 C CA . GLU A 1 386 ? -16.318 -0.583 16.357 1.00 8.27 547 GLU A CA 1
ATOM 2432 C C . GLU A 1 386 ? -15.018 -1.359 16.250 1.00 7.30 547 GLU A C 1
ATOM 2433 O O . GLU A 1 386 ? -14.056 -1.117 16.983 1.00 8.22 547 GLU A O 1
ATOM 2436 N N . LEU A 1 387 ? -14.986 -2.293 15.316 1.00 6.06 548 LEU A N 1
ATOM 2437 C CA . LEU A 1 387 ? -13.783 -3.090 15.086 1.00 5.29 548 LEU A CA 1
ATOM 2438 C C . LEU A 1 387 ? -12.616 -2.207 14.566 1.00 5.66 548 LEU A C 1
ATOM 2439 O O . LEU A 1 387 ? -11.461 -2.347 15.011 1.00 7.09 548 LEU A O 1
ATOM 2444 N N . ALA A 1 388 ? -12.906 -1.298 13.649 1.00 4.04 549 ALA A N 1
ATOM 2445 C CA . ALA A 1 388 ? -11.884 -0.393 13.129 1.00 5.24 549 ALA A CA 1
ATOM 2446 C C . ALA A 1 388 ? -11.195 0.365 14.259 1.00 5.85 549 ALA A C 1
ATOM 2447 O O . ALA A 1 388 ? -9.961 0.479 14.281 1.00 4.91 549 ALA A O 1
ATOM 2449 N N . GLN A 1 389 ? -11.970 0.908 15.208 1.00 4.56 550 GLN A N 1
ATOM 2450 C CA . GLN A 1 389 ? -11.362 1.704 16.277 1.00 4.91 550 GLN A CA 1
ATOM 2451 C C . GLN A 1 389 ? -10.529 0.833 17.236 1.00 5.48 550 GLN A C 1
ATOM 2452 O O . GLN A 1 389 ? -9.457 1.236 17.679 1.00 5.89 550 GLN A O 1
ATOM 2458 N N . GLU A 1 390 ? -10.997 -0.370 17.520 1.00 5.04 551 GLU A N 1
ATOM 2459 C CA . GLU A 1 390 ? -10.220 -1.311 18.354 1.00 6.18 551 GLU A CA 1
ATOM 2460 C C . GLU A 1 390 ? -8.907 -1.665 17.670 1.00 4.72 551 GLU A C 1
ATOM 2461 O O . GLU A 1 390 ? -7.846 -1.586 18.293 1.00 6.33 551 GLU A O 1
ATOM 2467 N N . LEU A 1 391 ? -8.961 -2.048 16.393 1.00 4.74 552 LEU A N 1
ATOM 2468 C CA . LEU A 1 391 ? -7.749 -2.401 15.667 1.00 4.66 552 LEU A CA 1
ATOM 2469 C C . LEU A 1 391 ? -6.821 -1.217 15.475 1.00 5.26 552 LEU A C 1
ATOM 2470 O O . LEU A 1 391 ? -5.608 -1.406 15.438 1.00 6.35 552 LEU A O 1
ATOM 2475 N N . MET A 1 392 ? -7.341 -0.014 15.355 1.00 4.34 553 MET A N 1
ATOM 2476 C CA . MET A 1 392 ? -6.481 1.138 15.223 1.00 4.36 553 MET A CA 1
ATOM 2477 C C . MET A 1 392 ? -5.666 1.339 16.486 1.00 5.68 553 MET A C 1
ATOM 2478 O O . MET A 1 392 ? -4.479 1.653 16.412 1.00 6.57 553 MET A O 1
ATOM 2483 N N . GLU A 1 393 ? -6.301 1.192 17.656 1.00 4.57 554 GLU A N 1
ATOM 2484 C CA . GLU A 1 393 ? -5.585 1.265 18.928 1.00 5.34 554 GLU A CA 1
ATOM 2485 C C . GLU A 1 393 ? -4.471 0.218 18.958 1.00 6.38 554 GLU A C 1
ATOM 2486 O O . GLU A 1 393 ? -3.341 0.507 19.368 1.00 6.00 554 GLU A O 1
ATOM 2497 N N . THR A 1 394 ? -4.797 -1.012 18.566 1.00 4.32 555 THR A N 1
ATOM 2498 C CA . THR A 1 394 ? -3.819 -2.055 18.559 1.00 5.20 555 THR A CA 1
ATOM 2499 C C . THR A 1 394 ? -2.622 -1.731 17.670 1.00 6.19 555 THR A C 1
ATOM 2500 O O . THR A 1 394 ? -1.464 -1.906 18.073 1.00 4.65 555 THR A O 1
ATOM 2504 N N . CYS A 1 395 ? -2.894 -1.290 16.451 1.00 4.65 556 CYS A N 1
ATOM 2505 C CA . CYS A 1 395 ? -1.821 -0.961 15.525 1.00 4.49 556 CYS A CA 1
ATOM 2506 C C . CYS A 1 395 ? -0.972 0.194 16.045 1.00 4.61 556 CYS A C 1
ATOM 2507 O O . CYS A 1 395 ? 0.255 0.171 15.943 1.00 5.51 556 CYS A O 1
ATOM 2510 N N . TYR A 1 396 ? -1.605 1.171 16.651 1.00 5.42 557 TYR A N 1
ATOM 2511 C CA . TYR A 1 396 ? -0.877 2.249 17.329 1.00 3.63 557 TYR A CA 1
ATOM 2512 C C . TYR A 1 396 ? 0.061 1.668 18.417 1.00 5.43 557 TYR A C 1
ATOM 2513 O O . TYR A 1 396 ? 1.243 2.019 18.479 1.00 5.93 557 TYR A O 1
ATOM 2522 N N . GLN A 1 397 ? -0.466 0.762 19.241 1.00 4.93 558 GLN A N 1
ATOM 2523 C CA . GLN A 1 397 ? 0.338 0.163 20.309 1.00 4.95 558 GLN A CA 1
ATOM 2524 C C . GLN A 1 397 ? 1.508 -0.668 19.749 1.00 6.19 558 GLN A C 1
ATOM 2525 O O . GLN A 1 397 ? 2.585 -0.722 20.342 1.00 5.95 558 GLN A O 1
ATOM 2531 N N . MET A 1 398 ? 1.311 -1.321 18.589 1.00 5.87 559 MET A N 1
ATOM 2532 C CA . MET A 1 398 ? 2.399 -2.031 17.940 1.00 5.77 559 MET A CA 1
ATOM 2533 C C . MET A 1 398 ? 3.582 -1.116 17.654 1.00 5.70 559 MET A C 1
ATOM 2534 O O . MET A 1 398 ? 4.744 -1.569 17.632 1.00 6.52 559 MET A O 1
ATOM 2539 N N . ASN A 1 399 ? 3.298 0.150 17.390 1.00 4.93 560 ASN A N 1
ATOM 2540 C CA . ASN A 1 399 ? 4.337 1.159 17.254 1.00 5.59 560 ASN A CA 1
ATOM 2541 C C . ASN A 1 399 ? 4.835 1.655 18.623 1.00 7.00 560 ASN A C 1
ATOM 2542 O O . ASN A 1 399 ? 6.037 1.556 18.955 1.00 6.49 560 ASN A O 1
ATOM 2547 N N . ARG A 1 400 ? 3.927 2.181 19.423 1.00 6.02 561 ARG A N 1
ATOM 2548 C CA . ARG A 1 400 ? 4.359 2.925 20.614 1.00 8.55 561 ARG A CA 1
ATOM 2549 C C . ARG A 1 400 ? 4.935 2.051 21.712 1.00 8.88 561 ARG A C 1
ATOM 2550 O O . ARG A 1 400 ? 5.692 2.568 22.551 1.00 9.56 561 ARG A O 1
ATOM 2558 N N . GLN A 1 401 ? 4.615 0.754 21.739 1.00 6.56 562 GLN A N 1
ATOM 2559 C CA . GLN A 1 401 ? 5.232 -0.156 22.738 1.00 7.78 562 GLN A CA 1
ATOM 2560 C C . GLN A 1 401 ? 6.675 -0.530 22.406 1.00 9.32 562 GLN A C 1
ATOM 2561 O O . GLN A 1 401 ? 7.349 -1.159 23.252 1.00 10.22 562 GLN A O 1
ATOM 2567 N N . MET A 1 402 ? 7.171 -0.159 21.215 1.00 7.88 563 MET A N 1
ATOM 2568 C CA . MET A 1 402 ? 8.583 -0.380 20.874 1.00 9.10 563 MET A CA 1
ATOM 2569 C C . MET A 1 402 ? 9.433 0.791 21.360 1.00 7.38 563 MET A C 1
ATOM 2570 O O . MET A 1 402 ? 8.976 1.921 21.424 1.00 8.82 563 MET A O 1
ATOM 2575 N N . GLU A 1 403 ? 10.717 0.507 21.631 1.00 9.74 564 GLU A N 1
ATOM 2576 C CA . GLU A 1 403 ? 11.627 1.518 22.179 1.00 11.39 564 GLU A CA 1
ATOM 2577 C C . GLU A 1 403 ? 11.860 2.683 21.205 1.00 11.61 564 GLU A C 1
ATOM 2578 O O . GLU A 1 403 ? 12.079 3.798 21.622 1.00 14.29 564 GLU A O 1
ATOM 2584 N N . THR A 1 404 ? 11.809 2.418 19.895 1.00 9.53 565 THR A N 1
ATOM 2585 C CA . THR A 1 404 ? 11.876 3.488 18.895 1.00 9.94 565 THR A CA 1
ATOM 2586 C C . THR A 1 404 ? 10.517 4.090 18.526 1.00 8.62 565 THR A C 1
ATOM 2587 O O . THR A 1 404 ? 10.460 5.045 17.772 1.00 8.67 565 THR A O 1
ATOM 2591 N N . GLY A 1 405 ? 9.427 3.519 19.048 1.00 7.62 566 GLY A N 1
ATOM 2592 C CA . GLY A 1 405 ? 8.088 3.935 18.660 1.00 8.25 566 GLY A CA 1
ATOM 2593 C C . GLY A 1 405 ? 7.652 3.509 17.248 1.00 4.32 566 GLY A C 1
ATOM 2594 O O . GLY A 1 405 ? 6.670 4.023 16.755 1.00 6.38 566 GLY A O 1
ATOM 2595 N N . LEU A 1 406 ? 8.386 2.574 16.646 1.00 6.04 567 LEU A N 1
ATOM 2596 C CA . LEU A 1 406 ? 8.098 2.092 15.289 1.00 5.57 567 LEU A CA 1
ATOM 2597 C C . LEU A 1 406 ? 7.807 0.610 15.336 1.00 6.01 567 LEU A C 1
ATOM 2598 O O . LEU A 1 406 ? 8.566 -0.156 15.916 1.00 6.48 567 LEU A O 1
ATOM 2603 N N . SER A 1 407 ? 6.720 0.189 14.697 1.00 4.02 568 SER A N 1
ATOM 2604 C CA . SER A 1 407 ? 6.328 -1.202 14.717 1.00 3.69 568 SER A CA 1
ATOM 2605 C C . SER A 1 407 ? 7.324 -2.087 14.001 1.00 6.03 568 SER A C 1
ATOM 2606 O O . SER A 1 407 ? 7.843 -1.703 12.930 1.00 6.00 568 SER A O 1
ATOM 2609 N N . PRO A 1 408 ? 7.560 -3.293 14.525 1.00 5.48 569 PRO A N 1
ATOM 2610 C CA . PRO A 1 408 ? 8.341 -4.268 13.800 1.00 5.63 569 PRO A CA 1
ATOM 2611 C C . PRO A 1 408 ? 7.508 -4.858 12.655 1.00 6.79 569 PRO A C 1
ATOM 2612 O O . PRO A 1 408 ? 6.304 -4.578 12.540 1.00 6.49 569 PRO A O 1
ATOM 2616 N N . GLU A 1 409 ? 8.138 -5.648 11.819 1.00 6.54 570 GLU A N 1
ATOM 2617 C CA . GLU A 1 409 ? 7.482 -6.301 10.697 1.00 5.77 570 GLU A CA 1
ATOM 2618 C C . GLU A 1 409 ? 6.360 -7.260 11.127 1.00 6.80 570 GLU A C 1
ATOM 2619 O O . GLU A 1 409 ? 5.340 -7.401 10.440 1.00 6.17 570 GLU A O 1
ATOM 2625 N N . ILE A 1 410 ? 6.582 -7.973 12.231 1.00 5.90 571 ILE A N 1
ATOM 2626 C CA . ILE A 1 410 ? 5.663 -8.988 12.726 1.00 5.53 571 ILE A CA 1
ATOM 2627 C C . ILE A 1 410 ? 5.651 -8.888 14.232 1.00 6.59 571 ILE A C 1
ATOM 2628 O O . ILE A 1 410 ? 6.728 -8.763 14.853 1.00 7.34 571 ILE A O 1
ATOM 2633 N N . VAL A 1 411 ? 4.464 -8.931 14.827 1.00 5.99 572 VAL A N 1
ATOM 2634 C CA . VAL A 1 411 ? 4.333 -9.021 16.276 1.00 6.48 572 VAL A CA 1
ATOM 2635 C C . VAL A 1 411 ? 3.637 -10.310 16.651 1.00 7.76 572 VAL A C 1
ATOM 2636 O O . VAL A 1 411 ? 2.985 -10.952 15.810 1.00 7.16 572 VAL A O 1
ATOM 2640 N N . HIS A 1 412 ? 3.814 -10.712 17.909 1.00 7.60 573 HIS A N 1
ATOM 2641 C CA . HIS A 1 412 ? 3.028 -11.772 18.537 1.00 8.02 573 HIS A CA 1
ATOM 2642 C C . HIS A 1 412 ? 2.380 -11.217 19.795 1.00 8.62 573 HIS A C 1
ATOM 2643 O O . HIS A 1 412 ? 2.929 -10.364 20.452 1.00 10.11 573 HIS A O 1
ATOM 2650 N N . PHE A 1 413 ? 1.183 -11.676 20.095 1.00 11.29 574 PHE A N 1
ATOM 2651 C CA . PHE A 1 413 ? 0.449 -11.275 21.315 1.00 12.68 574 PHE A CA 1
ATOM 2652 C C . PHE A 1 413 ? 0.297 -12.495 22.280 1.00 11.28 574 PHE A C 1
ATOM 2653 O O . PHE A 1 413 ? 0.342 -13.596 21.850 1.00 12.36 574 PHE A O 1
ATOM 2661 N N . ASN A 1 414 ? 0.139 -12.241 23.617 1.00 14.95 575 ASN A N 1
ATOM 2662 C CA . ASN A 1 414 ? -0.149 -13.307 24.626 1.00 15.39 575 ASN A CA 1
ATOM 2663 C C . ASN A 1 414 ? -1.607 -13.325 24.970 1.00 16.00 575 ASN A C 1
ATOM 2664 O O . ASN A 1 414 ? -2.180 -12.260 25.280 1.00 16.40 575 ASN A O 1
ATOM 2669 N N . LEU A 1 415 ? -2.232 -14.509 24.928 1.00 14.25 576 LEU A N 1
ATOM 2670 C CA . LEU A 1 415 ? -3.634 -14.656 25.281 1.00 17.89 576 LEU A CA 1
ATOM 2671 C C . LEU A 1 415 ? -3.816 -14.722 26.785 1.00 15.06 576 LEU A C 1
ATOM 2672 O O . LEU A 1 415 ? -4.937 -14.525 27.285 1.00 18.98 576 LEU A O 1
ATOM 2680 N N . TYR A 1 416 ? -2.730 -15.033 27.506 1.00 16.52 577 TYR A N 1
ATOM 2681 C CA . TYR A 1 416 ? -2.756 -15.134 28.966 1.00 16.97 577 TYR A CA 1
ATOM 2682 C C . TYR A 1 416 ? -1.643 -14.314 29.611 1.00 15.47 577 TYR A C 1
ATOM 2683 O O . TYR A 1 416 ? -0.612 -14.074 29.010 1.00 15.75 577 TYR A O 1
ATOM 2692 N N . PRO A 1 417 ? -1.876 -13.844 30.835 1.00 12.74 578 PRO A N 1
ATOM 2693 C CA . PRO A 1 417 ? -0.931 -12.946 31.496 1.00 12.24 578 PRO A CA 1
ATOM 2694 C C . PRO A 1 417 ? 0.436 -13.599 31.727 1.00 16.10 578 PRO A C 1
ATOM 2695 O O . PRO A 1 417 ? 0.520 -14.765 32.147 1.00 20.29 578 PRO A O 1
ATOM 2699 N N . GLN A 1 418 ? 1.478 -12.846 31.397 1.00 14.24 579 GLN A N 1
ATOM 2700 C CA . GLN A 1 418 ? 2.863 -13.264 31.503 1.00 15.99 579 GLN A CA 1
ATOM 2701 C C . GLN A 1 418 ? 3.612 -12.210 32.309 1.00 14.17 579 GLN A C 1
ATOM 2702 O O . GLN A 1 418 ? 3.763 -11.067 31.854 1.00 14.43 579 GLN A O 1
ATOM 2708 N N . PRO A 1 419 ? 4.081 -12.561 33.509 1.00 15.26 580 PRO A N 1
ATOM 2709 C CA . PRO A 1 419 ? 4.821 -11.603 34.319 1.00 11.63 580 PRO A CA 1
ATOM 2710 C C . PRO A 1 419 ? 5.935 -10.873 33.564 1.00 10.47 580 PRO A C 1
ATOM 2711 O O . PRO A 1 419 ? 6.759 -11.512 32.878 1.00 12.50 580 PRO A O 1
ATOM 2715 N N . GLY A 1 420 ? 5.929 -9.555 33.684 1.00 10.05 581 GLY A N 1
ATOM 2716 C CA . GLY A 1 420 ? 6.956 -8.694 33.088 1.00 13.59 581 GLY A CA 1
ATOM 2717 C C . GLY A 1 420 ? 6.824 -8.396 31.595 1.00 13.47 581 GLY A C 1
ATOM 2718 O O . GLY A 1 420 ? 7.669 -7.694 31.040 1.00 15.18 581 GLY A O 1
ATOM 2719 N N . ARG A 1 421 ? 5.764 -8.889 30.953 1.00 14.18 582 ARG A N 1
ATOM 2720 C CA . ARG A 1 421 ? 5.662 -8.804 29.490 1.00 15.58 582 ARG A CA 1
ATOM 2721 C C . ARG A 1 421 ? 4.701 -7.720 29.057 1.00 13.48 582 ARG A C 1
ATOM 2722 O O . ARG A 1 421 ? 3.685 -7.460 29.718 1.00 14.89 582 ARG A O 1
ATOM 2726 N N . ARG A 1 422 ? 5.042 -7.067 27.945 1.00 14.34 583 ARG A N 1
ATOM 2727 C CA . ARG A 1 422 ? 4.154 -6.103 27.294 1.00 14.77 583 ARG A CA 1
ATOM 2728 C C . ARG A 1 422 ? 3.109 -6.845 26.466 1.00 11.05 583 ARG A C 1
ATOM 2729 O O . ARG A 1 422 ? 3.181 -8.060 26.289 1.00 11.77 583 ARG A O 1
ATOM 2731 N N . ASP A 1 423 ? 2.141 -6.116 25.905 1.00 10.64 584 ASP A N 1
ATOM 2732 C CA . ASP A 1 423 ? 1.210 -6.746 24.976 1.00 9.46 584 ASP A CA 1
ATOM 2733 C C . ASP A 1 423 ? 1.904 -7.213 23.720 1.00 8.68 584 ASP A C 1
ATOM 2734 O O . ASP A 1 423 ? 1.627 -8.288 23.230 1.00 10.85 584 ASP A O 1
ATOM 2739 N N . VAL A 1 424 ? 2.751 -6.329 23.188 1.00 8.74 585 VAL A N 1
ATOM 2740 C CA . VAL A 1 424 ? 3.384 -6.523 21.866 1.00 9.27 585 VAL A CA 1
ATOM 2741 C C . VAL A 1 424 ? 4.743 -7.218 22.021 1.00 9.91 585 VAL A C 1
ATOM 2742 O O . VAL A 1 424 ? 5.730 -6.597 22.398 1.00 12.31 585 VAL A O 1
ATOM 2746 N N . GLU A 1 425 ? 4.758 -8.510 21.729 1.00 10.36 586 GLU A N 1
ATOM 2747 C CA . GLU A 1 425 ? 5.972 -9.321 21.743 1.00 11.34 586 GLU A CA 1
ATOM 2748 C C . GLU A 1 425 ? 6.571 -9.359 20.337 1.00 10.06 586 GLU A C 1
ATOM 2749 O O . GLU A 1 425 ? 5.838 -9.310 19.333 1.00 9.67 586 GLU A O 1
ATOM 2755 N N . VAL A 1 426 ? 7.892 -9.434 20.247 1.00 9.47 587 VAL A N 1
ATOM 2756 C CA . VAL A 1 426 ? 8.563 -9.436 18.969 1.00 8.94 587 VAL A CA 1
ATOM 2757 C C . VAL A 1 426 ? 9.695 -10.448 19.006 1.00 10.48 587 VAL A C 1
ATOM 2758 O O . VAL A 1 426 ? 10.564 -10.404 19.913 1.00 11.23 587 VAL A O 1
ATOM 2765 N N . LYS A 1 427 ? 9.673 -11.374 18.062 1.00 9.57 588 LYS A N 1
ATOM 2766 C CA . LYS A 1 427 ? 10.748 -12.343 17.935 1.00 12.70 588 LYS A CA 1
ATOM 2767 C C . LYS A 1 427 ? 11.979 -11.587 17.489 1.00 13.39 588 LYS A C 1
ATOM 2768 O O . LYS A 1 427 ? 11.869 -10.641 16.707 1.00 11.31 588 LYS A O 1
ATOM 2774 N N . PRO A 1 428 ? 13.155 -11.965 17.990 1.00 13.71 589 PRO A N 1
ATOM 2775 C CA . PRO A 1 428 ? 14.391 -11.312 17.577 1.00 15.72 589 PRO A CA 1
ATOM 2776 C C . PRO A 1 428 ? 14.548 -11.121 16.068 1.00 11.76 589 PRO A C 1
ATOM 2777 O O . PRO A 1 428 ? 14.988 -10.063 15.645 1.00 14.68 589 PRO A O 1
ATOM 2781 N N . ALA A 1 429 ? 14.158 -12.107 15.262 1.00 10.95 590 ALA A N 1
ATOM 2782 C CA . ALA A 1 429 ? 14.313 -11.996 13.795 1.00 10.18 590 ALA A CA 1
ATOM 2783 C C . ALA A 1 429 ? 13.354 -11.007 13.114 1.00 15.21 590 ALA A C 1
ATOM 2784 O O . ALA A 1 429 ? 13.549 -10.674 11.967 1.00 12.38 590 ALA A O 1
ATOM 2786 N N . ASP A 1 430 ? 12.305 -10.588 13.822 1.00 9.51 591 ASP A N 1
ATOM 2787 C CA . ASP A 1 430 ? 11.219 -9.811 13.214 1.00 10.13 591 ASP A CA 1
ATOM 2788 C C . ASP A 1 430 ? 11.300 -8.343 13.555 1.00 7.87 591 ASP A C 1
ATOM 2789 O O . ASP A 1 430 ? 10.348 -7.583 13.249 1.00 8.03 591 ASP A O 1
ATOM 2794 N N . ARG A 1 431 ? 12.401 -7.895 14.163 1.00 7.71 592 ARG A N 1
ATOM 2795 C CA . ARG A 1 431 ? 12.497 -6.539 14.724 1.00 7.62 592 ARG A CA 1
ATOM 2796 C C . ARG A 1 431 ? 12.756 -5.409 13.726 1.00 6.65 592 ARG A C 1
ATOM 2797 O O . ARG A 1 431 ? 12.965 -4.270 14.139 1.00 8.26 592 ARG A O 1
ATOM 2805 N N . HIS A 1 432 ? 12.735 -5.714 12.442 1.00 6.63 593 HIS A N 1
ATOM 2806 C CA . HIS A 1 432 ? 12.998 -4.669 11.446 1.00 6.60 593 HIS A CA 1
ATOM 2807 C C . HIS A 1 432 ? 11.767 -3.814 11.177 1.00 5.80 593 HIS A C 1
ATOM 2808 O O . HIS A 1 432 ? 10.644 -4.258 11.355 1.00 7.12 593 HIS A O 1
ATOM 2815 N N . ASN A 1 433 ? 12.017 -2.606 10.722 1.00 6.60 594 ASN A N 1
ATOM 2816 C CA . ASN A 1 433 ? 10.975 -1.718 10.205 1.00 6.37 594 ASN A CA 1
ATOM 2817 C C . ASN A 1 433 ? 11.401 -1.238 8.847 1.00 5.76 594 ASN A C 1
ATOM 2818 O O . ASN A 1 433 ? 12.520 -0.730 8.692 1.00 5.96 594 ASN A O 1
ATOM 2823 N N . LEU A 1 434 ? 10.531 -1.416 7.838 1.00 5.25 595 LEU A N 1
ATOM 2824 C CA . LEU A 1 434 ? 10.886 -1.114 6.458 1.00 6.42 595 LEU A CA 1
ATOM 2825 C C . LEU A 1 434 ? 10.225 0.191 5.986 1.00 5.29 595 LEU A C 1
ATOM 2826 O O . LEU A 1 434 ? 10.034 0.396 4.786 1.00 5.82 595 LEU A O 1
ATOM 2831 N N . LEU A 1 435 ? 9.865 1.034 6.939 1.00 5.19 596 LEU A N 1
ATOM 2832 C CA . LEU A 1 435 ? 9.199 2.321 6.685 1.00 4.17 596 LEU A CA 1
ATOM 2833 C C . LEU A 1 435 ? 7.799 2.118 6.099 1.00 4.66 596 LEU A C 1
ATOM 2834 O O . LEU A 1 435 ? 7.324 2.942 5.298 1.00 4.77 596 LEU A O 1
ATOM 2839 N N . ARG A 1 436 ? 7.142 1.018 6.509 1.00 4.99 597 ARG A N 1
ATOM 2840 C CA . ARG A 1 436 ? 5.877 0.616 5.942 1.00 5.27 597 ARG A CA 1
ATOM 2841 C C . ARG A 1 436 ? 4.758 1.575 6.358 1.00 4.76 597 ARG A C 1
ATOM 2842 O O . ARG A 1 436 ? 4.782 2.145 7.436 1.00 5.95 597 ARG A O 1
ATOM 2850 N N . PRO A 1 437 ? 3.776 1.743 5.475 1.00 4.23 598 PRO A N 1
ATOM 2851 C CA . PRO A 1 437 ? 2.693 2.715 5.659 1.00 4.27 598 PRO A CA 1
ATOM 2852 C C . PRO A 1 437 ? 1.436 2.314 6.398 1.00 4.40 598 PRO A C 1
ATOM 2853 O O . PRO A 1 437 ? 0.607 3.175 6.625 1.00 4.48 598 PRO A O 1
ATOM 2857 N N . GLU A 1 438 ? 1.250 1.046 6.755 1.00 4.08 599 GLU A N 1
ATOM 2858 C CA . GLU A 1 438 ? -0.123 0.593 7.053 1.00 3.29 599 GLU A CA 1
ATOM 2859 C C . GLU A 1 438 ? -0.721 1.232 8.279 1.00 4.04 599 GLU A C 1
ATOM 2860 O O . GLU A 1 438 ? -1.935 1.454 8.308 1.00 4.18 599 GLU A O 1
ATOM 2866 N N . THR A 1 439 ? 0.080 1.556 9.297 1.00 4.06 600 THR A N 1
ATOM 2867 C CA . THR A 1 439 ? -0.515 2.235 10.471 1.00 3.39 600 THR A CA 1
ATOM 2868 C C . THR A 1 439 ? -0.960 3.633 10.077 1.00 4.13 600 THR A C 1
ATOM 2869 O O . THR A 1 439 ? -2.076 4.038 10.393 1.00 4.23 600 THR A O 1
ATOM 2873 N N . VAL A 1 440 ? -0.101 4.397 9.396 1.00 3.54 601 VAL A N 1
ATOM 2874 C CA . VAL A 1 440 ? -0.457 5.772 9.064 1.00 4.53 601 VAL A CA 1
ATOM 2875 C C . VAL A 1 440 ? -1.558 5.827 8.004 1.00 4.07 601 VAL A C 1
ATOM 2876 O O . VAL A 1 440 ? -2.383 6.744 8.000 1.00 3.98 601 VAL A O 1
ATOM 2880 N N . GLU A 1 441 ? -1.598 4.847 7.100 1.00 3.25 602 GLU A N 1
ATOM 2881 C CA . GLU A 1 441 ? -2.711 4.670 6.167 1.00 3.02 602 GLU A CA 1
ATOM 2882 C C . GLU A 1 441 ? -4.035 4.586 6.944 1.00 2.73 602 GLU A C 1
ATOM 2883 O O . GLU A 1 441 ? -4.985 5.302 6.651 1.00 3.91 602 GLU A O 1
ATOM 2889 N N . SER A 1 442 ? -4.109 3.696 7.907 1.00 2.57 603 SER A N 1
ATOM 2890 C CA . SER A 1 442 ? -5.318 3.515 8.664 1.00 2.79 603 SER A CA 1
ATOM 2891 C C . SER A 1 442 ? -5.656 4.728 9.532 1.00 4.02 603 SER A C 1
ATOM 2892 O O . SER A 1 442 ? -6.833 5.048 9.670 1.00 3.53 603 SER A O 1
ATOM 2895 N N . LEU A 1 443 ? -4.647 5.427 10.062 1.00 3.86 604 LEU A N 1
ATOM 2896 C CA . LEU A 1 443 ? -4.905 6.654 10.796 1.00 3.23 604 LEU A CA 1
ATOM 2897 C C . LEU A 1 443 ? -5.588 7.687 9.902 1.00 3.65 604 LEU A C 1
ATOM 2898 O O . LEU A 1 443 ? -6.520 8.372 10.337 1.00 4.78 604 LEU A O 1
ATOM 2903 N N . PHE A 1 444 ? -5.126 7.820 8.657 1.00 3.56 605 PHE A N 1
ATOM 2904 C CA . PHE A 1 444 ? -5.769 8.707 7.690 1.00 4.21 605 PHE A CA 1
ATOM 2905 C C . PHE A 1 444 ? -7.248 8.404 7.570 1.00 4.50 605 PHE A C 1
ATOM 2906 O O . PHE A 1 444 ? -8.090 9.305 7.695 1.00 4.71 605 PHE A O 1
ATOM 2914 N N . TYR A 1 445 ? -7.612 7.158 7.355 1.00 4.75 606 TYR A N 1
ATOM 2915 C CA . TYR A 1 445 ? -9.025 6.831 7.192 1.00 4.90 606 TYR A CA 1
ATOM 2916 C C . TYR A 1 445 ? -9.792 7.016 8.495 1.00 4.68 606 TYR A C 1
ATOM 2917 O O . TYR A 1 445 ? -10.918 7.549 8.472 1.00 5.53 606 TYR A O 1
ATOM 2926 N N . LEU A 1 446 ? -9.232 6.601 9.618 1.00 4.26 607 LEU A N 1
ATOM 2927 C CA . LEU A 1 446 ? -9.934 6.788 10.902 1.00 4.47 607 LEU A CA 1
ATOM 2928 C C . LEU A 1 446 ? -10.183 8.252 11.155 1.00 5.81 607 LEU A C 1
ATOM 2929 O O . LEU A 1 446 ? -11.256 8.622 11.618 1.00 5.49 607 LEU A O 1
ATOM 2934 N N . TYR A 1 447 ? -9.223 9.097 10.872 1.00 5.82 608 TYR A N 1
ATOM 2935 C CA . TYR A 1 447 ? -9.430 10.529 11.053 1.00 5.53 608 TYR A CA 1
ATOM 2936 C C . TYR A 1 447 ? -10.445 11.077 10.081 1.00 6.45 608 TYR A C 1
ATOM 2937 O O . TYR A 1 447 ? -11.340 11.841 10.484 1.00 7.99 608 TYR A O 1
ATOM 2946 N N . ARG A 1 448 ? -10.358 10.718 8.813 1.00 5.81 609 ARG A N 1
ATOM 2947 C CA . ARG A 1 448 ? -11.306 11.225 7.825 1.00 8.15 609 ARG A CA 1
ATOM 2948 C C . ARG A 1 448 ? -12.741 10.872 8.191 1.00 8.23 609 ARG A C 1
ATOM 2949 O O . ARG A 1 448 ? -13.669 11.690 8.029 1.00 11.21 609 ARG A O 1
ATOM 2957 N N . VAL A 1 449 ? -12.950 9.670 8.680 1.00 7.09 610 VAL A N 1
ATOM 2958 C CA . VAL A 1 449 ? -14.310 9.196 8.949 1.00 9.01 610 VAL A CA 1
ATOM 2959 C C . VAL A 1 449 ? -14.828 9.653 10.334 1.00 9.87 610 VAL A C 1
ATOM 2960 O O . VAL A 1 449 ? -15.998 10.050 10.454 1.00 12.55 610 VAL A O 1
ATOM 2964 N N . THR A 1 450 ? -13.984 9.655 11.368 1.00 8.46 611 THR A N 1
ATOM 2965 C CA . THR A 1 450 ? -14.441 9.995 12.741 1.00 9.27 611 THR A CA 1
ATOM 2966 C C . THR A 1 450 ? -14.200 11.441 13.117 1.00 11.14 611 THR A C 1
ATOM 2967 O O . THR A 1 450 ? -14.850 11.947 14.027 1.00 13.14 611 THR A O 1
ATOM 2971 N N . GLY A 1 451 ? -13.227 12.099 12.498 1.00 9.09 612 GLY A N 1
ATOM 2972 C CA . GLY A 1 451 ? -12.814 13.428 12.934 1.00 10.66 612 GLY A CA 1
ATOM 2973 C C . GLY A 1 451 ? -12.091 13.514 14.283 1.00 10.40 612 GLY A C 1
ATOM 2974 O O . GLY A 1 451 ? -11.872 14.608 14.786 1.00 11.91 612 GLY A O 1
ATOM 2975 N N . ASP A 1 452 ? -11.688 12.382 14.859 1.00 8.74 613 ASP A N 1
ATOM 2976 C CA . ASP A 1 452 ? -11.055 12.372 16.164 1.00 10.21 613 ASP A CA 1
ATOM 2977 C C . ASP A 1 452 ? -9.577 12.718 15.990 1.00 11.21 613 ASP A C 1
ATOM 2978 O O . ASP A 1 452 ? -8.809 11.936 15.409 1.00 9.56 613 ASP A O 1
ATOM 2983 N N . ARG A 1 453 ? -9.178 13.879 16.498 1.00 10.33 614 ARG A N 1
ATOM 2984 C CA . ARG A 1 453 ? -7.841 14.403 16.295 1.00 9.38 614 ARG A CA 1
ATOM 2985 C C . ARG A 1 453 ? -6.770 13.573 16.973 1.00 7.78 614 ARG A C 1
ATOM 2986 O O . ARG A 1 453 ? -5.592 13.722 16.648 1.00 7.43 614 ARG A O 1
ATOM 2994 N N . LYS A 1 454 ? -7.124 12.678 17.893 1.00 7.33 615 LYS A N 1
ATOM 2995 C CA . LYS A 1 454 ? -6.124 11.793 18.457 1.00 8.46 615 LYS A CA 1
ATOM 2996 C C . LYS A 1 454 ? -5.394 10.997 17.355 1.00 7.29 615 LYS A C 1
ATOM 2997 O O . LYS A 1 454 ? -4.211 10.682 17.490 1.00 7.50 615 LYS A O 1
ATOM 3003 N N . TYR A 1 455 ? -6.096 10.670 16.287 1.00 6.12 616 TYR A N 1
ATOM 3004 C CA . TYR A 1 455 ? -5.461 9.895 15.207 1.00 5.96 616 TYR A CA 1
ATOM 3005 C C . TYR A 1 455 ? -4.387 10.727 14.511 1.00 6.28 616 TYR A C 1
ATOM 3006 O O . TYR A 1 455 ? -3.356 10.184 14.090 1.00 6.14 616 TYR A O 1
ATOM 3015 N N . GLN A 1 456 ? -4.600 12.032 14.398 1.00 6.71 617 GLN A N 1
ATOM 3016 C CA . GLN A 1 456 ? -3.535 12.918 13.900 1.00 6.32 617 GLN A CA 1
ATOM 3017 C C . GLN A 1 456 ? -2.354 12.928 14.852 1.00 7.04 617 GLN A C 1
ATOM 3018 O O . GLN A 1 456 ? -1.216 12.831 14.431 1.00 6.67 617 GLN A O 1
ATOM 3024 N N . ASP A 1 457 ? -2.617 13.022 16.158 1.00 6.96 618 ASP A N 1
ATOM 3025 C CA . ASP A 1 457 ? -1.558 13.030 17.148 1.00 6.86 618 ASP A CA 1
ATOM 3026 C C . ASP A 1 457 ? -0.716 11.756 17.065 1.00 6.11 618 ASP A C 1
ATOM 3027 O O . ASP A 1 457 ? 0.518 11.808 17.141 1.00 6.97 618 ASP A O 1
ATOM 3032 N N . TRP A 1 458 ? -1.371 10.603 16.910 1.00 6.91 619 TRP A N 1
ATOM 3033 C CA . TRP A 1 458 ? -0.638 9.329 16.836 1.00 5.90 619 TRP A CA 1
ATOM 3034 C C . TRP A 1 458 ? 0.261 9.276 15.578 1.00 6.63 619 TRP A C 1
ATOM 3035 O O . TRP A 1 458 ? 1.376 8.775 15.620 1.00 6.94 619 TRP A O 1
ATOM 3046 N N . GLY A 1 459 ? -0.267 9.782 14.472 1.00 6.51 620 GLY A N 1
ATOM 3047 C CA . GLY A 1 459 ? 0.499 9.859 13.228 1.00 5.50 620 GLY A CA 1
ATOM 3048 C C . GLY A 1 459 ? 1.717 10.740 13.372 1.00 5.58 620 GLY A C 1
ATOM 3049 O O . GLY A 1 459 ? 2.796 10.415 12.860 1.00 5.71 620 GLY A O 1
ATOM 3050 N N . TRP A 1 460 ? 1.561 11.869 14.054 1.00 6.84 621 TRP A N 1
ATOM 3051 C CA . TRP A 1 460 ? 2.681 12.771 14.282 1.00 6.79 621 TRP A CA 1
ATOM 3052 C C . TRP A 1 460 ? 3.763 12.129 15.151 1.00 5.89 621 TRP A C 1
ATOM 3053 O O . TRP A 1 460 ? 4.947 12.266 14.895 1.00 7.10 621 TRP A O 1
ATOM 3064 N N . GLU A 1 461 ? 3.346 11.399 16.172 1.00 6.55 622 GLU A N 1
ATOM 3065 C CA . GLU A 1 461 ? 4.249 10.662 17.028 1.00 7.02 622 GLU A CA 1
ATOM 3066 C C . GLU A 1 461 ? 5.074 9.707 16.190 1.00 6.89 622 GLU A C 1
ATOM 3067 O O . GLU A 1 461 ? 6.306 9.605 16.338 1.00 7.78 622 GLU A O 1
ATOM 3073 N N . ILE A 1 462 ? 4.398 8.970 15.298 1.00 6.86 623 ILE A N 1
ATOM 3074 C CA . ILE A 1 462 ? 5.095 7.990 14.450 1.00 7.60 623 ILE A CA 1
ATOM 3075 C C . ILE A 1 462 ? 6.080 8.698 13.490 1.00 6.43 623 ILE A C 1
ATOM 3076 O O . ILE A 1 462 ? 7.217 8.256 13.324 1.00 7.68 623 ILE A O 1
ATOM 3081 N N . LEU A 1 463 ? 5.651 9.786 12.880 1.00 6.83 624 LEU A N 1
ATOM 3082 C CA . LEU A 1 463 ? 6.550 10.571 12.008 1.00 5.61 624 LEU A CA 1
ATOM 3083 C C . LEU A 1 463 ? 7.785 11.036 12.751 1.00 6.84 624 LEU A C 1
ATOM 3084 O O . LEU A 1 463 ? 8.898 10.933 12.249 1.00 7.12 624 LEU A O 1
ATOM 3089 N N . GLN A 1 464 ? 7.607 11.532 13.957 1.00 7.30 625 GLN A N 1
ATOM 3090 C CA . GLN A 1 464 ? 8.777 11.958 14.740 1.00 7.16 625 GLN A CA 1
ATOM 3091 C C . GLN A 1 464 ? 9.724 10.815 15.022 1.00 7.01 625 GLN A C 1
ATOM 3092 O O . GLN A 1 464 ? 10.936 11.002 15.047 1.00 7.48 625 GLN A O 1
ATOM 3098 N N . SER A 1 465 ? 9.190 9.607 15.204 1.00 5.71 626 SER A N 1
ATOM 3099 C CA . SER A 1 465 ? 10.029 8.435 15.404 1.00 6.98 626 SER A CA 1
ATOM 3100 C C . SER A 1 465 ? 10.794 8.098 14.120 1.00 6.95 626 SER A C 1
ATOM 3101 O O . SER A 1 465 ? 11.990 7.791 14.166 1.00 7.68 626 SER A O 1
ATOM 3104 N N . PHE A 1 466 ? 10.124 8.148 12.970 1.00 7.25 627 PHE A N 1
ATOM 3105 C CA . PHE A 1 466 ? 10.863 7.974 11.710 1.00 7.27 627 PHE A CA 1
ATOM 3106 C C . PHE A 1 466 ? 12.010 8.988 11.623 1.00 6.43 627 PHE A C 1
ATOM 3107 O O . PHE A 1 466 ? 13.140 8.652 11.258 1.00 6.84 627 PHE A O 1
ATOM 3115 N N . SER A 1 467 ? 11.730 10.234 11.957 1.00 6.82 628 SER A N 1
ATOM 3116 C CA . SER A 1 467 ? 12.757 11.276 11.859 1.00 6.88 628 SER A CA 1
ATOM 3117 C C . SER A 1 467 ? 13.936 11.038 12.798 1.00 9.69 628 SER A C 1
ATOM 3118 O O . SER A 1 467 ? 15.098 11.306 12.444 1.00 10.71 628 SER A O 1
ATOM 3121 N N . ARG A 1 468 ? 13.634 10.552 13.988 1.00 8.04 629 ARG A N 1
ATOM 3122 C CA . ARG A 1 468 ? 14.648 10.349 15.018 1.00 8.98 629 ARG A CA 1
ATOM 3123 C C . ARG A 1 468 ? 15.505 9.151 14.743 1.00 9.69 629 ARG A C 1
ATOM 3124 O O . ARG A 1 468 ? 16.708 9.161 15.053 1.00 11.40 629 ARG A O 1
ATOM 3129 N N . PHE A 1 469 ? 14.924 8.090 14.198 1.00 6.80 630 PHE A N 1
ATOM 3130 C CA . PHE A 1 469 ? 15.650 6.807 14.128 1.00 8.29 630 PHE A CA 1
ATOM 3131 C C . PHE A 1 469 ? 16.022 6.264 12.757 1.00 7.34 630 PHE A C 1
ATOM 3132 O O . PHE A 1 469 ? 16.799 5.304 12.652 1.00 9.52 630 PHE A O 1
ATOM 3140 N N . THR A 1 470 ? 15.477 6.855 11.700 1.00 7.85 631 THR A N 1
ATOM 3141 C CA . THR A 1 470 ? 15.721 6.353 10.329 1.00 7.27 631 THR A CA 1
ATOM 3142 C C . THR A 1 470 ? 16.333 7.364 9.376 1.00 7.38 631 THR A C 1
ATOM 3143 O O . THR A 1 470 ? 16.644 7.014 8.259 1.00 7.26 631 THR A O 1
ATOM 3147 N N . ARG A 1 471 ? 16.497 8.614 9.810 1.00 7.47 632 ARG A N 1
ATOM 3148 C CA . ARG A 1 471 ? 17.043 9.670 8.957 1.00 6.35 632 ARG A CA 1
ATOM 3149 C C . ARG A 1 471 ? 18.526 9.445 8.690 1.00 8.62 632 ARG A C 1
ATOM 3150 O O . ARG A 1 471 ? 19.275 9.133 9.603 1.00 8.71 632 ARG A O 1
ATOM 3158 N N . VAL A 1 472 ? 18.937 9.620 7.434 1.00 6.75 633 VAL A N 1
ATOM 3159 C CA . VAL A 1 472 ? 20.348 9.550 7.032 1.00 6.51 633 VAL A CA 1
ATOM 3160 C C . VAL A 1 472 ? 20.821 10.973 6.735 1.00 7.80 633 VAL A C 1
ATOM 3161 O O . VAL A 1 472 ? 20.239 11.652 5.882 1.00 6.95 633 VAL A O 1
ATOM 3165 N N . PRO A 1 473 ? 21.840 11.471 7.447 1.00 8.21 634 PRO A N 1
ATOM 3166 C CA . PRO A 1 473 ? 22.257 12.871 7.297 1.00 7.61 634 PRO A CA 1
ATOM 3167 C C . PRO A 1 473 ? 22.455 13.388 5.861 1.00 7.29 634 PRO A C 1
ATOM 3168 O O . PRO A 1 473 ? 22.047 14.511 5.558 1.00 8.72 634 PRO A O 1
ATOM 3172 N N . SER A 1 474 ? 23.059 12.589 4.988 1.00 6.40 635 SER A N 1
ATOM 3173 C CA . SER A 1 474 ? 23.338 13.046 3.633 1.00 7.13 635 SER A CA 1
ATOM 3174 C C . SER A 1 474 ? 22.107 13.087 2.713 1.00 6.98 635 SER A C 1
ATOM 3175 O O . SER A 1 474 ? 22.179 13.581 1.595 1.00 7.93 635 SER A O 1
ATOM 3178 N N . GLY A 1 475 ? 20.985 12.556 3.193 1.00 6.08 636 GLY A N 1
ATOM 3179 C CA . GLY A 1 475 ? 19.745 12.503 2.426 1.00 5.61 636 GLY A CA 1
ATOM 3180 C C . GLY A 1 475 ? 19.137 11.131 2.526 1.00 5.87 636 GLY A C 1
ATOM 3181 O O . GLY A 1 475 ? 19.839 10.131 2.652 1.00 6.46 636 GLY A O 1
ATOM 3182 N N . GLY A 1 476 ? 17.823 11.050 2.460 1.00 4.03 637 GLY A N 1
ATOM 3183 C CA . GLY A 1 476 ? 17.163 9.761 2.553 1.00 4.62 637 GLY A CA 1
ATOM 3184 C C . GLY A 1 476 ? 16.827 9.346 3.971 1.00 4.66 637 GLY A C 1
ATOM 3185 O O . GLY A 1 476 ? 17.278 9.942 4.952 1.00 5.48 637 GLY A O 1
ATOM 3186 N N . TYR A 1 477 ? 15.990 8.321 4.045 1.00 4.81 638 TYR A N 1
ATOM 3187 C CA . TYR A 1 477 ? 15.663 7.603 5.273 1.00 5.90 638 TYR A CA 1
ATOM 3188 C C . TYR A 1 477 ? 15.830 6.130 4.964 1.00 5.41 638 TYR A C 1
ATOM 3189 O O . TYR A 1 477 ? 15.666 5.715 3.818 1.00 5.76 638 TYR A O 1
ATOM 3198 N N . SER A 1 478 ? 16.171 5.330 5.975 1.00 5.87 639 SER A N 1
ATOM 3199 C CA . SER A 1 478 ? 16.407 3.905 5.766 1.00 6.13 639 SER A CA 1
ATOM 3200 C C . SER A 1 478 ? 15.557 2.997 6.622 1.00 4.96 639 SER A C 1
ATOM 3201 O O . SER A 1 478 ? 15.331 3.265 7.802 1.00 6.37 639 SER A O 1
ATOM 3204 N N . SER A 1 479 ? 15.159 1.879 6.048 1.00 5.62 640 SER A N 1
ATOM 3205 C CA . SER A 1 479 ? 14.716 0.721 6.842 1.00 4.95 640 SER A CA 1
ATOM 3206 C C . SER A 1 479 ? 15.739 0.457 7.919 1.00 7.49 640 SER A C 1
ATOM 3207 O O . SER A 1 479 ? 16.939 0.675 7.705 1.00 7.10 640 SER A O 1
ATOM 3210 N N . ILE A 1 480 ? 15.282 -0.037 9.073 1.00 6.22 641 ILE A N 1
ATOM 3211 C CA . ILE A 1 480 ? 16.165 -0.332 10.201 1.00 6.54 641 ILE A CA 1
ATOM 3212 C C . ILE A 1 480 ? 15.958 -1.767 10.633 1.00 7.21 641 ILE A C 1
ATOM 3213 O O . ILE A 1 480 ? 14.872 -2.349 10.456 1.00 8.07 641 ILE A O 1
ATOM 3218 N N . ASN A 1 481 ? 17.009 -2.355 11.226 1.00 7.30 642 ASN A N 1
ATOM 3219 C CA . ASN A 1 481 ? 16.981 -3.741 11.607 1.00 7.65 642 ASN A CA 1
ATOM 3220 C C . ASN A 1 481 ? 16.441 -3.980 13.019 1.00 6.90 642 ASN A C 1
ATOM 3221 O O . ASN A 1 481 ? 16.088 -5.122 13.320 1.00 9.51 642 ASN A O 1
ATOM 3230 N N . ASN A 1 482 ? 16.368 -2.955 13.864 1.00 7.37 643 ASN A N 1
ATOM 3231 C CA . ASN A 1 482 ? 16.009 -3.171 15.285 1.00 7.53 643 ASN A CA 1
ATOM 3232 C C . ASN A 1 482 ? 15.224 -2.013 15.889 1.00 7.05 643 ASN A C 1
ATOM 3233 O O . ASN A 1 482 ? 15.770 -1.053 16.420 1.00 8.27 643 ASN A O 1
ATOM 3238 N N . VAL A 1 483 ? 13.900 -2.163 15.841 1.00 7.17 644 VAL A N 1
ATOM 3239 C CA . VAL A 1 483 ? 13.025 -1.184 16.425 1.00 7.12 644 VAL A CA 1
ATOM 3240 C C . VAL A 1 483 ? 13.069 -1.142 17.971 1.00 5.88 644 VAL A C 1
ATOM 3241 O O . VAL A 1 483 ? 12.503 -0.265 18.565 1.00 6.63 644 VAL A O 1
ATOM 3245 N N . GLN A 1 484 ? 13.753 -2.091 18.579 1.00 8.24 645 GLN A N 1
ATOM 3246 C CA . GLN A 1 484 ? 13.851 -2.131 20.051 1.00 8.49 645 GLN A CA 1
ATOM 3247 C C . GLN A 1 484 ? 15.168 -1.582 20.608 1.00 13.01 645 GLN A C 1
ATOM 3248 O O . GLN A 1 484 ? 15.385 -1.629 21.813 1.00 12.68 645 GLN A O 1
ATOM 3254 N N . ASP A 1 485 ? 16.017 -1.003 19.745 1.00 10.43 646 ASP A N 1
ATOM 3255 C CA . ASP A 1 485 ? 17.283 -0.418 20.195 1.00 12.43 646 ASP A CA 1
ATOM 3256 C C . ASP A 1 485 ? 17.408 1.027 19.687 1.00 12.26 646 ASP A C 1
ATOM 3257 O O . ASP A 1 485 ? 17.887 1.246 18.581 1.00 13.08 646 ASP A O 1
ATOM 3262 N N . PRO A 1 486 ? 16.981 2.000 20.485 1.00 12.25 647 PRO A N 1
ATOM 3263 C CA . PRO A 1 486 ? 17.029 3.406 20.065 1.00 12.57 647 PRO A CA 1
ATOM 3264 C C . PRO A 1 486 ? 18.450 3.953 19.829 1.00 13.90 647 PRO A C 1
ATOM 3265 O O . PRO A 1 486 ? 18.615 4.931 19.092 1.00 14.60 647 PRO A O 1
ATOM 3269 N N . GLN A 1 487 ? 19.445 3.344 20.456 1.00 13.23 648 GLN A N 1
ATOM 3270 C CA . GLN A 1 487 ? 20.844 3.753 20.291 1.00 13.46 648 GLN A CA 1
ATOM 3271 C C . GLN A 1 487 ? 21.467 3.141 19.063 1.00 15.08 648 GLN A C 1
ATOM 3272 O O . GLN A 1 487 ? 22.363 3.751 18.432 1.00 15.81 648 GLN A O 1
ATOM 3275 N N . LYS A 1 488 ? 21.014 1.950 18.692 1.00 12.90 649 LYS A N 1
ATOM 3276 C CA . LYS A 1 488 ? 21.571 1.223 17.570 1.00 13.33 649 LYS A CA 1
ATOM 3277 C C . LYS A 1 488 ? 20.458 0.568 16.754 1.00 10.58 649 LYS A C 1
ATOM 3278 O O . LYS A 1 488 ? 20.321 -0.670 16.723 1.00 12.10 649 LYS A O 1
ATOM 3281 N N . PRO A 1 489 ? 19.642 1.395 16.077 1.00 10.32 650 PRO A N 1
ATOM 3282 C CA . PRO A 1 489 ? 18.542 0.841 15.248 1.00 9.95 650 PRO A CA 1
ATOM 3283 C C . PRO A 1 489 ? 19.030 0.043 14.016 1.00 10.74 650 PRO A C 1
ATOM 3284 O O . PRO A 1 489 ? 18.295 -0.767 13.465 1.00 10.87 650 PRO A O 1
ATOM 3288 N N . GLU A 1 490 ? 20.284 0.280 13.604 1.00 10.15 651 GLU A N 1
ATOM 3289 C CA . GLU A 1 490 ? 20.970 -0.509 12.592 1.00 9.87 651 GLU A CA 1
ATOM 3290 C C . GLU A 1 490 ? 20.300 -0.416 11.189 1.00 9.22 651 GLU A C 1
ATOM 3291 O O . GLU A 1 490 ? 19.626 -1.323 10.745 1.00 9.21 651 GLU A O 1
ATOM 3296 N N . PRO A 1 491 ? 20.535 0.687 10.502 1.00 9.60 652 PRO A N 1
ATOM 3297 C CA . PRO A 1 491 ? 19.966 0.855 9.166 1.00 9.51 652 PRO A CA 1
ATOM 3298 C C . PRO A 1 491 ? 20.325 -0.285 8.212 1.00 9.76 652 PRO A C 1
ATOM 3299 O O . PRO A 1 491 ? 21.480 -0.756 8.206 1.00 10.27 652 PRO A O 1
ATOM 3303 N N . ARG A 1 492 ? 19.359 -0.718 7.410 1.00 9.05 653 ARG A N 1
ATOM 3304 C CA . ARG A 1 492 ? 19.566 -1.725 6.382 1.00 9.51 653 ARG A CA 1
ATOM 3305 C C . ARG A 1 492 ? 20.049 -1.115 5.036 1.00 7.88 653 ARG A C 1
ATOM 3306 O O . ARG A 1 492 ? 20.261 -1.849 4.090 1.00 9.35 653 ARG A O 1
ATOM 3314 N N . ASP A 1 493 ? 20.187 0.224 4.969 1.00 6.91 654 ASP A N 1
ATOM 3315 C CA . ASP A 1 493 ? 20.652 0.911 3.774 1.00 5.55 654 ASP A CA 1
ATOM 3316 C C . ASP A 1 493 ? 19.705 0.719 2.589 1.00 6.42 654 ASP A C 1
ATOM 3317 O O . ASP A 1 493 ? 20.111 0.376 1.466 1.00 5.83 654 ASP A O 1
ATOM 3322 N N . LYS A 1 494 ? 18.410 0.981 2.829 1.00 5.73 655 LYS A N 1
ATOM 3323 C CA . LYS A 1 494 ? 17.416 0.909 1.758 1.00 7.66 655 LYS A CA 1
ATOM 3324 C C . LYS A 1 494 ? 16.258 1.798 2.084 1.00 5.41 655 LYS A C 1
ATOM 3325 O O . LYS A 1 494 ? 15.789 1.780 3.203 1.00 6.74 655 LYS A O 1
ATOM 3331 N N . MET A 1 495 ? 15.787 2.557 1.088 1.00 5.42 656 MET A N 1
ATOM 3332 C CA . MET A 1 495 ? 14.554 3.345 1.194 1.00 4.38 656 MET A CA 1
ATOM 3333 C C . MET A 1 495 ? 13.568 2.747 0.225 1.00 5.20 656 MET A C 1
ATOM 3334 O O . MET A 1 495 ? 13.700 2.888 -0.979 1.00 5.82 656 MET A O 1
ATOM 3339 N N . GLU A 1 496 ? 12.578 2.022 0.756 1.00 4.77 657 GLU A N 1
ATOM 3340 C CA . GLU A 1 496 ? 11.567 1.393 -0.081 1.00 5.19 657 GLU A CA 1
ATOM 3341 C C . GLU A 1 496 ? 10.737 2.454 -0.801 1.00 5.29 657 GLU A C 1
ATOM 3342 O O . GLU A 1 496 ? 10.493 3.532 -0.251 1.00 4.81 657 GLU A O 1
ATOM 3348 N N . SER A 1 497 ? 10.270 2.160 -2.013 1.00 4.39 658 SER A N 1
ATOM 3349 C CA . SER A 1 497 ? 9.499 3.179 -2.776 1.00 3.33 658 SER A CA 1
ATOM 3350 C C . SER A 1 497 ? 8.233 3.599 -2.073 1.00 5.91 658 SER A C 1
ATOM 3351 O O . SER A 1 497 ? 7.772 4.705 -2.251 1.00 5.86 658 SER A O 1
ATOM 3354 N N . PHE A 1 498 ? 7.658 2.711 -1.290 1.00 4.44 659 PHE A N 1
ATOM 3355 C CA . PHE A 1 498 ? 6.415 3.010 -0.576 1.00 4.55 659 PHE A CA 1
ATOM 3356 C C . PHE A 1 498 ? 6.579 3.970 0.578 1.00 3.55 659 PHE A C 1
ATOM 3357 O O . PHE A 1 498 ? 5.578 4.472 1.082 1.00 4.74 659 PHE A O 1
ATOM 3365 N N . PHE A 1 499 ? 7.810 4.313 0.967 1.00 3.76 660 PHE A N 1
ATOM 3366 C CA . PHE A 1 499 ? 7.978 5.385 1.960 1.00 3.39 660 PHE A CA 1
ATOM 3367 C C . PHE A 1 499 ? 7.485 6.716 1.401 1.00 3.97 660 PHE A C 1
ATOM 3368 O O . PHE A 1 499 ? 6.711 7.431 2.059 1.00 4.24 660 PHE A O 1
ATOM 3376 N N . LEU A 1 500 ? 7.917 7.053 0.195 1.00 4.61 661 LEU A N 1
ATOM 3377 C CA . LEU A 1 500 ? 7.491 8.278 -0.456 1.00 5.18 661 LEU A CA 1
ATOM 3378 C C . LEU A 1 500 ? 6.174 8.112 -1.206 1.00 6.75 661 LEU A C 1
ATOM 3379 O O . LEU A 1 500 ? 5.407 9.062 -1.314 1.00 6.52 661 LEU A O 1
ATOM 3384 N N . GLY A 1 501 ? 5.883 6.922 -1.704 1.00 4.69 662 GLY A N 1
ATOM 3385 C CA . GLY A 1 501 ? 4.622 6.663 -2.362 1.00 6.16 662 GLY A CA 1
ATOM 3386 C C . GLY A 1 501 ? 3.450 6.604 -1.406 1.00 4.34 662 GLY A C 1
ATOM 3387 O O . GLY A 1 501 ? 2.359 7.096 -1.733 1.00 6.96 662 GLY A O 1
ATOM 3388 N N . GLU A 1 502 ? 3.653 6.043 -0.223 1.00 4.02 663 GLU A N 1
ATOM 3389 C CA . GLU A 1 502 ? 2.561 5.811 0.691 1.00 4.26 663 GLU A CA 1
ATOM 3390 C C . GLU A 1 502 ? 2.723 6.489 2.040 1.00 4.12 663 GLU A C 1
ATOM 3391 O O . GLU A 1 502 ? 1.853 7.252 2.446 1.00 4.04 663 GLU A O 1
ATOM 3397 N N . THR A 1 503 ? 3.789 6.182 2.786 1.00 3.23 664 THR A N 1
ATOM 3398 C CA . THR A 1 503 ? 3.867 6.610 4.180 1.00 2.89 664 THR A CA 1
ATOM 3399 C C . THR A 1 503 ? 3.726 8.113 4.290 1.00 4.28 664 THR A C 1
ATOM 3400 O O . THR A 1 503 ? 2.917 8.603 5.065 1.00 4.22 664 THR A O 1
ATOM 3404 N N . LEU A 1 504 ? 4.483 8.854 3.494 1.00 3.57 665 LEU A N 1
ATOM 3405 C CA . LEU A 1 504 ? 4.415 10.298 3.586 1.00 3.42 665 LEU A CA 1
ATOM 3406 C C . LEU A 1 504 ? 3.169 10.884 2.952 1.00 4.14 665 LEU A C 1
ATOM 3407 O O . LEU A 1 504 ? 2.679 11.932 3.411 1.00 4.65 665 LEU A O 1
ATOM 3412 N N . LYS A 1 505 ? 2.626 10.252 1.915 1.00 3.85 666 LYS A N 1
ATOM 3413 C CA . LYS A 1 505 ? 1.344 10.742 1.343 1.00 3.84 666 LYS A CA 1
ATOM 3414 C C . LYS A 1 505 ? 0.226 10.650 2.380 1.00 4.23 666 LYS A C 1
ATOM 3415 O O . LYS A 1 505 ? -0.495 11.635 2.627 1.00 4.49 666 LYS A O 1
ATOM 3421 N N . TYR A 1 506 ? 0.076 9.489 3.017 1.00 3.76 667 TYR A N 1
ATOM 3422 C CA . TYR A 1 506 ? -0.977 9.332 4.012 1.00 2.84 667 TYR A CA 1
ATOM 3423 C C . TYR A 1 506 ? -0.787 10.269 5.178 1.00 4.33 667 TYR A C 1
ATOM 3424 O O . TYR A 1 506 ? -1.778 10.800 5.713 1.00 4.62 667 TYR A O 1
ATOM 3433 N N . LEU A 1 507 ? 0.444 10.484 5.631 1.00 4.07 668 LEU A N 1
ATOM 3434 C CA . LEU A 1 507 ? 0.667 11.438 6.722 1.00 3.91 668 LEU A CA 1
ATOM 3435 C C . LEU A 1 507 ? 0.264 12.845 6.314 1.00 5.56 668 LEU A C 1
ATOM 3436 O O . LEU A 1 507 ? -0.428 13.545 7.083 1.00 5.33 668 LEU A O 1
ATOM 3441 N N . PHE A 1 508 ? 0.651 13.289 5.119 1.00 3.99 669 PHE A N 1
ATOM 3442 C CA . PHE A 1 508 ? 0.245 14.627 4.650 1.00 4.94 669 PHE A CA 1
ATOM 3443 C C . PHE A 1 508 ? -1.257 14.769 4.630 1.00 4.83 669 PHE A C 1
ATOM 3444 O O . PHE A 1 508 ? -1.805 15.822 5.031 1.00 6.25 669 PHE A O 1
ATOM 3452 N N . LEU A 1 509 ? -1.951 13.743 4.151 1.00 5.68 670 LEU A N 1
ATOM 3453 C CA . LEU A 1 509 ? -3.416 13.772 4.057 1.00 5.98 670 LEU A CA 1
ATOM 3454 C C . LEU A 1 509 ? -4.053 13.709 5.450 1.00 6.39 670 LEU A C 1
ATOM 3455 O O . LEU A 1 509 ? -5.062 14.392 5.710 1.00 7.76 670 LEU A O 1
ATOM 3460 N N . LEU A 1 510 ? -3.468 12.918 6.335 1.00 4.33 671 LEU A N 1
ATOM 3461 C CA . LEU A 1 510 ? -3.919 12.820 7.725 1.00 5.59 671 LEU A CA 1
ATOM 3462 C C . LEU A 1 510 ? -3.939 14.203 8.385 1.00 6.11 671 LEU A C 1
ATOM 3463 O O . LEU A 1 510 ? -4.873 14.531 9.135 1.00 5.98 671 LEU A O 1
ATOM 3468 N N . PHE A 1 511 ? -2.916 15.012 8.121 1.00 6.91 672 PHE A N 1
ATOM 3469 C CA . PHE A 1 511 ? -2.778 16.306 8.776 1.00 6.51 672 PHE A CA 1
ATOM 3470 C C . PHE A 1 511 ? -3.541 17.423 8.086 1.00 9.10 672 PHE A C 1
ATOM 3471 O O . PHE A 1 511 ? -3.621 18.514 8.635 1.00 10.52 672 PHE A O 1
ATOM 3479 N N . SER A 1 512 ? -4.108 17.172 6.924 1.00 8.00 673 SER A N 1
ATOM 3480 C CA . SER A 1 512 ? -4.718 18.228 6.128 1.00 11.34 673 SER A CA 1
ATOM 3481 C C . SER A 1 512 ? -5.930 18.779 6.822 1.00 17.64 673 SER A C 1
ATOM 3482 O O . SER A 1 512 ? -6.685 18.028 7.411 1.00 16.94 673 SER A O 1
ATOM 3485 N N . ASP A 1 513 ? -6.091 20.110 6.752 1.00 20.23 674 ASP A N 1
ATOM 3486 C CA . ASP A 1 513 ? -7.321 20.801 7.218 1.00 22.40 674 ASP A CA 1
ATOM 3487 C C . ASP A 1 513 ? -8.408 20.832 6.129 1.00 26.86 674 ASP A C 1
ATOM 3488 O O . ASP A 1 513 ? -9.506 21.365 6.356 1.00 30.12 674 ASP A O 1
ATOM 3493 N N . ASP A 1 514 ? -8.110 20.266 4.957 1.00 26.64 675 ASP A N 1
ATOM 3494 C CA . ASP A 1 514 ? -9.017 20.299 3.804 1.00 25.35 675 ASP A CA 1
ATOM 3495 C C . ASP A 1 514 ? -9.791 18.981 3.698 1.00 29.09 675 ASP A C 1
ATOM 3496 O O . ASP A 1 514 ? -9.640 18.226 2.734 1.00 31.51 675 ASP A O 1
ATOM 3501 N N . ASN A 1 516 ? -12.115 18.845 0.822 1.00 39.36 677 ASN A N 1
ATOM 3502 C CA . ASN A 1 516 ? -12.077 18.766 -0.641 1.00 34.38 677 ASN A CA 1
ATOM 3503 C C . ASN A 1 516 ? -10.825 18.057 -1.212 1.00 29.25 677 ASN A C 1
ATOM 3504 O O . ASN A 1 516 ? -10.739 17.856 -2.419 1.00 28.02 677 ASN A O 1
ATOM 3509 N N . LEU A 1 517 ? -9.862 17.693 -0.356 1.00 23.41 678 LEU A N 1
ATOM 3510 C CA . LEU A 1 517 ? -8.611 17.085 -0.838 1.00 16.93 678 LEU A CA 1
ATOM 3511 C C . LEU A 1 517 ? -8.732 15.559 -0.938 1.00 14.39 678 LEU A C 1
ATOM 3512 O O . LEU A 1 517 ? -8.851 14.877 0.069 1.00 16.40 678 LEU A O 1
ATOM 3517 N N . LEU A 1 518 ? -8.668 15.055 -2.165 1.00 12.80 679 LEU A N 1
ATOM 3518 C CA . LEU A 1 518 ? -8.835 13.612 -2.455 1.00 10.20 679 LEU A CA 1
ATOM 3519 C C . LEU A 1 518 ? -9.993 13.020 -1.637 1.00 10.08 679 LEU A C 1
ATOM 3520 O O . LEU A 1 518 ? -9.818 12.107 -0.835 1.00 9.39 679 LEU A O 1
ATOM 3525 N N . SER A 1 519 ? -11.178 13.577 -1.850 1.00 9.54 680 SER A N 1
ATOM 3526 C CA . SER A 1 519 ? -12.367 13.178 -1.139 1.00 10.22 680 SER A CA 1
ATOM 3527 C C . SER A 1 519 ? -12.664 11.687 -1.275 1.00 9.90 680 SER A C 1
ATOM 3528 O O . SER A 1 519 ? -12.534 11.113 -2.357 1.00 8.24 680 SER A O 1
ATOM 3531 N N . LEU A 1 520 ? -13.109 11.088 -0.170 1.00 10.49 681 LEU A N 1
ATOM 3532 C CA . LEU A 1 520 ? -13.572 9.695 -0.169 1.00 13.14 681 LEU A CA 1
ATOM 3533 C C . LEU A 1 520 ? -14.773 9.469 -1.108 1.00 12.19 681 LEU A C 1
ATOM 3534 O O . LEU A 1 520 ? -15.027 8.325 -1.490 1.00 13.58 681 LEU A O 1
ATOM 3539 N N . ASP A 1 521 ? -15.482 10.559 -1.454 1.00 13.19 682 ASP A N 1
ATOM 3540 C CA . ASP A 1 521 ? -16.601 10.532 -2.448 1.00 16.00 682 ASP A CA 1
ATOM 3541 C C . ASP A 1 521 ? -16.124 10.459 -3.886 1.00 16.45 682 ASP A C 1
ATOM 3542 O O . ASP A 1 521 ? -16.893 10.098 -4.766 1.00 17.95 682 ASP A O 1
ATOM 3547 N N . ALA A 1 522 ? -14.875 10.835 -4.132 1.00 10.30 683 ALA A N 1
ATOM 3548 C CA . ALA A 1 522 ? -14.384 11.055 -5.500 1.00 9.09 683 ALA A CA 1
ATOM 3549 C C . ALA A 1 522 ? -13.249 10.128 -5.954 1.00 6.30 683 ALA A C 1
ATOM 3550 O O . ALA A 1 522 ? -13.053 9.929 -7.143 1.00 6.82 683 ALA A O 1
ATOM 3552 N N . TYR A 1 523 ? -12.483 9.603 -4.990 1.00 7.05 684 TYR A N 1
ATOM 3553 C CA . TYR A 1 523 ? -11.343 8.731 -5.287 1.00 7.62 684 TYR A CA 1
ATOM 3554 C C . TYR A 1 523 ? -11.318 7.553 -4.366 1.00 6.56 684 TYR A C 1
ATOM 3555 O O . TYR A 1 523 ? -11.769 7.620 -3.208 1.00 7.73 684 TYR A O 1
ATOM 3564 N N . VAL A 1 524 ? -10.747 6.475 -4.873 1.00 6.10 685 VAL A N 1
ATOM 3565 C CA . VAL A 1 524 ? -10.350 5.364 -4.091 1.00 6.09 685 VAL A CA 1
ATOM 3566 C C . VAL A 1 524 ? -8.837 5.176 -4.284 1.00 5.52 685 VAL A C 1
ATOM 3567 O O . VAL A 1 524 ? -8.313 5.281 -5.409 1.00 7.29 685 VAL A O 1
ATOM 3574 N N . PHE A 1 525 ? -8.125 4.925 -3.204 1.00 4.69 686 PHE A N 1
ATOM 3575 C CA . PHE A 1 525 ? -6.677 4.696 -3.272 1.00 4.21 686 PHE A CA 1
ATOM 3576 C C . PHE A 1 525 ? -6.411 3.250 -3.603 1.00 3.56 686 PHE A C 1
ATOM 3577 O O . PHE A 1 525 ? -7.036 2.357 -3.013 1.00 4.32 686 PHE A O 1
ATOM 3585 N N . ASN A 1 526 ? -5.489 2.989 -4.515 1.00 3.21 687 ASN A N 1
ATOM 3586 C CA . ASN A 1 526 ? -5.026 1.631 -4.717 1.00 2.92 687 ASN A CA 1
ATOM 3587 C C . ASN A 1 526 ? -4.171 1.213 -3.499 1.00 4.00 687 ASN A C 1
ATOM 3588 O O . ASN A 1 526 ? -4.020 1.957 -2.554 1.00 4.20 687 ASN A O 1
ATOM 3593 N N . THR A 1 527 ? -3.665 -0.014 -3.517 1.00 3.22 688 THR A N 1
ATOM 3594 C CA . THR A 1 527 ? -2.971 -0.549 -2.337 1.00 3.13 688 THR A CA 1
ATOM 3595 C C . THR A 1 527 ? -1.547 -0.014 -2.181 1.00 3.84 688 THR A C 1
ATOM 3596 O O . THR A 1 527 ? -0.884 -0.344 -1.209 1.00 3.63 688 THR A O 1
ATOM 3600 N N . GLU A 1 528 ? -1.098 0.829 -3.119 1.00 2.99 689 GLU A N 1
ATOM 3601 C CA . GLU A 1 528 ? 0.146 1.586 -3.022 1.00 2.95 689 GLU A CA 1
ATOM 3602 C C . GLU A 1 528 ? -0.151 3.094 -2.971 1.00 3.90 689 GLU A C 1
ATOM 3603 O O . GLU A 1 528 ? 0.665 3.931 -3.421 1.00 4.27 689 GLU A O 1
ATOM 3609 N N . ALA A 1 529 ? -1.305 3.441 -2.405 1.00 3.68 690 ALA A N 1
ATOM 3610 C CA . ALA A 1 529 ? -1.663 4.836 -2.134 1.00 3.82 690 ALA A CA 1
ATOM 3611 C C . ALA A 1 529 ? -1.772 5.715 -3.374 1.00 4.02 690 ALA A C 1
ATOM 3612 O O . ALA A 1 529 ? -1.578 6.935 -3.305 1.00 4.06 690 ALA A O 1
ATOM 3614 N N . HIS A 1 530 ? -2.160 5.109 -4.492 1.00 3.57 691 HIS A N 1
ATOM 3615 C CA . HIS A 1 530 ? -2.345 5.873 -5.731 1.00 3.46 691 HIS A CA 1
ATOM 3616 C C . HIS A 1 530 ? -3.831 6.119 -5.977 1.00 3.96 691 HIS A C 1
ATOM 3617 O O . HIS A 1 530 ? -4.573 5.159 -6.238 1.00 4.65 691 HIS A O 1
ATOM 3624 N N . PRO A 1 531 ? -4.302 7.365 -5.852 1.00 4.65 692 PRO A N 1
ATOM 3625 C CA . PRO A 1 531 ? -5.741 7.613 -5.981 1.00 4.39 692 PRO A CA 1
ATOM 3626 C C . PRO A 1 531 ? -6.271 7.483 -7.404 1.00 6.57 692 PRO A C 1
ATOM 3627 O O . PRO A 1 531 ? -5.658 7.983 -8.345 1.00 6.89 692 PRO A O 1
ATOM 3631 N N . LEU A 1 532 ? -7.415 6.821 -7.531 1.00 5.54 693 LEU A N 1
ATOM 3632 C CA . LEU A 1 532 ? -8.051 6.568 -8.814 1.00 6.05 693 LEU A CA 1
ATOM 3633 C C . LEU A 1 532 ? -9.496 7.012 -8.698 1.00 5.79 693 LEU A C 1
ATOM 3634 O O . LEU A 1 532 ? -10.084 6.875 -7.633 1.00 6.96 693 LEU A O 1
ATOM 3639 N N . PRO A 1 533 ? -10.082 7.569 -9.766 1.00 6.56 694 PRO A N 1
ATOM 3640 C CA . PRO A 1 533 ? -11.427 8.119 -9.644 1.00 6.48 694 PRO A CA 1
ATOM 3641 C C . PRO A 1 533 ? -12.516 7.064 -9.451 1.00 6.87 694 PRO A C 1
ATOM 3642 O O . PRO A 1 533 ? -12.483 5.989 -10.047 1.00 7.16 694 PRO A O 1
ATOM 3646 N N . ILE A 1 534 ? -13.486 7.407 -8.624 1.00 7.12 695 ILE A N 1
ATOM 3647 C CA . ILE A 1 534 ? -14.706 6.644 -8.515 1.00 5.67 695 ILE A CA 1
ATOM 3648 C C . ILE A 1 534 ? -15.543 6.885 -9.765 1.00 5.91 695 ILE A C 1
ATOM 3649 O O . ILE A 1 534 ? -15.665 8.026 -10.235 1.00 8.25 695 ILE A O 1
ATOM 3654 N N . TRP A 1 535 ? -16.092 5.827 -10.325 1.00 5.22 696 TRP A N 1
ATOM 3655 C CA . TRP A 1 535 ? -16.886 5.922 -11.555 1.00 7.04 696 TRP A CA 1
ATOM 3656 C C . TRP A 1 535 ? -18.291 6.432 -11.206 1.00 13.43 696 TRP A C 1
ATOM 3657 O O . TRP A 1 535 ? -19.262 5.671 -11.206 1.00 21.25 696 TRP A O 1
ATOM 3668 N N . THR A 1 536 ? -18.389 7.719 -10.922 1.00 21.70 697 THR A N 1
#